Protein AF-0000000076606831 (afdb_homodimer)

Organism: NCBI:txid889453

Foldseek 3Di:
DDWQWKWKDQFALFHTAIDGFDLAEEEEAEDPPLCQVSVVQLVVCQAQVAGPVDRDVCNRGHPPDFKMKMWIWDDDPPDIWIWIWMDGHPDDIWIDIPNHTDPDPLVRAQVFFEFEAALVLLCCQQPDFQVVLVVLQSLCSNQPVVLVVLVVVLVVLQVVLLVLLAVCVQPCVVCVVVNLVSQVSQQVSQVVNVVSSVVVQVQLFVQLQVQLCLLVVNPKGKGKDKDAPVVVDRSSVVCVVCVNVCSVVSGRDHTPSRIGIQIDMRRHRCNPPNDSQRSLSNSVSSRVSSQLVSCVSVVHGHEYEAEQNQPPHDPSSNVSVLQVSLDVNHRYYYYYDNDPVVVVVSCVVSVIDYWYWYRGSNYIHTDD/DDWQWKWKDQFALFHTAIDGFDLAEEEEAEDPPLCQVSVLQLVVCQAQVAGPVDRDVCNRGHPPDFKMKMWIWDDDPPDIWIWIWMDGHPDDIWIDIPNHTDPDPLVRAQVFDEFEAALVLLCCQQPDFQVVLVVLQSLCSNQPVVLVVLVVVLVVLQVVLLVLLAVCVQPCVVCVVVNLVSQVSQQVSQVVNVVSSVVVQVQLFVQLQVQLCLLVVNPKGKGKDKDAPVVVDRSSVVCVVCVNVCSVVSGRDHTPSRIGIQIDMRRHRCNPPNDPQSSLSNSVSSSVSSQLVSCVSVVHGHEYEAEQNQPPHDPSSNVSVLQVSLDVNHRYYYYYDNDPVVVVVSCVVSVIDYWYWYRGSNYIHTDD

Solvent-accessible surface area (backbone atoms only — not comparable to full-atom values): 38256 Å² total; per-residue (Å²): 76,36,59,42,34,41,37,39,31,19,44,37,68,27,55,54,42,73,47,84,51,56,59,24,34,33,36,34,27,30,51,65,67,13,39,56,66,56,52,54,32,52,58,43,22,76,28,64,79,43,50,83,87,46,87,54,66,77,71,40,28,11,83,97,54,60,36,27,40,39,37,37,36,32,39,48,84,94,38,79,43,41,40,38,39,36,38,40,69,98,52,73,75,43,48,24,51,71,85,40,69,59,90,47,74,72,75,48,44,38,76,49,51,66,41,75,46,44,69,74,49,51,43,56,57,69,48,61,42,66,54,43,47,49,50,50,51,56,56,50,27,38,81,31,60,69,54,42,52,47,51,54,51,44,52,50,50,53,51,51,48,21,53,53,31,50,68,38,73,79,44,59,84,83,42,45,72,60,46,51,54,48,39,49,52,46,35,57,49,35,50,55,50,47,52,52,51,52,51,48,51,64,63,41,47,62,46,22,38,50,43,34,25,58,36,67,68,59,79,60,47,63,52,76,44,83,46,48,52,70,76,78,48,62,48,51,59,53,48,61,74,38,41,70,57,24,38,73,71,32,37,79,82,76,42,64,97,64,27,37,70,47,50,27,44,69,85,35,54,34,66,79,70,43,32,73,31,45,46,50,46,49,50,49,17,46,48,50,26,49,42,53,53,50,19,66,72,70,70,45,38,38,37,37,37,35,37,55,66,67,52,70,47,23,70,65,37,44,51,36,49,42,55,56,63,40,35,81,73,52,43,22,35,39,38,34,37,52,49,57,66,60,52,51,57,44,47,62,70,36,69,56,58,69,46,43,30,39,26,54,80,20,34,64,40,84,46,136,74,36,58,42,34,41,38,39,32,21,44,36,68,27,55,53,41,75,47,83,52,53,55,24,35,35,36,35,28,30,52,64,68,12,38,57,65,54,52,54,34,51,58,44,22,76,30,65,78,42,48,83,86,46,88,55,66,77,71,39,28,11,84,99,54,59,37,27,39,40,37,37,37,30,37,48,84,94,40,78,43,41,39,39,39,37,37,40,69,98,51,74,74,44,47,25,51,71,85,40,67,61,90,48,72,71,73,48,43,39,76,49,50,67,40,73,46,45,70,74,49,51,43,56,56,68,46,64,45,65,54,43,48,49,51,51,50,56,56,50,28,37,81,30,60,69,55,40,51,46,52,55,51,44,52,50,50,51,51,51,48,20,51,53,32,50,70,38,74,80,43,60,83,82,43,44,72,60,47,51,54,49,40,50,52,46,36,58,48,35,49,56,50,48,51,53,51,53,51,50,48,65,63,40,46,61,47,21,38,51,42,35,24,59,35,66,68,59,80,61,48,63,52,76,45,82,46,49,54,70,78,76,49,62,50,51,58,53,49,61,75,38,40,68,57,24,37,72,70,32,38,80,82,74,40,63,94,65,27,38,70,48,51,28,45,70,86,35,52,33,66,80,70,42,32,72,30,46,45,50,44,49,50,49,17,46,46,51,24,51,43,52,51,50,19,65,72,69,71,45,38,38,37,38,38,35,36,56,69,67,52,70,47,23,68,65,36,43,51,37,48,44,55,56,62,39,34,81,74,52,41,21,36,38,38,33,37,53,50,58,67,61,52,50,57,44,48,63,70,34,69,57,59,68,46,42,29,40,26,54,78,20,34,63,41,82,45,134

Structure (mmCIF, N/CA/C/O backbone):
data_AF-0000000076606831-model_v1
#
loop_
_entity.id
_entity.type
_entity.pdbx_description
1 polymer 'DNA replication and repair protein RecF'
#
loop_
_atom_site.group_PDB
_atom_site.id
_atom_site.type_symbol
_atom_site.label_atom_id
_atom_site.label_alt_id
_atom_site.label_comp_id
_atom_site.label_asym_id
_atom_site.label_entity_id
_atom_site.label_seq_id
_atom_site.pdbx_PDB_ins_code
_atom_site.Cartn_x
_atom_site.Cartn_y
_atom_site.Cartn_z
_atom_site.occupancy
_atom_site.B_iso_or_equiv
_atom_site.auth_seq_id
_atom_site.auth_comp_id
_atom_site.auth_asym_id
_atom_site.auth_atom_id
_atom_site.pdbx_PDB_model_num
ATOM 1 N N . MET A 1 1 ? -8.531 -30.188 -10.242 1 91.19 1 MET A N 1
ATOM 2 C CA . MET A 1 1 ? -7.762 -30.328 -9.008 1 91.19 1 MET A CA 1
ATOM 3 C C . MET A 1 1 ? -8.367 -29.484 -7.895 1 91.19 1 MET A C 1
ATOM 5 O O . MET A 1 1 ? -8.75 -28.328 -8.117 1 91.19 1 MET A O 1
ATOM 9 N N . TYR A 1 2 ? -8.516 -30.094 -6.695 1 95.94 2 TYR A N 1
ATOM 10 C CA . TYR A 1 2 ? -8.977 -29.25 -5.594 1 95.94 2 TYR A CA 1
ATOM 11 C C . TYR A 1 2 ? -8.453 -29.781 -4.258 1 95.94 2 TYR A C 1
ATOM 13 O O . TYR A 1 2 ? -8.047 -30.938 -4.156 1 95.94 2 TYR A O 1
ATOM 21 N N . LEU A 1 3 ? -8.352 -28.969 -3.316 1 98.19 3 LEU A N 1
ATOM 22 C CA . LEU A 1 3 ? -7.98 -29.297 -1.94 1 98.19 3 LEU A CA 1
ATOM 23 C C . LEU A 1 3 ? -9.188 -29.812 -1.164 1 98.19 3 LEU A C 1
ATOM 25 O O . LEU A 1 3 ? -10.156 -29.078 -0.941 1 98.19 3 LEU A O 1
ATOM 29 N N . LYS A 1 4 ? -9.07 -31 -0.73 1 97.56 4 LYS A N 1
ATOM 30 C CA . LYS A 1 4 ? -10.211 -31.656 -0.101 1 97.56 4 LYS A CA 1
ATOM 31 C C . LYS A 1 4 ? -10.195 -31.453 1.412 1 97.56 4 LYS A C 1
ATOM 33 O O . LYS A 1 4 ? -11.25 -31.297 2.033 1 97.56 4 LYS A O 1
ATOM 38 N N . HIS A 1 5 ? -9.016 -31.562 1.911 1 97.5 5 HIS A N 1
ATOM 39 C CA . HIS A 1 5 ? -8.836 -31.5 3.357 1 97.5 5 HIS A CA 1
ATOM 40 C C . HIS A 1 5 ? -7.543 -30.781 3.727 1 97.5 5 HIS A C 1
ATOM 42 O O . HIS A 1 5 ? -6.52 -30.969 3.064 1 97.5 5 HIS A O 1
ATOM 48 N N . ILE A 1 6 ? -7.617 -29.969 4.805 1 97.81 6 ILE A N 1
ATOM 49 C CA . ILE A 1 6 ? -6.41 -29.297 5.254 1 97.81 6 ILE A CA 1
ATOM 50 C C . ILE A 1 6 ? -6.32 -29.359 6.777 1 97.81 6 ILE A C 1
ATOM 52 O O . ILE A 1 6 ? -7.336 -29.25 7.473 1 97.81 6 ILE A O 1
ATOM 56 N N . ASN A 1 7 ? -5.176 -29.609 7.242 1 97.62 7 ASN A N 1
ATOM 57 C CA . ASN A 1 7 ? -4.84 -29.594 8.664 1 97.62 7 ASN A CA 1
ATOM 58 C C . ASN A 1 7 ? -3.686 -28.641 8.953 1 97.62 7 ASN A C 1
ATOM 60 O O . ASN A 1 7 ? -2.645 -28.703 8.297 1 97.62 7 ASN A O 1
ATOM 64 N N . LEU A 1 8 ? -3.889 -27.703 9.883 1 97 8 LEU A N 1
ATOM 65 C CA . LEU A 1 8 ? -2.883 -26.719 10.25 1 97 8 LEU A CA 1
ATOM 66 C C . LEU A 1 8 ? -2.58 -26.781 11.742 1 97 8 LEU A C 1
ATOM 68 O O . LEU A 1 8 ? -3.486 -26.953 12.555 1 97 8 LEU A O 1
ATOM 72 N N . LEU A 1 9 ? -1.322 -26.656 12.047 1 97.12 9 LEU A N 1
ATOM 73 C CA . LEU A 1 9 ? -0.875 -26.516 13.43 1 97.12 9 LEU A CA 1
ATOM 74 C C . LEU A 1 9 ? 0.111 -25.359 13.578 1 97.12 9 LEU A C 1
ATOM 76 O O . LEU A 1 9 ? 1.138 -25.328 12.891 1 97.12 9 LEU A O 1
ATOM 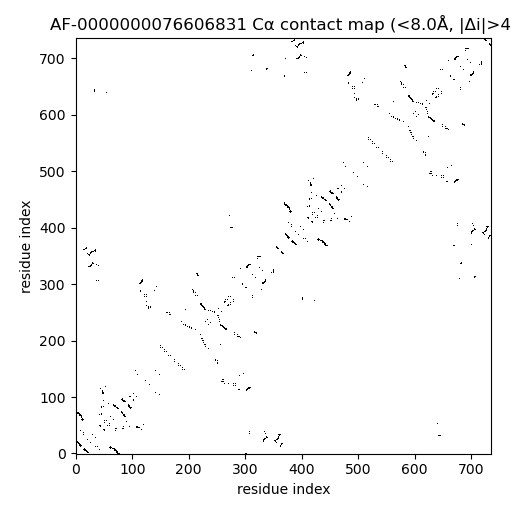80 N N . ASN A 1 10 ? -0.237 -24.406 14.461 1 97.12 10 ASN A N 1
ATOM 81 C CA . ASN A 1 10 ? 0.654 -23.328 14.906 1 97.12 10 ASN A CA 1
ATOM 82 C C . ASN A 1 10 ? 1.096 -22.453 13.734 1 97.12 10 ASN A C 1
ATOM 84 O O . ASN A 1 10 ? 2.271 -22.094 13.633 1 97.12 10 ASN A O 1
ATOM 88 N N . PHE A 1 11 ? 0.281 -22.141 12.812 1 96.94 11 PHE A N 1
ATOM 89 C CA . PHE A 1 11 ? 0.61 -21.281 11.68 1 96.94 11 PHE A CA 1
ATOM 90 C C . PHE A 1 11 ? 0.063 -19.875 11.898 1 96.94 11 PHE A C 1
ATOM 92 O O . PHE A 1 11 ? -1.148 -19.656 11.836 1 96.94 11 PHE A O 1
ATOM 99 N N . LYS A 1 12 ? 0.978 -18.953 12.148 1 94.69 12 LYS A N 1
ATOM 100 C CA . LYS A 1 12 ? 0.604 -17.578 12.461 1 94.69 12 LYS A CA 1
ATOM 101 C C . LYS A 1 12 ? -0.405 -17.531 13.609 1 94.69 12 LYS A C 1
ATOM 103 O O . LYS A 1 12 ? -0.141 -18.047 14.695 1 94.69 12 LYS A O 1
ATOM 108 N N . ASN A 1 13 ? -1.584 -16.969 13.461 1 92.56 13 ASN A N 1
ATOM 109 C CA . ASN A 1 13 ? -2.492 -16.891 14.602 1 92.56 13 ASN A CA 1
ATOM 110 C C . ASN A 1 13 ? -3.432 -18.094 14.641 1 92.56 13 ASN A C 1
ATOM 112 O O . ASN A 1 13 ? -4.367 -18.125 15.445 1 92.56 13 ASN A O 1
ATOM 116 N N . LEU A 1 14 ? -3.184 -19.078 13.734 1 94.94 14 LEU A N 1
ATOM 117 C CA . LEU A 1 14 ? -3.973 -20.297 13.719 1 94.94 14 LEU A CA 1
ATOM 118 C C . LEU A 1 14 ? -3.293 -21.391 14.539 1 94.94 14 LEU A C 1
ATOM 120 O O . LEU A 1 14 ? -2.322 -22 14.086 1 94.94 14 LEU A O 1
ATOM 124 N N . LYS A 1 15 ? -3.828 -21.656 15.664 1 93.94 15 LYS A N 1
ATOM 125 C CA . LYS A 1 15 ? -3.225 -22.641 16.547 1 93.94 15 LYS A CA 1
ATOM 126 C C . LYS A 1 15 ? -3.475 -24.062 16.031 1 93.94 15 LYS A C 1
ATOM 128 O O . LYS A 1 15 ? -2.549 -24.875 15.961 1 93.94 15 LYS A O 1
ATOM 133 N N . GLN A 1 16 ? -4.688 -24.359 15.805 1 94 16 GLN A N 1
ATOM 134 C CA . GLN A 1 16 ? -5.09 -25.641 15.25 1 94 16 GLN A CA 1
ATOM 135 C C . GLN A 1 16 ? -6.352 -25.5 14.398 1 94 16 GLN A C 1
ATOM 137 O O . GLN A 1 16 ? -7.297 -24.812 14.797 1 94 16 GLN A O 1
ATOM 142 N N . CYS A 1 17 ? -6.281 -26.141 13.195 1 93.81 17 CYS A N 1
ATOM 143 C CA . CYS A 1 17 ? -7.418 -26.078 12.289 1 93.81 17 CYS A CA 1
ATOM 144 C C . CYS A 1 17 ? -7.477 -27.312 11.406 1 93.81 17 CYS A C 1
ATOM 146 O O . CYS A 1 17 ? -6.465 -27.734 10.844 1 93.81 17 CYS A O 1
ATOM 148 N N . GLU A 1 18 ? -8.578 -28 11.438 1 95.38 18 GLU A N 1
ATOM 149 C CA . GLU A 1 18 ? -8.859 -29.109 10.531 1 95.38 18 GLU A CA 1
ATOM 150 C C . GLU A 1 18 ? -10.148 -28.875 9.75 1 95.38 18 GLU A C 1
ATOM 152 O O . GLU A 1 18 ? -11.227 -28.781 10.344 1 95.38 18 GLU A O 1
ATOM 157 N N . LEU A 1 19 ? -10.047 -28.844 8.422 1 96.75 19 LEU A N 1
ATOM 158 C CA . LEU A 1 19 ? -11.203 -28.438 7.621 1 96.75 19 LEU A CA 1
ATOM 159 C C . LEU A 1 19 ? -11.43 -29.422 6.477 1 96.75 19 LEU A C 1
ATOM 161 O O . LEU A 1 19 ? -10.477 -29.859 5.836 1 96.75 19 LEU A O 1
ATOM 165 N N . ASP A 1 20 ? -12.695 -29.797 6.301 1 96.94 20 ASP A N 1
ATOM 166 C CA . ASP A 1 20 ? -13.148 -30.438 5.062 1 96.94 20 ASP A CA 1
ATOM 167 C C . ASP A 1 20 ? -13.695 -29.391 4.086 1 96.94 20 ASP A C 1
ATOM 169 O O . ASP A 1 20 ? -14.641 -28.672 4.406 1 96.94 20 ASP A O 1
ATOM 173 N N . LEU A 1 21 ? -13.148 -29.406 2.881 1 97.25 21 LEU A N 1
ATOM 174 C CA . LEU A 1 21 ? -13.461 -28.359 1.922 1 97.25 21 LEU A CA 1
ATOM 175 C C . LEU A 1 21 ? -14.281 -28.906 0.762 1 97.25 21 LEU A C 1
ATOM 177 O O . LEU A 1 21 ? -14.398 -30.125 0.598 1 97.25 21 LEU A O 1
ATOM 181 N N . THR A 1 22 ? -14.914 -28.047 0.065 1 96.19 22 THR A N 1
ATOM 182 C CA . THR A 1 22 ? -15.648 -28.422 -1.139 1 96.19 22 THR A CA 1
ATOM 183 C C . THR A 1 22 ? -14.875 -28.016 -2.391 1 96.19 22 THR A C 1
ATOM 185 O O . THR A 1 22 ? -13.969 -27.188 -2.328 1 96.19 22 THR A O 1
ATOM 188 N N . SER A 1 23 ? -15.172 -28.672 -3.518 1 95.19 23 SER A N 1
ATOM 189 C CA . SER A 1 23 ? -14.531 -28.344 -4.785 1 95.19 23 SER A CA 1
ATOM 190 C C . SER A 1 23 ? -15.102 -27.047 -5.367 1 95.19 23 SER A C 1
ATOM 192 O O . SER A 1 23 ? -14.547 -26.5 -6.316 1 95.19 23 SER A O 1
ATOM 194 N N . GLY A 1 24 ? -16.172 -26.562 -4.77 1 95.25 24 GLY A N 1
ATOM 195 C CA . GLY A 1 24 ? -16.781 -25.312 -5.195 1 95.25 24 GLY A CA 1
ATOM 196 C C . GLY A 1 24 ? -16.25 -24.109 -4.457 1 95.25 24 GLY A C 1
ATOM 197 O O . GLY A 1 24 ? -15.031 -23.859 -4.453 1 95.25 24 GLY A O 1
ATOM 198 N N . ILE A 1 25 ? -17.125 -23.422 -3.717 1 95.94 25 ILE A N 1
ATOM 199 C CA . ILE A 1 25 ? -16.719 -22.188 -3.053 1 95.94 25 ILE A CA 1
ATOM 200 C C . ILE A 1 25 ? -16.625 -22.422 -1.546 1 95.94 25 ILE A C 1
ATOM 202 O O . ILE A 1 25 ? -17.594 -22.875 -0.926 1 95.94 25 ILE A O 1
ATOM 206 N N . ASN A 1 26 ? -15.5 -22.188 -0.972 1 97 26 ASN A N 1
ATOM 207 C CA . ASN A 1 26 ? -15.297 -22.203 0.472 1 97 26 ASN A CA 1
ATOM 208 C C . ASN A 1 26 ? -15.211 -20.781 1.045 1 97 26 ASN A C 1
ATOM 210 O O . ASN A 1 26 ? -14.25 -20.062 0.782 1 97 26 ASN A O 1
ATOM 214 N N . CYS A 1 27 ? -16.172 -20.422 1.881 1 96.38 27 CYS A N 1
ATOM 215 C CA . CYS A 1 27 ? -16.312 -19.062 2.4 1 96.38 27 CYS A CA 1
ATOM 216 C C . CYS A 1 27 ? -15.844 -18.984 3.85 1 96.38 27 CYS A C 1
ATOM 218 O O . CYS A 1 27 ? -16.312 -19.75 4.695 1 96.38 27 CYS A O 1
ATOM 220 N N . PHE A 1 28 ? -14.953 -18.109 4.098 1 96.38 28 PHE A N 1
ATOM 221 C CA . PHE A 1 28 ? -14.469 -17.859 5.449 1 96.38 28 PHE A CA 1
ATOM 222 C C . PHE A 1 28 ? -14.875 -16.484 5.934 1 96.38 28 PHE A C 1
ATOM 224 O O . PHE A 1 28 ? -14.477 -15.469 5.344 1 96.38 28 PHE A O 1
ATOM 231 N N . VAL A 1 29 ? -15.633 -16.406 6.98 1 95 29 VAL A N 1
ATOM 232 C CA . VAL A 1 29 ? -16.141 -15.148 7.523 1 95 29 VAL A CA 1
ATOM 233 C C . VAL A 1 29 ? -15.664 -14.969 8.961 1 95 29 VAL A C 1
ATOM 235 O O . VAL A 1 29 ? -15.586 -15.945 9.719 1 95 29 VAL A O 1
ATOM 238 N N . GLY A 1 30 ? -15.328 -13.797 9.328 1 93.44 30 GLY A N 1
ATOM 239 C CA . GLY A 1 30 ? -14.859 -13.484 10.672 1 93.44 30 GLY A CA 1
ATOM 240 C C . GLY A 1 30 ? -14.438 -12.031 10.828 1 93.44 30 GLY A C 1
ATOM 241 O O . GLY A 1 30 ? -14.305 -11.312 9.836 1 93.44 30 GLY A O 1
ATOM 242 N N . LYS A 1 31 ? -14.211 -11.656 12.031 1 93.19 31 LYS A N 1
ATOM 243 C CA . LYS A 1 31 ? -13.82 -10.289 12.359 1 93.19 31 LYS A CA 1
ATOM 244 C C . LYS A 1 31 ? -12.391 -10 11.93 1 93.19 31 LYS A C 1
ATOM 246 O O . LYS A 1 31 ? -11.664 -10.914 11.531 1 93.19 31 LYS A O 1
ATOM 251 N N . ASN A 1 32 ? -12.086 -8.711 11.977 1 91.44 32 ASN A N 1
ATOM 252 C CA . ASN A 1 32 ? -10.711 -8.32 11.672 1 91.44 32 ASN A CA 1
ATOM 253 C C . ASN A 1 32 ? -9.719 -8.984 12.625 1 91.44 32 ASN A C 1
ATOM 255 O O . ASN A 1 32 ? -9.93 -9 13.836 1 91.44 32 ASN A O 1
ATOM 259 N N . GLY A 1 33 ? -8.695 -9.562 12.023 1 90 33 GLY A N 1
ATOM 260 C CA . GLY A 1 33 ? -7.648 -10.164 12.828 1 90 33 GLY A CA 1
ATOM 261 C C . GLY A 1 33 ? -7.973 -11.578 13.273 1 90 33 GLY A C 1
ATOM 262 O O . GLY A 1 33 ? -7.215 -12.195 14.023 1 90 33 GLY A O 1
ATOM 263 N N . ALA A 1 34 ? -9.031 -12.156 12.719 1 92.31 34 ALA A N 1
ATOM 264 C CA . ALA A 1 34 ? -9.508 -13.445 13.211 1 92.31 34 ALA A CA 1
ATOM 265 C C . ALA A 1 34 ? -8.672 -14.586 12.633 1 92.31 34 ALA A C 1
ATOM 267 O O . ALA A 1 34 ? -8.672 -15.695 13.172 1 92.31 34 ALA A O 1
ATOM 268 N N . GLY A 1 35 ? -8.039 -14.375 11.461 1 93.94 35 GLY A N 1
ATOM 269 C CA . GLY A 1 35 ? -7.195 -15.406 10.883 1 93.94 35 GLY A CA 1
ATOM 270 C C . GLY A 1 35 ? -7.637 -15.82 9.492 1 93.94 35 GLY A C 1
ATOM 271 O O . GLY A 1 35 ? -7.074 -16.75 8.906 1 93.94 35 GLY A O 1
ATOM 272 N N . LYS A 1 36 ? -8.602 -15.133 8.898 1 94.94 36 LYS A N 1
ATOM 273 C CA . LYS A 1 36 ? -9.133 -15.461 7.574 1 94.94 36 LYS A CA 1
ATOM 274 C C . LYS A 1 36 ? -8.023 -15.469 6.523 1 94.94 36 LYS A C 1
ATOM 276 O O . LYS A 1 36 ? -7.859 -16.453 5.797 1 94.94 36 LYS A O 1
ATOM 281 N N . THR A 1 37 ? -7.242 -14.438 6.527 1 95.19 37 THR A N 1
ATOM 282 C CA . THR A 1 37 ? -6.156 -14.258 5.566 1 95.19 37 THR A CA 1
ATOM 283 C C . THR A 1 37 ? -5.055 -15.289 5.801 1 95.19 37 THR A C 1
ATOM 285 O O . THR A 1 37 ? -4.457 -15.797 4.848 1 95.19 37 THR A O 1
ATOM 288 N N . ASN A 1 38 ? -4.805 -15.656 7.031 1 96.19 38 ASN A N 1
ATOM 289 C CA . ASN A 1 38 ? -3.75 -16.609 7.363 1 96.19 38 ASN A CA 1
ATOM 290 C C . ASN A 1 38 ? -4.078 -18.016 6.859 1 96.19 38 ASN A C 1
ATOM 292 O O . ASN A 1 38 ? -3.18 -18.766 6.473 1 96.19 38 ASN A O 1
ATOM 296 N N . LEU A 1 39 ? -5.34 -18.312 6.867 1 97.12 39 LEU A N 1
ATOM 297 C CA . LEU A 1 39 ? -5.742 -19.594 6.293 1 97.12 39 LEU A CA 1
ATOM 298 C C . LEU A 1 39 ? -5.43 -19.641 4.801 1 97.12 39 LEU A C 1
ATOM 300 O O . LEU A 1 39 ? -4.879 -20.625 4.309 1 97.12 39 LEU A O 1
ATOM 304 N N . LEU A 1 40 ? -5.77 -18.594 4.078 1 97.81 40 LEU A N 1
ATOM 305 C CA . LEU A 1 40 ? -5.457 -18.516 2.654 1 97.81 40 LEU A CA 1
ATOM 306 C C . LEU A 1 40 ? -3.951 -18.594 2.424 1 97.81 40 LEU A C 1
ATOM 308 O O . LEU A 1 40 ? -3.494 -19.234 1.476 1 97.81 40 LEU A O 1
ATOM 312 N N . ASP A 1 41 ? -3.217 -17.969 3.312 1 97.44 41 ASP A N 1
ATOM 313 C CA . ASP A 1 41 ? -1.761 -17.984 3.209 1 97.44 41 ASP A CA 1
ATOM 314 C C . ASP A 1 41 ? -1.209 -19.391 3.381 1 97.44 41 ASP A C 1
ATOM 316 O O . ASP A 1 41 ? -0.236 -19.766 2.725 1 97.44 41 ASP A O 1
ATOM 320 N N . ALA A 1 42 ? -1.851 -20.172 4.262 1 98.06 42 ALA A N 1
ATOM 321 C CA . ALA A 1 42 ? -1.446 -21.562 4.461 1 98.06 42 ALA A CA 1
ATOM 322 C C . ALA A 1 42 ? -1.646 -22.375 3.188 1 98.06 42 ALA A C 1
ATOM 324 O O . ALA A 1 42 ? -0.778 -23.172 2.809 1 98.06 42 ALA A O 1
ATOM 325 N N . VAL A 1 43 ? -2.76 -22.156 2.551 1 98.38 43 VAL A N 1
ATOM 326 C CA . VAL A 1 43 ? -3.031 -22.859 1.297 1 98.38 43 VAL A CA 1
ATOM 327 C C . VAL A 1 43 ? -2.012 -22.438 0.242 1 98.38 43 VAL A C 1
ATOM 329 O O . VAL A 1 43 ? -1.479 -23.281 -0.488 1 98.38 43 VAL A O 1
ATOM 332 N N . PHE A 1 44 ? -1.738 -21.172 0.213 1 98.19 44 PHE A N 1
ATOM 333 C CA . PHE A 1 44 ? -0.737 -20.641 -0.706 1 98.19 44 PHE A CA 1
ATOM 334 C C . PHE A 1 44 ? 0.625 -21.281 -0.445 1 98.19 44 PHE A C 1
ATOM 336 O O . PHE A 1 44 ? 1.32 -21.672 -1.382 1 98.19 44 PHE A O 1
ATOM 343 N N . TYR A 1 45 ? 0.943 -21.375 0.791 1 98.12 45 TYR A N 1
ATOM 344 C CA . TYR A 1 45 ? 2.221 -21.938 1.225 1 98.12 45 TYR A CA 1
ATOM 345 C C . TYR A 1 45 ? 2.412 -23.344 0.688 1 98.12 45 TYR A C 1
ATOM 347 O O . TYR A 1 45 ? 3.516 -23.719 0.281 1 98.12 45 TYR A O 1
ATOM 355 N N . MET A 1 46 ? 1.375 -24.094 0.642 1 97.5 46 MET A N 1
ATOM 356 C CA . MET A 1 46 ? 1.426 -25.484 0.187 1 97.5 46 MET A CA 1
ATOM 357 C C . MET A 1 46 ? 1.753 -25.562 -1.301 1 97.5 46 MET A C 1
ATOM 359 O O . MET A 1 46 ? 2.268 -26.562 -1.778 1 97.5 46 MET A O 1
ATOM 363 N N . SER A 1 47 ? 1.478 -24.469 -1.98 1 96.75 47 SER A N 1
ATOM 364 C CA . SER A 1 47 ? 1.713 -24.453 -3.42 1 96.75 47 SER A CA 1
ATOM 365 C C . SER A 1 47 ? 3.088 -23.875 -3.746 1 96.75 47 SER A C 1
ATOM 367 O O . SER A 1 47 ? 3.748 -24.328 -4.688 1 96.75 47 SER A O 1
ATOM 369 N N . PHE A 1 48 ? 3.541 -22.922 -2.92 1 96.25 48 PHE A N 1
ATOM 370 C CA . PHE A 1 48 ? 4.68 -22.125 -3.367 1 96.25 48 PHE A CA 1
ATOM 371 C C . PHE A 1 48 ? 5.848 -22.266 -2.4 1 96.25 48 PHE A C 1
ATOM 373 O O . PHE A 1 48 ? 6.93 -21.734 -2.645 1 96.25 48 PHE A O 1
ATOM 380 N N . CYS A 1 49 ? 5.664 -22.906 -1.279 1 96.12 49 CYS A N 1
ATOM 381 C CA . CYS A 1 49 ? 6.68 -23.188 -0.27 1 96.12 49 CYS A CA 1
ATOM 382 C C . CYS A 1 49 ? 7.09 -21.906 0.459 1 96.12 49 CYS A C 1
ATOM 384 O O . CYS A 1 49 ? 8.141 -21.875 1.105 1 96.12 49 CYS A O 1
ATOM 386 N N . LYS A 1 50 ? 6.359 -20.922 0.244 1 95.81 50 LYS A N 1
ATOM 387 C CA . LYS A 1 50 ? 6.586 -19.656 0.936 1 95.81 50 LYS A CA 1
ATOM 388 C C . LYS A 1 50 ? 5.277 -18.906 1.153 1 95.81 50 LYS A C 1
ATOM 390 O O . LYS A 1 50 ? 4.289 -19.156 0.459 1 95.81 50 LYS A O 1
ATOM 395 N N . SER A 1 51 ? 5.34 -18.031 2.152 1 96.06 51 SER A N 1
ATOM 396 C CA . SER A 1 51 ? 4.176 -17.188 2.443 1 96.06 51 SER A CA 1
ATOM 397 C C . SER A 1 51 ? 3.98 -16.125 1.373 1 96.06 51 SER A C 1
ATOM 399 O O . SER A 1 51 ? 4.949 -15.625 0.8 1 96.06 51 SER A O 1
ATOM 401 N N . TYR A 1 52 ? 2.711 -15.836 1.137 1 94.5 52 TYR A N 1
ATOM 402 C CA . TYR A 1 52 ? 2.367 -14.766 0.211 1 94.5 52 TYR A CA 1
ATOM 403 C C . TYR A 1 52 ? 2.709 -13.398 0.803 1 94.5 52 TYR A C 1
ATOM 405 O O . TYR A 1 52 ? 3.047 -12.469 0.072 1 94.5 52 TYR A O 1
ATOM 413 N N . PHE A 1 53 ? 2.742 -13.289 2.086 1 91 53 PHE A N 1
ATOM 414 C CA . PHE A 1 53 ? 2.752 -11.992 2.76 1 91 53 PHE A CA 1
ATOM 415 C C . PHE A 1 53 ? 4.086 -11.75 3.453 1 91 53 PHE A C 1
ATOM 417 O O . PHE A 1 53 ? 4.488 -10.609 3.66 1 91 53 PHE A O 1
ATOM 424 N N . ASN A 1 54 ? 4.711 -12.781 3.83 1 89 54 ASN A N 1
ATOM 425 C CA . ASN A 1 54 ? 5.926 -12.68 4.633 1 89 54 ASN A CA 1
ATOM 426 C C . ASN A 1 54 ? 6.996 -13.656 4.16 1 89 54 ASN A C 1
ATOM 428 O O . ASN A 1 54 ? 6.805 -14.875 4.23 1 89 54 ASN A O 1
ATOM 432 N N . SER A 1 55 ? 8.117 -13.164 3.85 1 88.44 55 SER A N 1
ATOM 433 C CA . SER A 1 55 ? 9.148 -14.008 3.262 1 88.44 55 SER A CA 1
ATOM 434 C C . SER A 1 55 ? 9.969 -14.711 4.34 1 88.44 55 SER A C 1
ATOM 436 O O . SER A 1 55 ? 10.734 -15.633 4.043 1 88.44 55 SER A O 1
ATOM 438 N N . ILE A 1 56 ? 9.781 -14.352 5.586 1 92.31 56 ILE A N 1
ATOM 439 C CA . ILE A 1 56 ? 10.547 -14.961 6.672 1 92.31 56 ILE A CA 1
ATOM 440 C C . ILE A 1 56 ? 9.742 -16.094 7.293 1 92.31 56 ILE A C 1
ATOM 442 O O . ILE A 1 56 ? 8.82 -15.859 8.086 1 92.31 56 ILE A O 1
ATOM 446 N N . ASP A 1 57 ? 10.172 -17.234 7.102 1 94.38 57 ASP A N 1
ATOM 447 C CA . ASP A 1 57 ? 9.422 -18.422 7.477 1 94.38 57 ASP A CA 1
ATOM 448 C C . ASP A 1 57 ? 9.281 -18.531 8.992 1 94.38 57 ASP A C 1
ATOM 450 O O . ASP A 1 57 ? 8.242 -18.953 9.5 1 94.38 57 ASP A O 1
ATOM 454 N N . SER A 1 58 ? 10.328 -18.125 9.719 1 93.44 58 SER A N 1
ATOM 455 C CA . SER A 1 58 ? 10.305 -18.266 11.172 1 93.44 58 SER A CA 1
ATOM 456 C C . SER A 1 58 ? 9.203 -17.406 11.797 1 93.44 58 SER A C 1
ATOM 458 O O . SER A 1 58 ? 8.711 -17.719 12.883 1 93.44 58 SER A O 1
ATOM 460 N N . GLN A 1 59 ? 8.828 -16.422 11.102 1 92.25 59 GLN A N 1
ATOM 461 C CA . GLN A 1 59 ? 7.805 -15.516 11.609 1 92.25 59 GLN A CA 1
ATOM 462 C C . GLN A 1 59 ? 6.402 -16.047 11.312 1 92.25 59 GLN A C 1
ATOM 464 O O . GLN A 1 59 ? 5.406 -15.438 11.719 1 92.25 59 GLN A O 1
ATOM 469 N N . LEU A 1 60 ? 6.352 -17.156 10.633 1 95.75 60 LEU A N 1
ATOM 470 C CA . LEU A 1 60 ? 5.062 -17.766 10.32 1 95.75 60 LEU A CA 1
ATOM 471 C C . LEU A 1 60 ? 4.617 -18.703 11.445 1 95.75 60 LEU A C 1
ATOM 473 O O . LEU A 1 60 ? 3.471 -19.156 11.469 1 95.75 60 LEU A O 1
ATOM 477 N N . ILE A 1 61 ? 5.539 -18.953 12.336 1 96.44 61 ILE A N 1
ATOM 478 C CA . ILE A 1 61 ? 5.234 -19.812 13.477 1 96.44 61 ILE A CA 1
ATOM 479 C C . ILE A 1 61 ? 4.379 -19.062 14.484 1 96.44 61 ILE A C 1
ATOM 481 O O . ILE A 1 61 ? 4.652 -17.891 14.781 1 96.44 61 ILE A O 1
ATOM 485 N N . HIS A 1 62 ? 3.334 -19.719 14.891 1 94.62 62 HIS A N 1
ATOM 486 C CA . HIS A 1 62 ? 2.506 -19.125 15.938 1 94.62 62 HIS A CA 1
ATOM 487 C C . HIS A 1 62 ? 3.361 -18.625 17.094 1 94.62 62 HIS A C 1
ATOM 489 O O . HIS A 1 62 ? 4.32 -19.281 17.5 1 94.62 62 HIS A O 1
ATOM 495 N N . HIS A 1 63 ? 2.898 -17.484 17.625 1 89 63 HIS A N 1
ATOM 496 C CA . HIS A 1 63 ? 3.67 -16.875 18.703 1 89 63 HIS A CA 1
ATOM 497 C C . HIS A 1 63 ? 3.832 -17.828 19.875 1 89 63 HIS A C 1
ATOM 499 O O . HIS A 1 63 ? 2.893 -18.547 20.234 1 89 63 HIS A O 1
ATOM 505 N N . ASP A 1 64 ? 4.961 -17.875 20.438 1 89.19 64 ASP A N 1
ATOM 506 C CA . ASP A 1 64 ? 5.297 -18.641 21.625 1 89.19 64 ASP A CA 1
ATOM 507 C C . ASP A 1 64 ? 5.391 -20.141 21.312 1 89.19 64 ASP A C 1
ATOM 509 O O . ASP A 1 64 ? 5.426 -20.969 22.219 1 89.19 64 ASP A O 1
ATOM 513 N N . GLU A 1 65 ? 5.227 -20.594 20 1 95.5 65 GLU A N 1
ATOM 514 C CA . GLU A 1 65 ? 5.445 -21.969 19.562 1 95.5 65 GLU A CA 1
ATOM 515 C C . GLU A 1 65 ? 6.766 -22.109 18.812 1 95.5 65 GLU A C 1
ATOM 517 O O . GLU A 1 65 ? 7.445 -21.109 18.547 1 95.5 65 GLU A O 1
ATOM 522 N N . ASP A 1 66 ? 7.125 -23.391 18.5 1 96.69 66 ASP A N 1
ATOM 523 C CA . ASP A 1 66 ? 8.461 -23.594 17.953 1 96.69 66 ASP A CA 1
ATOM 524 C C . ASP A 1 66 ? 8.391 -24.188 16.547 1 96.69 66 ASP A C 1
ATOM 526 O O . ASP A 1 66 ? 9.422 -24.406 15.906 1 96.69 66 ASP A O 1
ATOM 530 N N . PHE A 1 67 ? 7.188 -24.453 16.188 1 97.75 67 PHE A N 1
ATOM 531 C CA . PHE A 1 67 ? 7.062 -25.062 14.867 1 97.75 67 PHE A CA 1
ATOM 532 C C . PHE A 1 67 ? 5.68 -24.781 14.273 1 97.75 67 PHE A C 1
ATOM 534 O O . PHE A 1 67 ? 4.777 -24.344 14.984 1 97.75 67 PHE A O 1
ATOM 541 N N . PHE A 1 68 ? 5.559 -25.016 12.969 1 98.19 68 PHE A N 1
ATOM 542 C CA . PHE A 1 68 ? 4.238 -25.125 12.352 1 98.19 68 PHE A CA 1
ATOM 543 C C . PHE A 1 68 ? 4.184 -26.297 11.383 1 98.19 68 PHE A C 1
ATOM 545 O O . PHE A 1 68 ? 5.223 -26.781 10.93 1 98.19 68 PHE A O 1
ATOM 552 N N . VAL A 1 69 ? 2.965 -26.812 11.188 1 98.31 69 VAL A N 1
ATOM 553 C CA . VAL A 1 69 ? 2.717 -27.906 10.242 1 98.31 69 VAL A CA 1
ATOM 554 C C . VAL A 1 69 ? 1.463 -27.594 9.422 1 98.31 69 VAL A C 1
ATOM 556 O O . VAL A 1 69 ? 0.462 -27.125 9.961 1 98.31 69 VAL A O 1
ATOM 559 N N . ILE A 1 70 ? 1.583 -27.797 8.164 1 98.5 70 ILE A N 1
ATOM 560 C CA . ILE A 1 70 ? 0.442 -27.734 7.258 1 98.5 70 ILE A CA 1
ATOM 561 C C . ILE A 1 70 ? 0.366 -29.031 6.457 1 98.5 70 ILE A C 1
ATOM 563 O O . ILE A 1 70 ? 1.357 -29.469 5.859 1 98.5 70 ILE A O 1
ATOM 567 N N . GLN A 1 71 ? -0.77 -29.641 6.484 1 98.38 71 GLN A N 1
ATOM 568 C CA . GLN A 1 71 ? -1.018 -30.844 5.691 1 98.38 71 GLN A CA 1
ATOM 569 C C . GLN A 1 71 ? -2.279 -30.703 4.848 1 98.38 71 GLN A C 1
ATOM 571 O O . GLN A 1 71 ? -3.311 -30.234 5.34 1 98.38 71 GLN A O 1
ATOM 576 N N . GLY A 1 72 ? -2.141 -31.047 3.607 1 98.12 72 GLY A N 1
ATOM 577 C CA . GLY A 1 72 ? -3.279 -30.953 2.707 1 98.12 72 GLY A CA 1
ATOM 578 C C . GLY A 1 72 ? -3.469 -32.188 1.856 1 98.12 72 GLY A C 1
ATOM 579 O O . GLY A 1 72 ? -2.492 -32.812 1.411 1 98.12 72 GLY A O 1
ATOM 580 N N . SER A 1 73 ? -4.703 -32.594 1.718 1 98.12 73 SER A N 1
ATOM 581 C CA . SER A 1 73 ? -5.082 -33.656 0.792 1 98.12 73 SER A CA 1
ATOM 582 C C . SER A 1 73 ? -5.691 -33.062 -0.484 1 98.12 73 SER A C 1
ATOM 584 O O . SER A 1 73 ? -6.746 -32.438 -0.442 1 98.12 73 SER A O 1
ATOM 586 N N . TYR A 1 74 ? -5.051 -33.344 -1.616 1 97.81 74 TYR A N 1
ATOM 587 C CA . TYR A 1 74 ? -5.496 -32.812 -2.9 1 97.81 74 TYR A CA 1
ATOM 588 C C . TYR A 1 74 ? -6.035 -33.938 -3.791 1 97.81 74 TYR A C 1
ATOM 590 O O . TYR A 1 74 ? -5.531 -35.062 -3.758 1 97.81 74 TYR A O 1
ATOM 598 N N . VAL A 1 75 ? -7.039 -33.594 -4.52 1 95.81 75 VAL A N 1
ATOM 599 C CA . VAL A 1 75 ? -7.539 -34.469 -5.562 1 95.81 75 VAL A CA 1
ATOM 600 C C . VAL A 1 75 ? -7.148 -33.906 -6.938 1 95.81 75 VAL A C 1
ATOM 602 O O . VAL A 1 75 ? -7.547 -32.812 -7.305 1 95.81 75 VAL A O 1
ATOM 605 N N . ARG A 1 76 ? -6.344 -34.625 -7.652 1 89.25 76 ARG A N 1
ATOM 606 C CA . ARG A 1 76 ? -5.895 -34.281 -9 1 89.25 76 ARG A CA 1
ATOM 607 C C . ARG A 1 76 ? -6.285 -35.344 -10 1 89.25 76 ARG A C 1
ATOM 609 O O . ARG A 1 76 ? -5.621 -36.375 -10.094 1 89.25 76 ARG A O 1
ATOM 616 N N . GLY A 1 77 ? -7.238 -35.031 -10.758 1 85.19 77 GLY A N 1
ATOM 617 C CA . GLY A 1 77 ? -7.758 -36.125 -11.586 1 85.19 77 GLY A CA 1
ATOM 618 C C . GLY A 1 77 ? -8.25 -37.312 -10.781 1 85.19 77 GLY A C 1
ATOM 619 O O . GLY A 1 77 ? -9.117 -37.156 -9.914 1 85.19 77 GLY A O 1
ATOM 620 N N . ASP A 1 78 ? -7.59 -38.406 -11.062 1 85.88 78 ASP A N 1
ATOM 621 C CA . ASP A 1 78 ? -8 -39.625 -10.375 1 85.88 78 ASP A CA 1
ATOM 622 C C . ASP A 1 78 ? -7.023 -39.969 -9.258 1 85.88 78 ASP A C 1
ATOM 624 O O . ASP A 1 78 ? -7.102 -41.062 -8.68 1 85.88 78 ASP A O 1
ATOM 628 N N . GLN A 1 79 ? -6.242 -39 -8.953 1 88.88 79 GLN A N 1
ATOM 629 C CA . GLN A 1 79 ? -5.215 -39.281 -7.961 1 88.88 79 GLN A CA 1
ATOM 630 C C . GLN A 1 79 ? -5.355 -38.375 -6.742 1 88.88 79 GLN A C 1
ATOM 632 O O . GLN A 1 79 ? -5.762 -37.219 -6.871 1 88.88 79 GLN A O 1
ATOM 637 N N . ASP A 1 80 ? -5.047 -39.031 -5.605 1 92.5 80 ASP A N 1
ATOM 638 C CA . ASP A 1 80 ? -4.965 -38.25 -4.359 1 92.5 80 ASP A CA 1
ATOM 639 C C . ASP A 1 80 ? -3.514 -37.969 -3.998 1 92.5 80 ASP A C 1
ATOM 641 O O . ASP A 1 80 ? -2.639 -38.812 -4.137 1 92.5 80 ASP A O 1
ATOM 645 N N . ASP A 1 81 ? -3.277 -36.75 -3.701 1 95.38 81 ASP A N 1
ATOM 646 C CA . ASP A 1 81 ? -1.943 -36.312 -3.285 1 95.38 81 ASP A CA 1
ATOM 647 C C . ASP A 1 81 ? -1.963 -35.75 -1.867 1 95.38 81 ASP A C 1
ATOM 649 O O . ASP A 1 81 ? -2.84 -34.969 -1.523 1 95.38 81 ASP A O 1
ATOM 653 N N . GLN A 1 82 ? -1.058 -36.281 -1.125 1 97.62 82 GLN A N 1
ATOM 654 C CA . GLN A 1 82 ? -0.86 -35.75 0.216 1 97.62 82 GLN A CA 1
ATOM 655 C C . GLN A 1 82 ? 0.372 -34.844 0.271 1 97.62 82 GLN A C 1
ATOM 657 O O . GLN A 1 82 ? 1.48 -35.281 -0.046 1 97.62 82 GLN A O 1
ATOM 662 N N . ILE A 1 83 ? 0.155 -33.625 0.675 1 98.06 83 ILE A N 1
ATOM 663 C CA . ILE A 1 83 ? 1.256 -32.688 0.763 1 98.06 83 ILE A CA 1
ATOM 664 C C . ILE A 1 83 ? 1.485 -32.281 2.221 1 98.06 83 ILE A C 1
ATOM 666 O O . ILE A 1 83 ? 0.533 -32 2.951 1 98.06 83 ILE A O 1
ATOM 670 N N . TYR A 1 84 ? 2.725 -32.312 2.611 1 98.31 84 TYR A N 1
ATOM 671 C CA . TYR A 1 84 ? 3.141 -31.938 3.959 1 98.31 84 TYR A CA 1
ATOM 672 C C . TYR A 1 84 ? 4.152 -30.797 3.924 1 98.31 84 TYR A C 1
ATOM 674 O O . TYR A 1 84 ? 5.105 -30.828 3.143 1 98.31 84 TYR A O 1
ATOM 682 N N . ALA A 1 85 ? 3.924 -29.781 4.73 1 97.94 85 ALA A N 1
ATOM 683 C CA . ALA A 1 85 ? 4.875 -28.688 4.945 1 97.94 85 ALA A CA 1
ATOM 684 C C . ALA A 1 85 ? 5.102 -28.438 6.434 1 97.94 85 ALA A C 1
ATOM 686 O O . ALA A 1 85 ? 4.148 -28.297 7.199 1 97.94 85 ALA A O 1
ATOM 687 N N . GLY A 1 86 ? 6.352 -28.406 6.844 1 97.44 86 GLY A N 1
ATOM 688 C CA . GLY A 1 86 ? 6.68 -28.172 8.242 1 97.44 86 GLY A CA 1
ATOM 689 C C . GLY A 1 86 ? 7.949 -27.359 8.43 1 97.44 86 GLY A C 1
ATOM 690 O O . GLY A 1 86 ? 8.867 -27.438 7.605 1 97.44 86 GLY A O 1
ATOM 691 N N . LEU A 1 87 ? 7.938 -26.609 9.445 1 97.69 87 LEU A N 1
ATOM 692 C CA . LEU A 1 87 ? 9.117 -25.828 9.82 1 97.69 87 LEU A CA 1
ATOM 693 C C . LEU A 1 87 ? 9.289 -25.797 11.336 1 97.69 87 LEU A C 1
ATOM 695 O O . LEU A 1 87 ? 8.336 -25.5 12.062 1 97.69 87 LEU A O 1
ATOM 699 N N . LYS A 1 88 ? 10.414 -26.203 11.781 1 96.69 88 LYS A N 1
ATOM 700 C CA . LYS A 1 88 ? 10.828 -26.031 13.172 1 96.69 88 LYS A CA 1
ATOM 701 C C . LYS A 1 88 ? 11.844 -24.906 13.32 1 96.69 88 LYS A C 1
ATOM 703 O O . LYS A 1 88 ? 12.703 -24.719 12.453 1 96.69 88 LYS A O 1
ATOM 708 N N . ARG A 1 89 ? 11.672 -24.219 14.398 1 93.88 89 ARG A N 1
ATOM 709 C CA . ARG A 1 89 ? 12.57 -23.078 14.625 1 93.88 89 ARG A CA 1
ATOM 710 C C . ARG A 1 89 ? 14.031 -23.5 14.461 1 93.88 89 ARG A C 1
ATOM 712 O O . ARG A 1 89 ? 14.438 -24.547 14.969 1 93.88 89 ARG A O 1
ATOM 719 N N . ASN A 1 90 ? 14.805 -22.766 13.75 1 90.81 90 ASN A N 1
ATOM 720 C CA . ASN A 1 90 ? 16.234 -22.938 13.531 1 90.81 90 ASN A CA 1
ATOM 721 C C . ASN A 1 90 ? 16.531 -24.219 12.734 1 90.81 90 ASN A C 1
ATOM 723 O O . ASN A 1 90 ? 17.625 -24.766 12.812 1 90.81 90 ASN A O 1
ATOM 727 N N . GLN A 1 91 ? 15.516 -24.812 12.109 1 93.69 91 GLN A N 1
ATOM 728 C CA . GLN A 1 91 ? 15.703 -25.938 11.211 1 93.69 91 GLN A CA 1
ATOM 729 C C . GLN A 1 91 ? 15.242 -25.594 9.797 1 93.69 91 GLN A C 1
ATOM 731 O O . GLN A 1 91 ? 14.633 -24.547 9.57 1 93.69 91 GLN A O 1
ATOM 736 N N . LYS A 1 92 ? 15.641 -26.469 8.977 1 93.06 92 LYS A N 1
ATOM 737 C CA . LYS A 1 92 ? 15.234 -26.266 7.59 1 93.06 92 LYS A CA 1
ATOM 738 C C . LYS A 1 92 ? 13.773 -26.656 7.379 1 93.06 92 LYS A C 1
ATOM 740 O O . LYS A 1 92 ? 13.266 -27.547 8.055 1 93.06 92 LYS A O 1
ATOM 745 N N . LYS A 1 93 ? 13.148 -26.016 6.414 1 93.69 93 LYS A N 1
ATOM 746 C CA . LYS A 1 93 ? 11.781 -26.344 6.035 1 93.69 93 LYS A CA 1
ATOM 747 C C . LYS A 1 93 ? 11.695 -27.719 5.383 1 93.69 93 LYS A C 1
ATOM 749 O O . LYS A 1 93 ? 12.586 -28.109 4.633 1 93.69 93 LYS A O 1
ATOM 754 N N . GLN A 1 94 ? 10.656 -28.391 5.723 1 95.31 94 GLN A N 1
ATOM 755 C CA . GLN A 1 94 ? 10.43 -29.719 5.172 1 95.31 94 GLN A CA 1
ATOM 756 C C . GLN A 1 94 ? 9.164 -29.734 4.32 1 95.31 94 GLN A C 1
ATOM 758 O O . GLN A 1 94 ? 8.117 -29.234 4.734 1 95.31 94 GLN A O 1
ATOM 763 N N . PHE A 1 95 ? 9.305 -30.312 3.139 1 97.44 95 PHE A N 1
ATOM 764 C CA . PHE A 1 95 ? 8.18 -30.5 2.232 1 97.44 95 PHE A CA 1
ATOM 765 C C . PHE A 1 95 ? 8.141 -31.938 1.729 1 97.44 95 PHE A C 1
ATOM 767 O O . PHE A 1 95 ? 9.164 -32.5 1.334 1 97.44 95 PHE A O 1
ATOM 774 N N . LYS A 1 96 ? 6.934 -32.531 1.862 1 97.81 96 LYS A N 1
ATOM 775 C CA . LYS A 1 96 ? 6.777 -33.938 1.421 1 97.81 96 LYS A CA 1
ATOM 776 C C . LYS A 1 96 ? 5.559 -34.062 0.512 1 97.81 96 LYS A C 1
ATOM 778 O O . LYS A 1 96 ? 4.539 -33.406 0.719 1 97.81 96 LYS A O 1
ATOM 783 N N . ARG A 1 97 ? 5.73 -34.906 -0.452 1 97.06 97 ARG A N 1
ATOM 784 C CA . ARG A 1 97 ? 4.625 -35.375 -1.274 1 97.06 97 ARG A CA 1
ATOM 785 C C . ARG A 1 97 ? 4.438 -36.875 -1.11 1 97.06 97 ARG A C 1
ATOM 787 O O . ARG A 1 97 ? 5.359 -37.656 -1.37 1 97.06 97 ARG A O 1
ATOM 794 N N . ASN A 1 98 ? 3.258 -37.25 -0.646 1 96.5 98 ASN A N 1
ATOM 795 C CA . ASN A 1 98 ? 2.986 -38.656 -0.399 1 96.5 98 ASN A CA 1
ATOM 796 C C . ASN A 1 98 ? 4.09 -39.312 0.433 1 96.5 98 ASN A C 1
ATOM 798 O O . ASN A 1 98 ? 4.629 -40.344 0.057 1 96.5 98 ASN A O 1
ATOM 802 N N . LYS A 1 99 ? 4.508 -38.625 1.404 1 94 99 LYS A N 1
ATOM 803 C CA . LYS A 1 99 ? 5.434 -39.062 2.441 1 94 99 LYS A CA 1
ATOM 804 C C . LYS A 1 99 ? 6.875 -39.031 1.939 1 94 99 LYS A C 1
ATOM 806 O O . LYS A 1 99 ? 7.805 -39.375 2.682 1 94 99 LYS A O 1
ATOM 811 N N . LYS A 1 100 ? 7.066 -38.625 0.765 1 95.62 100 LYS A N 1
ATOM 812 C CA . LYS A 1 100 ? 8.422 -38.5 0.229 1 95.62 100 LYS A CA 1
ATOM 813 C C . LYS A 1 100 ? 8.914 -37.062 0.282 1 95.62 100 LYS A C 1
ATOM 815 O O . LYS A 1 100 ? 8.266 -36.156 -0.25 1 95.62 100 LYS A O 1
ATOM 820 N N . GLU A 1 101 ? 10.039 -36.875 0.763 1 95.06 101 GLU A N 1
ATOM 821 C CA . GLU A 1 101 ? 10.609 -35.562 0.941 1 95.06 101 GLU A CA 1
ATOM 822 C C . GLU A 1 101 ? 11.234 -35.031 -0.353 1 95.06 101 GLU A C 1
ATOM 824 O O . GLU A 1 101 ? 11.875 -35.812 -1.08 1 95.06 101 GLU A O 1
ATOM 829 N N . TYR A 1 102 ? 11.062 -33.812 -0.562 1 94.25 102 TYR A N 1
ATOM 830 C CA . TYR A 1 102 ? 11.703 -33.188 -1.717 1 94.25 102 TYR A CA 1
ATOM 831 C C . TYR A 1 102 ? 13.188 -32.938 -1.455 1 94.25 102 TYR A C 1
ATOM 833 O O . TYR A 1 102 ? 13.57 -32.562 -0.351 1 94.25 102 TYR A O 1
ATOM 841 N N . THR A 1 103 ? 13.961 -33.156 -2.5 1 91.25 103 THR A N 1
ATOM 842 C CA . THR A 1 103 ? 15.367 -32.75 -2.414 1 91.25 103 THR A CA 1
ATOM 843 C C . THR A 1 103 ? 15.523 -31.25 -2.648 1 91.25 103 THR A C 1
ATOM 845 O O . THR A 1 103 ? 16.312 -30.594 -1.973 1 91.25 103 THR A O 1
ATOM 848 N N . ARG A 1 104 ? 14.891 -30.812 -3.617 1 92.5 104 ARG A N 1
ATOM 849 C CA . ARG A 1 104 ? 14.828 -29.375 -3.932 1 92.5 104 ARG A CA 1
ATOM 850 C C . ARG A 1 104 ? 13.398 -28.875 -3.883 1 92.5 104 ARG A C 1
ATOM 852 O O . ARG A 1 104 ? 12.516 -29.406 -4.551 1 92.5 104 ARG A O 1
ATOM 859 N N . LEU A 1 105 ? 13.219 -27.812 -3.168 1 93.06 105 LEU A N 1
ATOM 860 C CA . LEU A 1 105 ? 11.891 -27.219 -3.031 1 93.06 105 LEU A CA 1
ATOM 861 C C . LEU A 1 105 ? 11.352 -26.781 -4.387 1 93.06 105 LEU A C 1
ATOM 863 O O . LEU A 1 105 ? 10.141 -26.812 -4.617 1 93.06 105 LEU A O 1
ATOM 867 N N . SER A 1 106 ? 12.234 -26.422 -5.266 1 92.62 106 SER A N 1
ATOM 868 C CA . SER A 1 106 ? 11.844 -25.953 -6.594 1 92.62 106 SER A CA 1
ATOM 869 C C . SER A 1 106 ? 11.094 -27.047 -7.355 1 92.62 106 SER A C 1
ATOM 871 O O . SER A 1 106 ? 10.32 -26.75 -8.273 1 92.62 106 SER A O 1
ATOM 873 N N . ASP A 1 107 ? 11.297 -28.266 -6.996 1 94.56 107 ASP A N 1
ATOM 874 C CA . ASP A 1 107 ? 10.648 -29.391 -7.672 1 94.56 107 ASP A CA 1
ATOM 875 C C . ASP A 1 107 ? 9.156 -29.438 -7.34 1 94.56 107 ASP A C 1
ATOM 877 O O . ASP A 1 107 ? 8.391 -30.109 -8.031 1 94.56 107 ASP A O 1
ATOM 881 N N . HIS A 1 108 ? 8.812 -28.797 -6.309 1 95.56 108 HIS A N 1
ATOM 882 C CA . HIS A 1 108 ? 7.418 -28.766 -5.887 1 95.56 108 HIS A CA 1
ATOM 883 C C . HIS A 1 108 ? 6.637 -27.703 -6.656 1 95.56 108 HIS A C 1
ATOM 885 O O . HIS A 1 108 ? 5.418 -27.797 -6.793 1 95.56 108 HIS A O 1
ATOM 891 N N . ILE A 1 109 ? 7.352 -26.719 -7.129 1 94.75 109 ILE A N 1
ATOM 892 C CA . ILE A 1 109 ? 6.711 -25.562 -7.762 1 94.75 109 ILE A CA 1
ATOM 893 C C . ILE A 1 109 ? 6.047 -26 -9.062 1 94.75 109 ILE A C 1
ATOM 895 O O . ILE A 1 109 ? 6.68 -26.641 -9.914 1 94.75 109 ILE A O 1
ATOM 899 N N . GLY A 1 110 ? 4.789 -25.688 -9.172 1 93.06 110 GLY A N 1
ATOM 900 C CA . GLY A 1 110 ? 4.055 -26.031 -10.383 1 93.06 110 GLY A CA 1
ATOM 901 C C . GLY A 1 110 ? 3.15 -27.234 -10.211 1 93.06 110 GLY A C 1
ATOM 902 O O . GLY A 1 110 ? 2.27 -27.484 -11.031 1 93.06 110 GLY A O 1
ATOM 903 N N . LEU A 1 111 ? 3.342 -27.969 -9.141 1 93.75 111 LEU A N 1
ATOM 904 C CA . LEU A 1 111 ? 2.529 -29.156 -8.883 1 93.75 111 LEU A CA 1
ATOM 905 C C . LEU A 1 111 ? 1.084 -28.766 -8.586 1 93.75 111 LEU A C 1
ATOM 907 O O . LEU A 1 111 ? 0.154 -29.438 -9.039 1 93.75 111 LEU A O 1
ATOM 911 N N . LEU A 1 112 ? 0.939 -27.734 -7.789 1 96.06 112 LEU A N 1
ATOM 912 C CA . LEU A 1 112 ? -0.368 -27.25 -7.348 1 96.06 112 LEU A CA 1
ATOM 913 C C . LEU A 1 112 ? -0.602 -25.812 -7.793 1 96.06 112 LEU A C 1
ATOM 915 O O . LEU A 1 112 ? -0.552 -24.891 -6.973 1 96.06 112 LEU A O 1
ATOM 919 N N . PRO A 1 113 ? -0.982 -25.641 -9.055 1 96.25 113 PRO A N 1
ATOM 920 C CA . PRO A 1 113 ? -1.198 -24.266 -9.516 1 96.25 113 PRO A CA 1
ATOM 921 C C . PRO A 1 113 ? -2.252 -23.516 -8.695 1 96.25 113 PRO A C 1
ATOM 923 O O . PRO A 1 113 ? -3.283 -24.109 -8.344 1 96.25 113 PRO A O 1
ATOM 926 N N . LEU A 1 114 ? -1.929 -22.344 -8.398 1 97.25 114 LEU A N 1
ATOM 927 C CA . LEU A 1 114 ? -2.746 -21.547 -7.488 1 97.25 114 LEU A CA 1
ATOM 928 C C . LEU A 1 114 ? -2.59 -20.047 -7.785 1 97.25 114 LEU A C 1
ATOM 930 O O . LEU A 1 114 ? -1.488 -19.594 -8.094 1 97.25 114 LEU A O 1
ATOM 934 N N . VAL A 1 115 ? -3.738 -19.297 -7.754 1 97.44 115 VAL A N 1
ATOM 935 C CA . VAL A 1 115 ? -3.715 -17.844 -7.914 1 97.44 115 VAL A CA 1
ATOM 936 C C . VAL A 1 115 ? -4.34 -17.172 -6.691 1 97.44 115 VAL A C 1
ATOM 938 O O . VAL A 1 115 ? -5.426 -17.562 -6.25 1 97.44 115 VAL A O 1
ATOM 941 N N . MET A 1 116 ? -3.613 -16.25 -6.129 1 97.5 116 MET A N 1
ATOM 942 C CA . MET A 1 116 ? -4.078 -15.492 -4.969 1 97.5 116 MET A CA 1
ATOM 943 C C . MET A 1 116 ? -4.348 -14.039 -5.336 1 97.5 116 MET A C 1
ATOM 945 O O . MET A 1 116 ? -3.543 -13.406 -6.023 1 97.5 116 MET A O 1
ATOM 949 N N . ILE A 1 117 ? -5.496 -13.547 -5.012 1 97.12 117 ILE A N 1
ATOM 950 C CA . ILE A 1 117 ? -5.836 -12.133 -5.145 1 97.12 117 ILE A CA 1
ATOM 951 C C . ILE A 1 117 ? -6.059 -11.523 -3.764 1 97.12 117 ILE A C 1
ATOM 953 O O . ILE A 1 117 ? -6.953 -11.945 -3.029 1 97.12 117 ILE A O 1
ATOM 957 N N . SER A 1 118 ? -5.258 -10.625 -3.43 1 95.56 118 SER A N 1
ATOM 958 C CA . SER A 1 118 ? -5.301 -10.023 -2.102 1 95.56 118 SER A CA 1
ATOM 959 C C . SER A 1 118 ? -5.082 -8.516 -2.17 1 95.56 118 SER A C 1
ATOM 961 O O . SER A 1 118 ? -4.469 -8.016 -3.117 1 95.56 118 SER A O 1
ATOM 963 N N . PRO A 1 119 ? -5.574 -7.785 -1.188 1 90.5 119 PRO A N 1
ATOM 964 C CA . PRO A 1 119 ? -5.379 -6.332 -1.165 1 90.5 119 PRO A CA 1
ATOM 965 C C . PRO A 1 119 ? -3.908 -5.934 -1.267 1 90.5 119 PRO A C 1
ATOM 967 O O . PRO A 1 119 ? -3.584 -4.898 -1.857 1 90.5 119 PRO A O 1
ATOM 970 N N . GLY A 1 120 ? -3.066 -6.734 -0.74 1 88 120 GLY A N 1
ATOM 971 C CA . GLY A 1 120 ? -1.639 -6.473 -0.812 1 88 120 GLY A CA 1
ATOM 972 C C . GLY A 1 120 ? -1.115 -6.41 -2.234 1 88 120 GLY A C 1
ATOM 973 O O . GLY A 1 120 ? -0.037 -5.863 -2.48 1 88 120 GLY A O 1
ATOM 974 N N . ASP A 1 121 ? -1.888 -6.852 -3.17 1 93.25 121 ASP A N 1
ATOM 975 C CA . ASP A 1 121 ? -1.481 -6.859 -4.574 1 93.25 121 ASP A CA 1
ATOM 976 C C . ASP A 1 121 ? -1.393 -5.438 -5.125 1 93.25 121 ASP A C 1
ATOM 978 O O . ASP A 1 121 ? -0.798 -5.211 -6.18 1 93.25 121 ASP A O 1
ATOM 982 N N . GLU A 1 122 ? -1.945 -4.559 -4.398 1 90.44 122 GLU A N 1
ATOM 983 C CA . GLU A 1 122 ? -1.851 -3.162 -4.812 1 90.44 122 GLU A CA 1
ATOM 984 C C . GLU A 1 122 ? -0.395 -2.725 -4.945 1 90.44 122 GLU A C 1
ATOM 986 O O . GLU A 1 122 ? -0.079 -1.842 -5.746 1 90.44 122 GLU A O 1
ATOM 991 N N . ARG A 1 123 ? 0.452 -3.324 -4.23 1 90.38 123 ARG A N 1
ATOM 992 C CA . ARG A 1 123 ? 1.875 -3 -4.238 1 90.38 123 ARG A CA 1
ATOM 993 C C . ARG A 1 123 ? 2.486 -3.254 -5.613 1 90.38 123 ARG A C 1
ATOM 995 O O . ARG A 1 123 ? 3.525 -2.682 -5.949 1 90.38 123 ARG A O 1
ATOM 1002 N N . LEU A 1 124 ? 1.834 -4.176 -6.395 1 93.19 124 LEU A N 1
ATOM 1003 C CA . LEU A 1 124 ? 2.264 -4.41 -7.77 1 93.19 124 LEU A CA 1
ATOM 1004 C C . LEU A 1 124 ? 2.248 -3.117 -8.578 1 93.19 124 LEU A C 1
ATOM 1006 O O . LEU A 1 124 ? 3.041 -2.949 -9.508 1 93.19 124 LEU A O 1
ATOM 1010 N N . ILE A 1 125 ? 1.394 -2.232 -8.18 1 93.88 125 ILE A N 1
ATOM 1011 C CA . ILE A 1 125 ? 1.196 -0.983 -8.906 1 93.88 125 ILE A CA 1
ATOM 1012 C C . ILE A 1 125 ? 2.021 0.126 -8.258 1 93.88 125 ILE A C 1
ATOM 1014 O O . ILE A 1 125 ? 2.717 0.875 -8.945 1 93.88 125 ILE A O 1
ATOM 1018 N N . THR A 1 126 ? 2.043 0.14 -6.961 1 88.62 126 THR A N 1
ATOM 1019 C CA . THR A 1 126 ? 2.529 1.327 -6.27 1 88.62 126 THR A CA 1
ATOM 1020 C C . THR A 1 126 ? 4.012 1.189 -5.934 1 88.62 126 THR A C 1
ATOM 1022 O O . THR A 1 126 ? 4.723 2.189 -5.828 1 88.62 126 THR A O 1
ATOM 1025 N N . GLU A 1 127 ? 4.465 -0.016 -5.785 1 89.06 127 GLU A N 1
ATOM 1026 C CA . GLU A 1 127 ? 5.84 -0.223 -5.348 1 89.06 127 GLU A CA 1
ATOM 1027 C C . GLU A 1 127 ? 6.785 -0.348 -6.543 1 89.06 127 GLU A C 1
ATOM 1029 O O . GLU A 1 127 ? 6.387 -0.11 -7.684 1 89.06 127 GLU A O 1
ATOM 1034 N N . GLY A 1 128 ? 7.992 -0.672 -6.23 1 87.69 128 GLY A N 1
ATOM 1035 C CA . GLY A 1 128 ? 9.055 -0.687 -7.223 1 87.69 128 GLY A CA 1
ATOM 1036 C C . GLY A 1 128 ? 8.977 -1.879 -8.156 1 87.69 128 GLY A C 1
ATOM 1037 O O . GLY A 1 128 ? 8.125 -2.754 -7.992 1 87.69 128 GLY A O 1
ATOM 1038 N N . SER A 1 129 ? 9.898 -1.99 -9.109 1 94.75 129 SER A N 1
ATOM 1039 C CA . SER A 1 129 ? 9.898 -2.961 -10.195 1 94.75 129 SER A CA 1
ATOM 1040 C C . SER A 1 129 ? 10.164 -4.371 -9.68 1 94.75 129 SER A C 1
ATOM 1042 O O . SER A 1 129 ? 9.828 -5.355 -10.344 1 94.75 129 SER A O 1
ATOM 1044 N N . GLU A 1 130 ? 10.773 -4.453 -8.578 1 94.94 130 GLU A N 1
ATOM 1045 C CA . GLU A 1 130 ? 11.133 -5.754 -8.031 1 94.94 130 GLU A CA 1
ATOM 1046 C C . GLU A 1 130 ? 9.898 -6.629 -7.84 1 94.94 130 GLU A C 1
ATOM 1048 O O . GLU A 1 130 ? 9.906 -7.812 -8.195 1 94.94 130 GLU A O 1
ATOM 1053 N N . LEU A 1 131 ? 8.828 -6.074 -7.328 1 93.94 131 LEU A N 1
ATOM 1054 C CA . LEU A 1 131 ? 7.605 -6.836 -7.086 1 93.94 131 LEU A CA 1
ATOM 1055 C C . LEU A 1 131 ? 6.98 -7.289 -8.398 1 93.94 131 LEU A C 1
ATOM 1057 O O . LEU A 1 131 ? 6.438 -8.391 -8.484 1 93.94 131 LEU A O 1
ATOM 1061 N N . ARG A 1 132 ? 7.039 -6.465 -9.383 1 96.56 132 ARG A N 1
ATOM 1062 C CA . ARG A 1 132 ? 6.484 -6.805 -10.688 1 96.56 132 ARG A CA 1
ATOM 1063 C C . ARG A 1 132 ? 7.281 -7.926 -11.344 1 96.56 132 ARG A C 1
ATOM 1065 O O . ARG A 1 132 ? 6.707 -8.828 -11.961 1 96.56 132 ARG A O 1
ATOM 1072 N N . ARG A 1 133 ? 8.609 -7.934 -11.203 1 96.5 133 ARG A N 1
ATOM 1073 C CA . ARG A 1 133 ? 9.43 -9.031 -11.711 1 96.5 133 ARG A CA 1
ATOM 1074 C C . ARG A 1 133 ? 9.125 -10.328 -10.977 1 96.5 133 ARG A C 1
ATOM 1076 O O . ARG A 1 133 ? 9 -11.383 -11.602 1 96.5 133 ARG A O 1
ATOM 1083 N N . LYS A 1 134 ? 9.008 -10.188 -9.672 1 94.88 134 LYS A N 1
ATOM 1084 C CA . LYS A 1 134 ? 8.695 -11.367 -8.875 1 94.88 134 LYS A CA 1
ATOM 1085 C C . LYS A 1 134 ? 7.355 -11.969 -9.289 1 94.88 134 LYS A C 1
ATOM 1087 O O . LYS A 1 134 ? 7.207 -13.195 -9.32 1 94.88 134 LYS A O 1
ATOM 1092 N N . TYR A 1 135 ? 6.434 -11.078 -9.625 1 95.62 135 TYR A N 1
ATOM 1093 C CA . TYR A 1 135 ? 5.129 -11.523 -10.102 1 95.62 135 TYR A CA 1
ATOM 1094 C C . TYR A 1 135 ? 5.273 -12.359 -11.375 1 95.62 135 TYR A C 1
ATOM 1096 O O . TYR A 1 135 ? 4.785 -13.484 -11.445 1 95.62 135 TYR A O 1
ATOM 1104 N N . ILE A 1 136 ? 6 -11.867 -12.289 1 96.38 136 ILE A N 1
ATOM 1105 C CA . ILE A 1 136 ? 6.191 -12.57 -13.555 1 96.38 136 ILE A CA 1
ATOM 1106 C C . ILE A 1 136 ? 6.906 -13.898 -13.305 1 96.38 136 ILE A C 1
ATOM 1108 O O . ILE A 1 136 ? 6.477 -14.938 -13.797 1 96.38 136 ILE A O 1
ATOM 1112 N N . ASP A 1 137 ? 7.938 -13.781 -12.539 1 95.69 137 ASP A N 1
ATOM 1113 C CA . ASP A 1 137 ? 8.75 -14.969 -12.273 1 95.69 137 ASP A CA 1
ATOM 1114 C C . ASP A 1 137 ? 7.922 -16.047 -11.57 1 95.69 137 ASP A C 1
ATOM 1116 O O . ASP A 1 137 ? 8.047 -17.234 -11.891 1 95.69 137 ASP A O 1
ATOM 1120 N N . SER A 1 138 ? 7.109 -15.609 -10.656 1 94.12 138 SER A N 1
ATOM 1121 C CA . SER A 1 138 ? 6.289 -16.562 -9.906 1 94.12 138 SER A CA 1
ATOM 1122 C C . SER A 1 138 ? 5.277 -17.25 -10.812 1 94.12 138 SER A C 1
ATOM 1124 O O . SER A 1 138 ? 5.023 -18.453 -10.664 1 94.12 138 SER A O 1
ATOM 1126 N N . VAL A 1 139 ? 4.738 -16.5 -11.695 1 94.88 139 VAL A N 1
ATOM 1127 C CA . VAL A 1 139 ? 3.725 -17.062 -12.586 1 94.88 139 VAL A CA 1
ATOM 1128 C C . VAL A 1 139 ? 4.379 -18.016 -13.586 1 94.88 139 VAL A C 1
ATOM 1130 O O . VAL A 1 139 ? 3.979 -19.172 -13.703 1 94.88 139 VAL A O 1
ATOM 1133 N N . VAL A 1 140 ? 5.422 -17.578 -14.258 1 95.81 140 VAL A N 1
ATOM 1134 C CA . VAL A 1 140 ? 6.066 -18.344 -15.312 1 95.81 140 VAL A CA 1
ATOM 1135 C C . VAL A 1 140 ? 6.715 -19.594 -14.734 1 95.81 140 VAL A C 1
ATOM 1137 O O . VAL A 1 140 ? 6.691 -20.656 -15.352 1 95.81 140 VAL A O 1
ATOM 1140 N N . SER A 1 141 ? 7.207 -19.469 -13.547 1 94.81 141 SER A N 1
ATOM 1141 C CA . SER A 1 141 ? 7.898 -20.594 -12.906 1 94.81 141 SER A CA 1
ATOM 1142 C C . SER A 1 141 ? 6.938 -21.734 -12.602 1 94.81 141 SER A C 1
ATOM 1144 O O . SER A 1 141 ? 7.363 -22.875 -12.406 1 94.81 141 SER A O 1
ATOM 1146 N N . GLN A 1 142 ? 5.652 -21.438 -12.508 1 93.31 142 GLN A N 1
ATOM 1147 C CA . GLN A 1 142 ? 4.691 -22.484 -12.18 1 93.31 142 GLN A CA 1
ATOM 1148 C C . GLN A 1 142 ? 4.531 -23.453 -13.344 1 93.31 142 GLN A C 1
ATOM 1150 O O . GLN A 1 142 ? 4.227 -24.641 -13.133 1 93.31 142 GLN A O 1
ATOM 1155 N N . PHE A 1 143 ? 4.738 -22.969 -14.609 1 93.88 143 PHE A N 1
ATOM 1156 C CA . PHE A 1 143 ? 4.457 -23.859 -15.734 1 93.88 143 PHE A CA 1
ATOM 1157 C C . PHE A 1 143 ? 5.715 -24.094 -16.562 1 93.88 143 PHE A C 1
ATOM 1159 O O . PHE A 1 143 ? 5.699 -24.875 -17.5 1 93.88 143 PHE A O 1
ATOM 1166 N N . ASP A 1 144 ? 6.793 -23.406 -16.25 1 95 144 ASP A N 1
ATOM 1167 C CA . ASP A 1 144 ? 8.047 -23.516 -16.984 1 95 144 ASP A CA 1
ATOM 1168 C C . ASP A 1 144 ? 9.219 -23.766 -16.047 1 95 144 ASP A C 1
ATOM 1170 O O . ASP A 1 144 ? 9.922 -22.844 -15.648 1 95 144 ASP A O 1
ATOM 1174 N N . LYS A 1 145 ? 9.508 -25.031 -15.812 1 93.94 145 LYS A N 1
ATOM 1175 C CA . LYS A 1 145 ? 10.562 -25.406 -14.875 1 93.94 145 LYS A CA 1
ATOM 1176 C C . LYS A 1 145 ? 11.93 -24.938 -15.352 1 93.94 145 LYS A C 1
ATOM 1178 O O . LYS A 1 145 ? 12.719 -24.406 -14.57 1 93.94 145 LYS A O 1
ATOM 1183 N N . PRO A 1 146 ? 12.172 -25.125 -16.594 1 95.94 146 PRO A N 1
ATOM 1184 C CA . PRO A 1 146 ? 13.445 -24.594 -17.094 1 95.94 146 PRO A CA 1
ATOM 1185 C C . PRO A 1 146 ? 13.602 -23.094 -16.812 1 95.94 146 PRO A C 1
ATOM 1187 O O . PRO A 1 146 ? 14.703 -22.641 -16.5 1 95.94 146 PRO A O 1
ATOM 1190 N N . TYR A 1 147 ? 12.547 -22.422 -16.922 1 97.31 147 TYR A N 1
ATOM 1191 C CA . TYR A 1 147 ? 12.578 -20.984 -16.625 1 97.31 147 TYR A CA 1
ATOM 1192 C C . TYR A 1 147 ? 12.984 -20.75 -15.172 1 97.31 147 TYR A C 1
ATOM 1194 O O . TYR A 1 147 ? 13.82 -19.875 -14.891 1 97.31 147 TYR A O 1
ATOM 1202 N N . LEU A 1 148 ? 12.414 -21.484 -14.297 1 96.19 148 LEU A N 1
ATOM 1203 C CA . LEU A 1 148 ? 12.75 -21.375 -12.883 1 96.19 148 LEU A CA 1
ATOM 1204 C C . LEU A 1 148 ? 14.234 -21.625 -12.648 1 96.19 148 LEU A C 1
ATOM 1206 O O . LEU A 1 148 ? 14.898 -20.891 -11.922 1 96.19 148 LEU A O 1
ATOM 1210 N N . ASP A 1 149 ? 14.703 -22.609 -13.336 1 96.62 149 ASP A N 1
ATOM 1211 C CA . ASP A 1 149 ? 16.125 -22.938 -13.227 1 96.62 149 ASP A CA 1
ATOM 1212 C C . ASP A 1 149 ? 16.984 -21.797 -13.75 1 96.62 149 ASP A C 1
ATOM 1214 O O . ASP A 1 149 ? 18.031 -21.484 -13.172 1 96.62 149 ASP A O 1
ATOM 1218 N N . LEU A 1 150 ? 16.547 -21.234 -14.82 1 97.25 150 LEU A N 1
ATOM 1219 C CA . LEU A 1 150 ? 17.266 -20.109 -15.398 1 97.25 150 LEU A CA 1
ATOM 1220 C C . LEU A 1 150 ? 17.312 -18.938 -14.43 1 97.25 150 LEU A C 1
ATOM 1222 O O . LEU A 1 150 ? 18.359 -18.297 -14.273 1 97.25 150 LEU A O 1
ATOM 1226 N N . ILE A 1 151 ? 16.203 -18.688 -13.781 1 97.19 151 ILE A N 1
ATOM 1227 C CA . ILE A 1 151 ? 16.109 -17.578 -12.836 1 97.19 151 ILE A CA 1
ATOM 1228 C C . ILE A 1 151 ? 17.078 -17.812 -11.68 1 97.19 151 ILE A C 1
ATOM 1230 O O . ILE A 1 151 ? 17.797 -16.891 -11.258 1 97.19 151 ILE A O 1
ATOM 1234 N N . ILE A 1 152 ? 17.125 -19 -11.188 1 96.31 152 ILE A N 1
ATOM 1235 C CA . ILE A 1 152 ? 18 -19.359 -10.086 1 96.31 152 ILE A CA 1
ATOM 1236 C C . ILE A 1 152 ? 19.469 -19.172 -10.508 1 96.31 152 ILE A C 1
ATOM 1238 O O . ILE A 1 152 ? 20.25 -18.562 -9.781 1 96.31 152 ILE A O 1
ATOM 1242 N N . ARG A 1 153 ? 19.766 -19.641 -11.656 1 97.19 153 ARG A N 1
ATOM 1243 C CA . ARG A 1 153 ? 21.109 -19.516 -12.195 1 97.19 153 ARG A CA 1
ATOM 1244 C C . ARG A 1 153 ? 21.484 -18.062 -12.414 1 97.19 153 ARG A C 1
ATOM 1246 O O . ARG A 1 153 ? 22.578 -17.625 -12.039 1 97.19 153 ARG A O 1
ATOM 1253 N N . TYR A 1 154 ? 20.625 -17.328 -12.977 1 98.06 154 TYR A N 1
ATOM 1254 C CA . TYR A 1 154 ? 20.875 -15.922 -13.258 1 98.06 154 TYR A CA 1
ATOM 1255 C C . TYR A 1 154 ? 21.172 -15.156 -11.977 1 98.06 154 TYR A C 1
ATOM 1257 O O . TYR A 1 154 ? 22.109 -14.375 -11.914 1 98.06 154 TYR A O 1
ATOM 1265 N N . ASN A 1 155 ? 20.312 -15.391 -11.008 1 97.25 155 ASN A N 1
ATOM 1266 C CA . ASN A 1 155 ? 20.5 -14.695 -9.734 1 97.25 155 ASN A CA 1
ATOM 1267 C C . ASN A 1 155 ? 21.844 -15.031 -9.102 1 97.25 155 ASN A C 1
ATOM 1269 O O . ASN A 1 155 ? 22.484 -14.164 -8.508 1 97.25 155 ASN A O 1
ATOM 1273 N N . ARG A 1 156 ? 22.234 -16.234 -9.227 1 97.31 156 ARG A N 1
ATOM 1274 C CA . ARG A 1 156 ? 23.562 -16.625 -8.742 1 97.31 156 ARG A CA 1
ATOM 1275 C C . ARG A 1 156 ? 24.672 -15.891 -9.477 1 97.31 156 ARG A C 1
ATOM 1277 O O . ARG A 1 156 ? 25.625 -15.43 -8.859 1 97.31 156 ARG A O 1
ATOM 1284 N N . ILE A 1 157 ? 24.516 -15.789 -10.742 1 97.5 157 ILE A N 1
ATOM 1285 C CA . ILE A 1 157 ? 25.516 -15.109 -11.578 1 97.5 157 ILE A CA 1
ATOM 1286 C C . ILE A 1 157 ? 25.609 -13.641 -11.172 1 97.5 157 ILE A C 1
ATOM 1288 O O . ILE A 1 157 ? 26.703 -13.109 -10.992 1 97.5 157 ILE A O 1
ATOM 1292 N N . VAL A 1 158 ? 24.5 -13 -11.039 1 97.56 158 VAL A N 1
ATOM 1293 C CA . VAL A 1 158 ? 24.469 -11.594 -10.633 1 97.56 158 VAL A CA 1
ATOM 1294 C C . VAL A 1 158 ? 25.172 -11.43 -9.289 1 97.56 158 VAL A C 1
ATOM 1296 O O . VAL A 1 158 ? 25.969 -10.516 -9.117 1 97.56 158 VAL A O 1
ATOM 1299 N N . ASN A 1 159 ? 24.828 -12.305 -8.383 1 97.19 159 ASN A N 1
ATOM 1300 C CA . ASN A 1 159 ? 25.438 -12.234 -7.055 1 97.19 159 ASN A CA 1
ATOM 1301 C C . ASN A 1 159 ? 26.953 -12.398 -7.129 1 97.19 159 ASN A C 1
ATOM 1303 O O . ASN A 1 159 ? 27.688 -11.664 -6.465 1 97.19 159 ASN A O 1
ATOM 1307 N N . GLN A 1 160 ? 27.438 -13.312 -7.879 1 95.94 160 GLN A N 1
ATOM 1308 C CA . GLN A 1 160 ? 28.859 -13.547 -8.039 1 95.94 160 GLN A CA 1
ATOM 1309 C C . GLN A 1 160 ? 29.562 -12.344 -8.672 1 95.94 160 GLN A C 1
ATOM 1311 O O . GLN A 1 160 ? 30.641 -11.945 -8.234 1 95.94 160 GLN A O 1
ATOM 1316 N N . ARG A 1 161 ? 28.938 -11.844 -9.68 1 95.94 161 ARG A N 1
ATOM 1317 C CA . ARG A 1 161 ? 29.484 -10.656 -10.32 1 95.94 161 ARG A CA 1
ATOM 1318 C C . ARG A 1 161 ? 29.578 -9.5 -9.336 1 95.94 161 ARG A C 1
ATOM 1320 O O . ARG A 1 161 ? 30.578 -8.773 -9.312 1 95.94 161 ARG A O 1
ATOM 1327 N N . ASN A 1 162 ? 28.531 -9.328 -8.57 1 95.94 162 ASN A N 1
ATOM 1328 C CA . ASN A 1 162 ? 28.516 -8.25 -7.586 1 95.94 162 ASN A CA 1
ATOM 1329 C C . ASN A 1 162 ? 29.625 -8.43 -6.547 1 95.94 162 ASN A C 1
ATOM 1331 O O . ASN A 1 162 ? 30.25 -7.461 -6.137 1 95.94 162 ASN A O 1
ATOM 1335 N N . VAL A 1 163 ? 29.781 -9.625 -6.102 1 95 163 VAL A N 1
ATOM 1336 C CA . VAL A 1 163 ? 30.844 -9.93 -5.148 1 95 163 VAL A CA 1
ATOM 1337 C C . VAL A 1 163 ? 32.188 -9.562 -5.754 1 95 163 VAL A C 1
ATOM 1339 O O . VAL A 1 163 ? 33.031 -8.961 -5.086 1 95 163 VAL A O 1
ATOM 1342 N N . LEU A 1 164 ? 32.406 -9.984 -7.004 1 93.5 164 LEU A N 1
ATOM 1343 C CA . LEU A 1 164 ? 33.656 -9.664 -7.719 1 93.5 164 LEU A CA 1
ATOM 1344 C C . LEU A 1 164 ? 33.844 -8.156 -7.812 1 93.5 164 LEU A C 1
ATOM 1346 O O . LEU A 1 164 ? 34.938 -7.652 -7.562 1 93.5 164 LEU A O 1
ATOM 1350 N N . LEU A 1 165 ? 32.844 -7.398 -8.156 1 92.81 165 LEU A N 1
ATOM 1351 C CA . LEU A 1 165 ? 32.906 -5.949 -8.281 1 92.81 165 LEU A CA 1
ATOM 1352 C C . LEU A 1 165 ? 33.312 -5.301 -6.965 1 92.81 165 LEU A C 1
ATOM 1354 O O . LEU A 1 165 ? 34.125 -4.387 -6.945 1 92.81 165 LEU A O 1
ATOM 1358 N N . LYS A 1 166 ? 32.688 -5.727 -5.906 1 91.19 166 LYS A N 1
ATOM 1359 C CA . LYS A 1 166 ? 32.969 -5.164 -4.59 1 91.19 166 LYS A CA 1
ATOM 1360 C C . LYS A 1 166 ? 34.406 -5.496 -4.141 1 91.19 166 LYS A C 1
ATOM 1362 O O . LYS A 1 166 ? 35.062 -4.691 -3.467 1 91.19 166 LYS A O 1
ATOM 1367 N N . SER A 1 167 ? 34.844 -6.605 -4.508 1 89.5 167 SER A N 1
ATOM 1368 C CA . SER A 1 167 ? 36.156 -7.066 -4.062 1 89.5 167 SER A CA 1
ATOM 1369 C C . SER A 1 167 ? 37.281 -6.32 -4.773 1 89.5 167 SER A C 1
ATOM 1371 O O . SER A 1 167 ? 38.406 -6.27 -4.281 1 89.5 167 SER A O 1
ATOM 1373 N N . ALA A 1 168 ? 37.062 -5.766 -5.852 1 85 168 ALA A N 1
ATOM 1374 C CA . ALA A 1 168 ? 38.062 -5.117 -6.672 1 85 168 ALA A CA 1
ATOM 1375 C C . ALA A 1 168 ? 38.531 -3.807 -6.043 1 85 168 ALA A C 1
ATOM 1377 O O . ALA A 1 168 ? 39.594 -3.299 -6.367 1 85 168 ALA A O 1
ATOM 1378 N N . ARG A 1 169 ? 37.875 -3.375 -5.184 1 70.19 169 ARG A N 1
ATOM 1379 C CA . ARG A 1 169 ? 38.219 -2.152 -4.461 1 70.19 169 ARG A CA 1
ATOM 1380 C C . ARG A 1 169 ? 38.656 -1.051 -5.426 1 70.19 169 ARG A C 1
ATOM 1382 O O . ARG A 1 169 ? 39.688 -0.426 -5.234 1 70.19 169 ARG A O 1
ATOM 1389 N N . GLY A 1 170 ? 38 -0.978 -6.57 1 72.81 170 GLY A N 1
ATOM 1390 C CA . GLY A 1 170 ? 38.25 0.132 -7.48 1 72.81 170 GLY A CA 1
ATOM 1391 C C . GLY A 1 170 ? 39.219 -0.209 -8.602 1 72.81 170 GLY A C 1
ATOM 1392 O O . GLY A 1 170 ? 39.375 0.566 -9.547 1 72.81 170 GLY A O 1
ATOM 1393 N N . ASN A 1 171 ? 39.875 -1.398 -8.57 1 81.06 171 ASN A N 1
ATOM 1394 C CA . ASN A 1 171 ? 40.844 -1.76 -9.602 1 81.06 171 ASN A CA 1
ATOM 1395 C C . ASN A 1 171 ? 40.281 -2.77 -10.586 1 81.06 171 ASN A C 1
ATOM 1397 O O . ASN A 1 171 ? 40.344 -3.98 -10.367 1 81.06 171 ASN A O 1
ATOM 1401 N N . ILE A 1 172 ? 39.906 -2.32 -11.695 1 82.19 172 ILE A N 1
ATOM 1402 C CA . ILE A 1 172 ? 39.188 -3.096 -12.695 1 82.19 172 ILE A CA 1
ATOM 1403 C C . ILE A 1 172 ? 40.125 -4.086 -13.375 1 82.19 172 ILE A C 1
ATOM 1405 O O . ILE A 1 172 ? 39.719 -5.176 -13.773 1 82.19 172 ILE A O 1
ATOM 1409 N N . LYS A 1 173 ? 41.375 -3.74 -13.586 1 84.75 173 LYS A N 1
ATOM 1410 C CA . LYS A 1 173 ? 42.344 -4.578 -14.312 1 84.75 173 LYS A CA 1
ATOM 1411 C C . LYS A 1 173 ? 42.5 -5.93 -13.633 1 84.75 173 LYS A C 1
ATOM 1413 O O . LYS A 1 173 ? 42.75 -6.945 -14.297 1 84.75 173 LYS A O 1
ATOM 1418 N N . LEU A 1 174 ? 42.25 -6.039 -12.375 1 83.19 174 LEU A N 1
ATOM 1419 C CA . LEU A 1 174 ? 42.469 -7.242 -11.57 1 83.19 174 LEU A CA 1
ATOM 1420 C C . LEU A 1 174 ? 41.344 -8.25 -11.828 1 83.19 174 LEU A C 1
ATOM 1422 O O . LEU A 1 174 ? 41.531 -9.453 -11.586 1 83.19 174 LEU A O 1
ATOM 1426 N N . ILE A 1 175 ? 40.25 -7.738 -12.336 1 88.31 175 ILE A N 1
ATOM 1427 C CA . ILE A 1 175 ? 39.094 -8.633 -12.375 1 88.31 175 ILE A CA 1
ATOM 1428 C C . ILE A 1 175 ? 38.531 -8.648 -13.789 1 88.31 175 ILE A C 1
ATOM 1430 O O . ILE A 1 175 ? 37.469 -9.227 -14.023 1 88.31 175 ILE A O 1
ATOM 1434 N N . GLU A 1 176 ? 39.125 -8.031 -14.672 1 89.56 176 GLU A N 1
ATOM 1435 C CA . GLU A 1 176 ? 38.594 -7.809 -16 1 89.56 176 GLU A CA 1
ATOM 1436 C C . GLU A 1 176 ? 38.281 -9.133 -16.688 1 89.56 176 GLU A C 1
ATOM 1438 O O . GLU A 1 176 ? 37.188 -9.289 -17.234 1 89.56 176 GLU A O 1
ATOM 1443 N N . SER A 1 177 ? 39.219 -10.031 -16.625 1 91 177 SER A N 1
ATOM 1444 C CA . SER A 1 177 ? 39 -11.312 -17.297 1 91 177 SER A CA 1
ATOM 1445 C C . SER A 1 177 ? 37.875 -12.094 -16.656 1 91 177 SER A C 1
ATOM 1447 O O . SER A 1 177 ? 37.062 -12.727 -17.359 1 91 177 SER A O 1
ATOM 1449 N N . GLN A 1 178 ? 37.812 -12.047 -15.406 1 92.31 178 GLN A N 1
ATOM 1450 C CA . GLN A 1 178 ? 36.719 -12.727 -14.703 1 92.31 178 GLN A CA 1
ATOM 1451 C C . GLN A 1 178 ? 35.375 -12.07 -15 1 92.31 178 GLN A C 1
ATOM 1453 O O . GLN A 1 178 ? 34.344 -12.758 -15.117 1 92.31 178 GLN A O 1
ATOM 1458 N N . LEU A 1 179 ? 35.406 -10.789 -15.156 1 94 179 LEU A N 1
ATOM 1459 C CA . LEU A 1 179 ? 34.188 -10.047 -15.469 1 94 179 LEU A CA 1
ATOM 14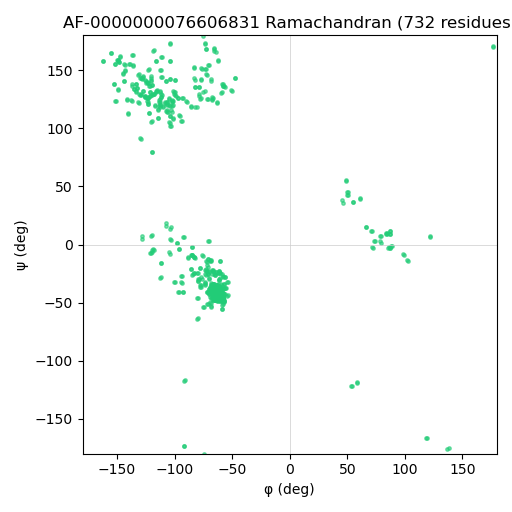60 C C . LEU A 1 179 ? 33.656 -10.43 -16.844 1 94 179 LEU A C 1
ATOM 1462 O O . LEU A 1 179 ? 32.438 -10.508 -17.047 1 94 179 LEU A O 1
ATOM 1466 N N . ASP A 1 180 ? 34.562 -10.648 -17.703 1 94.31 180 ASP A N 1
ATOM 1467 C CA . ASP A 1 180 ? 34.156 -11.039 -19.062 1 94.31 180 ASP A CA 1
ATOM 1468 C C . ASP A 1 180 ? 33.375 -12.336 -19.047 1 94.31 180 ASP A C 1
ATOM 1470 O O . ASP A 1 180 ? 32.375 -12.469 -19.75 1 94.31 180 ASP A O 1
ATOM 1474 N N . VAL A 1 181 ? 33.812 -13.211 -18.25 1 94.31 181 VAL A N 1
ATOM 1475 C CA . VAL A 1 181 ? 33.156 -14.516 -18.156 1 94.31 181 VAL A CA 1
ATOM 1476 C C . VAL A 1 181 ? 31.75 -14.344 -17.594 1 94.31 181 VAL A C 1
ATOM 1478 O O . VAL A 1 181 ? 30.781 -14.875 -18.141 1 94.31 181 VAL A O 1
ATOM 1481 N N . TRP A 1 182 ? 31.656 -13.617 -16.547 1 95.31 182 TRP A N 1
ATOM 1482 C CA . TRP A 1 182 ? 30.359 -13.406 -15.906 1 95.31 182 TRP A CA 1
ATOM 1483 C C . TRP A 1 182 ? 29.422 -12.617 -16.812 1 95.31 182 TRP A C 1
ATOM 1485 O O . TRP A 1 182 ? 28.219 -12.883 -16.844 1 95.31 182 TRP A O 1
ATOM 1495 N N . ASP A 1 183 ? 29.969 -11.664 -17.531 1 96.38 183 ASP A N 1
ATOM 1496 C CA . ASP A 1 183 ? 29.172 -10.859 -18.453 1 96.38 183 ASP A CA 1
ATOM 1497 C C . ASP A 1 183 ? 28.547 -11.734 -19.531 1 96.38 183 ASP A C 1
ATOM 1499 O O . ASP A 1 183 ? 27.375 -11.57 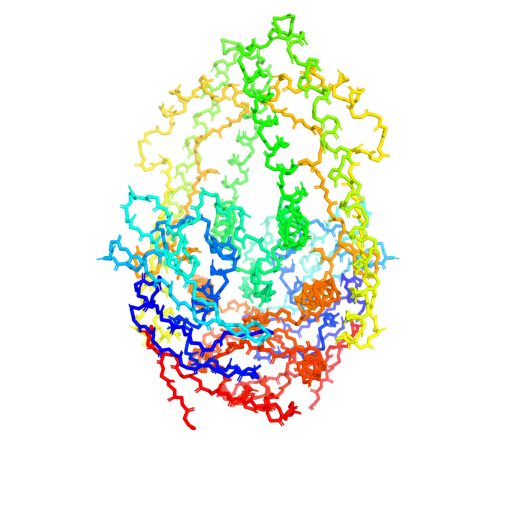-19.891 1 96.38 183 ASP A O 1
ATOM 1503 N N . GLU A 1 184 ? 29.312 -12.633 -19.984 1 96.69 184 GLU A N 1
ATOM 1504 C CA . GLU A 1 184 ? 28.828 -13.539 -21.016 1 96.69 184 GLU A CA 1
ATOM 1505 C C . GLU A 1 184 ? 27.734 -14.453 -20.484 1 96.69 184 GLU A C 1
ATOM 1507 O O . GLU A 1 184 ? 26.703 -14.656 -21.141 1 96.69 184 GLU A O 1
ATOM 1512 N N . GLN A 1 185 ? 27.969 -14.969 -19.359 1 97.06 185 GLN A N 1
ATOM 1513 C CA . GLN A 1 185 ? 26.984 -15.844 -18.75 1 97.06 185 GLN A CA 1
ATOM 1514 C C . GLN A 1 185 ? 25.688 -15.094 -18.438 1 97.06 185 GLN A C 1
ATOM 1516 O O . GLN A 1 185 ? 24.594 -15.609 -18.656 1 97.06 185 GLN A O 1
ATOM 1521 N N . LEU A 1 186 ? 25.844 -13.891 -18.016 1 97.56 186 LEU A N 1
ATOM 1522 C CA . LEU A 1 186 ? 24.703 -13.039 -17.703 1 97.56 186 LEU A CA 1
ATOM 1523 C C . LEU A 1 186 ? 23.891 -12.75 -18.969 1 97.56 186 LEU A C 1
ATOM 1525 O O . LEU A 1 186 ? 22.656 -12.789 -18.938 1 97.56 186 LEU A O 1
ATOM 1529 N N . ALA A 1 187 ? 24.594 -12.477 -19.969 1 97.44 187 ALA A N 1
ATOM 1530 C CA . ALA A 1 187 ? 23.938 -12.141 -21.234 1 97.44 187 ALA A CA 1
ATOM 1531 C C . ALA A 1 187 ? 23.172 -13.336 -21.797 1 97.44 187 ALA A C 1
ATOM 1533 O O . ALA A 1 187 ? 22.031 -13.195 -22.219 1 97.44 187 ALA A O 1
ATOM 1534 N N . ILE A 1 188 ? 23.766 -14.484 -21.734 1 97.44 188 ILE A N 1
ATOM 1535 C CA . ILE A 1 188 ? 23.172 -15.688 -22.312 1 97.44 188 ILE A CA 1
ATOM 1536 C C . ILE A 1 188 ? 21.938 -16.094 -21.5 1 97.44 188 ILE A C 1
ATOM 1538 O O . ILE A 1 188 ? 20.859 -16.281 -22.062 1 97.44 188 ILE A O 1
ATOM 1542 N N . THR A 1 189 ? 22.094 -16.156 -20.219 1 97.75 189 THR A N 1
ATOM 1543 C CA . THR A 1 189 ? 20.984 -16.562 -19.344 1 97.75 189 THR A CA 1
ATOM 1544 C C . THR A 1 189 ? 19.891 -15.5 -19.359 1 97.75 189 THR A C 1
ATOM 1546 O O . THR A 1 189 ? 18.703 -15.828 -19.406 1 97.75 189 THR A O 1
ATOM 1549 N N . GLY A 1 190 ? 20.281 -14.25 -19.359 1 98 190 GLY A N 1
ATOM 1550 C CA . GLY A 1 190 ? 19.344 -13.148 -19.375 1 98 190 GLY A CA 1
ATOM 1551 C C . GLY A 1 190 ? 18.5 -13.102 -20.625 1 98 190 GLY A C 1
ATOM 1552 O O . GLY A 1 190 ? 17.297 -12.789 -20.578 1 98 190 GLY A O 1
ATOM 1553 N N . GLU A 1 191 ? 19.125 -13.383 -21.688 1 97.88 191 GLU A N 1
ATOM 1554 C CA . GLU A 1 191 ? 18.406 -13.367 -22.969 1 97.88 191 GLU A CA 1
ATOM 1555 C C . GLU A 1 191 ? 17.312 -14.422 -23 1 97.88 191 GLU A C 1
ATOM 1557 O O . GLU A 1 191 ? 16.219 -14.172 -23.516 1 97.88 191 GLU A O 1
ATOM 1562 N N . GLN A 1 192 ? 17.641 -15.531 -22.5 1 98.12 192 GLN A N 1
ATOM 1563 C CA . GLN A 1 192 ? 16.641 -16.609 -22.453 1 98.12 192 GLN A CA 1
ATOM 1564 C C . GLN A 1 192 ? 15.461 -16.203 -21.562 1 98.12 192 GLN A C 1
ATOM 1566 O O . GLN A 1 192 ? 14.305 -16.422 -21.938 1 98.12 192 GLN A O 1
ATOM 1571 N N . ILE A 1 193 ? 15.727 -15.625 -20.469 1 98.31 193 ILE A N 1
ATOM 1572 C CA . ILE A 1 193 ? 14.688 -15.195 -19.531 1 98.31 193 ILE A CA 1
ATOM 1573 C C . ILE A 1 193 ? 13.867 -14.07 -20.172 1 98.31 193 ILE A C 1
ATOM 1575 O O . ILE A 1 193 ? 12.633 -14.086 -20.109 1 98.31 193 ILE A O 1
ATOM 1579 N N . PHE A 1 194 ? 14.578 -13.188 -20.828 1 98.12 194 PHE A N 1
ATOM 1580 C CA . PHE A 1 194 ? 13.938 -12.062 -21.5 1 98.12 194 PHE A CA 1
ATOM 1581 C C . PHE A 1 194 ? 12.922 -12.555 -22.531 1 98.12 194 PHE A C 1
ATOM 1583 O O . PHE A 1 194 ? 11.789 -12.078 -22.562 1 98.12 194 PHE A O 1
ATOM 1590 N N . ASN A 1 195 ? 13.312 -13.492 -23.266 1 98 195 ASN A N 1
ATOM 1591 C CA . ASN A 1 195 ? 12.445 -14.023 -24.328 1 98 195 ASN A CA 1
ATOM 1592 C C . ASN A 1 195 ? 11.195 -14.672 -23.75 1 98 195 ASN A C 1
ATOM 1594 O O . ASN A 1 195 ? 10.094 -14.484 -24.266 1 98 195 ASN A O 1
ATOM 1598 N N . LYS A 1 196 ? 11.391 -15.375 -22.703 1 97.62 196 LYS A N 1
ATOM 1599 C CA . LYS A 1 196 ? 10.266 -16.031 -22.062 1 97.62 196 LYS A CA 1
ATOM 1600 C C . LYS A 1 196 ? 9.312 -15.016 -21.438 1 97.62 196 LYS A C 1
ATOM 1602 O O . LYS A 1 196 ? 8.094 -15.156 -21.547 1 97.62 196 LYS A O 1
ATOM 1607 N N . ARG A 1 197 ? 9.883 -13.984 -20.812 1 97.81 197 ARG A N 1
ATOM 1608 C CA . ARG A 1 197 ? 9.07 -12.93 -20.219 1 97.81 197 ARG A CA 1
ATOM 1609 C C . ARG A 1 197 ? 8.273 -12.188 -21.297 1 97.81 197 ARG A C 1
ATOM 1611 O O . ARG A 1 197 ? 7.074 -11.945 -21.125 1 97.81 197 ARG A O 1
ATOM 1618 N N . GLU A 1 198 ? 8.977 -11.867 -22.312 1 97.38 198 GLU A N 1
ATOM 1619 C CA . GLU A 1 198 ? 8.344 -11.125 -23.406 1 97.38 198 GLU A CA 1
ATOM 1620 C C . GLU A 1 198 ? 7.176 -11.906 -24 1 97.38 198 GLU A C 1
ATOM 1622 O O . GLU A 1 198 ? 6.098 -11.352 -24.219 1 97.38 198 GLU A O 1
ATOM 1627 N N . THR A 1 199 ? 7.395 -13.133 -24.203 1 96.81 199 THR A N 1
ATOM 1628 C CA . THR A 1 199 ? 6.352 -14 -24.766 1 96.81 199 THR A CA 1
ATOM 1629 C C . THR A 1 199 ? 5.172 -14.102 -23.797 1 96.81 199 THR A C 1
ATOM 1631 O O . THR A 1 199 ? 4.016 -13.977 -24.203 1 96.81 199 THR A O 1
ATOM 1634 N N . PHE A 1 200 ? 5.438 -14.297 -22.609 1 96.25 200 PHE A N 1
ATOM 1635 C CA . PHE A 1 200 ? 4.398 -14.422 -21.594 1 96.25 200 PHE A CA 1
ATOM 1636 C C . PHE A 1 200 ? 3.537 -13.164 -21.531 1 96.25 200 PHE A C 1
ATOM 1638 O O . PHE A 1 200 ? 2.309 -13.25 -21.547 1 96.25 200 PHE A O 1
ATOM 1645 N N . ILE A 1 201 ? 4.176 -12.016 -21.5 1 97.19 201 ILE A N 1
ATOM 1646 C CA . ILE A 1 201 ? 3.469 -10.75 -21.375 1 97.19 201 ILE A CA 1
ATOM 1647 C C . ILE A 1 201 ? 2.602 -10.516 -22.609 1 97.19 201 ILE A C 1
ATOM 1649 O O . ILE A 1 201 ? 1.463 -10.055 -22.5 1 97.19 201 ILE A O 1
ATOM 1653 N N . LYS A 1 202 ? 3.139 -10.844 -23.719 1 96.62 202 LYS A N 1
ATOM 1654 C CA . LYS A 1 202 ? 2.4 -10.695 -24.969 1 96.62 202 LYS A CA 1
ATOM 1655 C C . LYS A 1 202 ? 1.135 -11.547 -24.969 1 96.62 202 LYS A C 1
ATOM 1657 O O . LYS A 1 202 ? 0.09 -11.117 -25.469 1 96.62 202 LYS A O 1
ATOM 1662 N N . GLU A 1 203 ? 1.275 -12.688 -24.391 1 96 203 GLU A N 1
ATOM 1663 C CA . GLU A 1 203 ? 0.146 -13.609 -24.344 1 96 203 GLU A CA 1
ATOM 1664 C C . GLU A 1 203 ? -0.839 -13.227 -23.25 1 96 203 GLU A C 1
ATOM 1666 O O . GLU A 1 203 ? -2.045 -13.438 -23.391 1 96 203 GLU A O 1
ATOM 1671 N N . LEU A 1 204 ? -0.377 -12.68 -22.234 1 96.31 204 LEU A N 1
ATOM 1672 C CA . LEU A 1 204 ? -1.188 -12.344 -21.078 1 96.31 204 LEU A CA 1
ATOM 1673 C C . LEU A 1 204 ? -2.016 -11.094 -21.328 1 96.31 204 LEU A C 1
ATOM 1675 O O . LEU A 1 204 ? -3.15 -10.984 -20.844 1 96.31 204 LEU A O 1
ATOM 1679 N N . GLU A 1 205 ? -1.495 -10.117 -22.047 1 97 205 GLU A N 1
ATOM 1680 C CA . GLU A 1 205 ? -2.037 -8.766 -22.156 1 97 205 GLU A CA 1
ATOM 1681 C C . GLU A 1 205 ? -3.457 -8.781 -22.719 1 97 205 GLU A C 1
ATOM 1683 O O . GLU A 1 205 ? -4.355 -8.156 -22.156 1 97 205 GLU A O 1
ATOM 1688 N N . PRO A 1 206 ? -3.682 -9.562 -23.812 1 97.06 206 PRO A N 1
ATOM 1689 C CA . PRO A 1 206 ? -5.051 -9.562 -24.344 1 97.06 206 PRO A CA 1
ATOM 1690 C C . PRO A 1 206 ? -6.062 -10.133 -23.344 1 97.06 206 PRO A C 1
ATOM 1692 O O . PRO A 1 206 ? -7.188 -9.641 -23.266 1 97.06 206 PRO A O 1
ATOM 1695 N N . VAL A 1 207 ? -5.715 -11.164 -22.641 1 97.12 207 VAL A N 1
ATOM 1696 C CA . VAL A 1 207 ? -6.594 -11.773 -21.656 1 97.12 207 VAL A CA 1
ATOM 1697 C C . VAL A 1 207 ? -6.82 -10.797 -20.5 1 97.12 207 VAL A C 1
ATOM 1699 O O . VAL A 1 207 ? -7.945 -10.641 -20.016 1 97.12 207 VAL A O 1
ATOM 1702 N N . PHE A 1 208 ? -5.781 -10.156 -20.141 1 97.5 208 PHE A N 1
ATOM 1703 C CA . PHE A 1 208 ? -5.82 -9.125 -19.109 1 97.5 208 PHE A CA 1
ATOM 1704 C C . PHE A 1 208 ? -6.781 -8.008 -19.5 1 97.5 208 PHE A C 1
ATOM 1706 O O . PHE A 1 208 ? -7.637 -7.613 -18.703 1 97.5 208 PHE A O 1
ATOM 1713 N N . GLN A 1 209 ? -6.668 -7.551 -20.672 1 97.94 209 GLN A N 1
ATOM 1714 C CA . GLN A 1 209 ? -7.523 -6.48 -21.172 1 97.94 209 GLN A 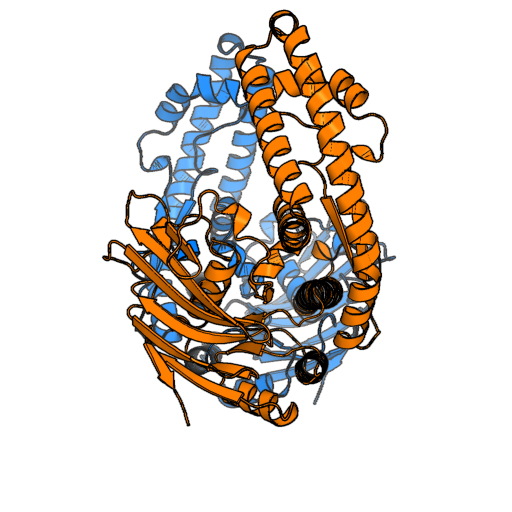CA 1
ATOM 1715 C C . GLN A 1 209 ? -8.984 -6.914 -21.219 1 97.94 209 GLN A C 1
ATOM 1717 O O . GLN A 1 209 ? -9.875 -6.133 -20.875 1 97.94 209 GLN A O 1
ATOM 1722 N N . LYS A 1 210 ? -9.164 -8.133 -21.562 1 97 210 LYS A N 1
ATOM 1723 C CA . LYS A 1 210 ? -10.516 -8.68 -21.609 1 97 210 LYS A CA 1
ATOM 1724 C C . LYS A 1 210 ? -11.156 -8.68 -20.219 1 97 210 LYS A C 1
ATOM 1726 O O . LYS A 1 210 ? -12.297 -8.234 -20.062 1 97 210 LYS A O 1
ATOM 1731 N N . TYR A 1 211 ? -10.469 -9.164 -19.25 1 97.06 211 TYR A N 1
ATOM 1732 C CA . TYR A 1 211 ? -10.984 -9.203 -17.891 1 97.06 211 TYR A CA 1
ATOM 1733 C C . TYR A 1 211 ? -11.219 -7.797 -17.344 1 97.06 211 TYR A C 1
ATOM 1735 O O . TYR A 1 211 ? -12.25 -7.527 -16.719 1 97.06 211 TYR A O 1
ATOM 1743 N N . TYR A 1 212 ? -10.266 -6.941 -17.578 1 97.81 212 TYR A N 1
ATOM 1744 C CA . TYR A 1 212 ? -10.43 -5.574 -17.094 1 97.81 212 TYR A CA 1
ATOM 1745 C C . TYR A 1 212 ? -11.648 -4.914 -17.719 1 97.81 212 TYR A C 1
ATOM 1747 O O . TYR A 1 212 ? -12.43 -4.258 -17.031 1 97.81 212 TYR A O 1
ATOM 1755 N N . CYS A 1 213 ? -11.766 -5.066 -19 1 97 213 CYS A N 1
ATOM 1756 C CA . CYS A 1 213 ? -12.898 -4.5 -19.719 1 97 213 CYS A CA 1
ATOM 1757 C C . CYS A 1 213 ? -14.219 -5.008 -19.141 1 97 213 CYS A C 1
ATOM 1759 O O . CYS A 1 213 ? -15.141 -4.223 -18.922 1 97 213 CYS A O 1
ATOM 1761 N N . PHE A 1 214 ? -14.273 -6.246 -18.859 1 96.25 214 PHE A N 1
ATOM 1762 C CA . PHE A 1 214 ? -15.477 -6.855 -18.312 1 96.25 214 PHE A CA 1
ATOM 1763 C C . PHE A 1 214 ? -15.797 -6.293 -16.938 1 96.25 214 PHE A C 1
ATOM 1765 O O . PHE A 1 214 ? -16.938 -5.91 -16.656 1 96.25 214 PHE A O 1
ATOM 1772 N N . ILE A 1 215 ? -14.82 -6.188 -16.062 1 96.31 215 ILE A N 1
ATOM 1773 C CA . ILE A 1 215 ? -15.023 -5.781 -14.68 1 96.31 215 ILE A CA 1
ATOM 1774 C C . ILE A 1 215 ? -15.352 -4.289 -14.625 1 96.31 215 ILE A C 1
ATOM 1776 O O . ILE A 1 215 ? -16.203 -3.863 -13.844 1 96.31 215 ILE A O 1
ATOM 1780 N N . SER A 1 216 ? -14.648 -3.473 -15.453 1 94.62 216 SER A N 1
ATOM 1781 C CA . SER A 1 216 ? -14.789 -2.021 -15.391 1 94.62 216 SER A CA 1
ATOM 1782 C C . SER A 1 216 ? -16 -1.549 -16.188 1 94.62 216 SER A C 1
ATOM 1784 O O . SER A 1 216 ? -16.344 -0.367 -16.156 1 94.62 216 SER A O 1
ATOM 1786 N N . GLY A 1 217 ? -16.609 -2.367 -16.953 1 92.06 217 GLY A N 1
ATOM 1787 C CA . GLY A 1 217 ? -17.766 -1.989 -17.75 1 92.06 217 GLY A CA 1
ATOM 1788 C C . GLY A 1 217 ? -17.391 -1.406 -19.109 1 92.06 217 GLY A C 1
ATOM 1789 O O . GLY A 1 217 ? -18.203 -0.738 -19.75 1 92.06 217 GLY A O 1
ATOM 1790 N N . GLY A 1 218 ? -16.156 -1.513 -19.516 1 89.56 218 GLY A N 1
ATOM 1791 C CA . GLY A 1 218 ? -15.719 -1.194 -20.859 1 89.56 218 GLY A CA 1
ATOM 1792 C C . GLY A 1 218 ? -15.359 0.27 -21.047 1 89.56 218 GLY A C 1
ATOM 1793 O O . GLY A 1 218 ? -15.078 0.711 -22.156 1 89.56 218 GLY A O 1
ATOM 1794 N N . HIS A 1 219 ? -15.297 1.046 -19.984 1 85.94 219 HIS A N 1
ATOM 1795 C CA . HIS A 1 219 ? -15.086 2.482 -20.125 1 85.94 219 HIS A CA 1
ATOM 1796 C C . HIS A 1 219 ? -13.609 2.836 -19.969 1 85.94 219 HIS A C 1
ATOM 1798 O O . HIS A 1 219 ? -13.227 3.994 -20.125 1 85.94 219 HIS A O 1
ATOM 1804 N N . GLU A 1 220 ? -12.828 1.89 -19.672 1 92.38 220 GLU A N 1
ATOM 1805 C CA . GLU A 1 220 ? -11.414 2.088 -19.391 1 92.38 220 GLU A CA 1
ATOM 1806 C C . GLU A 1 220 ? -10.547 1.105 -20.172 1 92.38 220 GLU A C 1
ATOM 1808 O O . GLU A 1 220 ? -10.992 -0.001 -20.5 1 92.38 220 GLU A O 1
ATOM 1813 N N . GLN A 1 221 ? -9.383 1.609 -20.531 1 94.69 221 GLN A N 1
ATOM 1814 C CA . GLN A 1 221 ? -8.445 0.743 -21.234 1 94.69 221 GLN A CA 1
ATOM 1815 C C . GLN A 1 221 ? -7.141 0.599 -20.453 1 94.69 221 GLN A C 1
ATOM 1817 O O . GLN A 1 221 ? -6.633 1.575 -19.906 1 94.69 221 GLN A O 1
ATOM 1822 N N . VAL A 1 222 ? -6.664 -0.688 -20.438 1 97 222 VAL A N 1
ATOM 1823 C CA . VAL A 1 222 ? -5.43 -0.928 -19.688 1 97 222 VAL A CA 1
ATOM 1824 C C . VAL A 1 222 ? -4.379 -1.539 -20.625 1 97 222 VAL A C 1
ATOM 1826 O O . VAL A 1 222 ? -4.719 -2.162 -21.625 1 97 222 VAL A O 1
ATOM 1829 N N . SER A 1 223 ? -3.123 -1.287 -20.359 1 97.31 223 SER A N 1
ATOM 1830 C CA . SER A 1 223 ? -2.021 -1.895 -21.094 1 97.31 223 SER A CA 1
ATOM 1831 C C . SER A 1 223 ? -0.792 -2.066 -20.219 1 97.31 223 SER A C 1
ATOM 1833 O O . SER A 1 223 ? -0.707 -1.475 -19.141 1 97.31 223 SER A O 1
ATOM 1835 N N . ILE A 1 224 ? 0.07 -2.971 -20.641 1 97.19 224 ILE A N 1
ATOM 1836 C CA . ILE A 1 224 ? 1.334 -3.254 -19.969 1 97.19 224 ILE A CA 1
ATOM 1837 C C . ILE A 1 224 ? 2.486 -3.133 -20.969 1 97.19 224 ILE A C 1
ATOM 1839 O O . ILE A 1 224 ? 2.438 -3.715 -22.047 1 97.19 224 ILE A O 1
ATOM 1843 N N . ILE A 1 225 ? 3.469 -2.367 -20.656 1 97.06 225 ILE A N 1
ATOM 1844 C CA . ILE A 1 225 ? 4.664 -2.252 -21.484 1 97.06 225 ILE A CA 1
ATOM 1845 C C . ILE A 1 225 ? 5.863 -2.838 -20.75 1 97.06 225 ILE A C 1
ATOM 1847 O O . ILE A 1 225 ? 6.191 -2.402 -19.641 1 97.06 225 ILE A O 1
ATOM 1851 N N . TYR A 1 226 ? 6.5 -3.824 -21.375 1 97.5 226 TYR A N 1
ATOM 1852 C CA . TYR A 1 226 ? 7.672 -4.484 -20.812 1 97.5 226 TYR A CA 1
ATOM 1853 C C . TYR A 1 226 ? 8.953 -3.775 -21.234 1 97.5 226 TYR A C 1
ATOM 1855 O O . TYR A 1 226 ? 9.18 -3.537 -22.422 1 97.5 226 TYR A O 1
ATOM 1863 N N . HIS A 1 227 ? 9.703 -3.365 -20.234 1 97.69 227 HIS A N 1
ATOM 1864 C CA . HIS A 1 227 ? 10.992 -2.715 -20.469 1 97.69 227 HIS A CA 1
ATOM 1865 C C . HIS A 1 227 ? 12.148 -3.6 -20 1 97.69 227 HIS A C 1
ATOM 1867 O O . HIS A 1 227 ? 12.164 -4.066 -18.859 1 97.69 227 HIS A O 1
ATOM 1873 N N . SER A 1 228 ? 13.047 -3.816 -20.859 1 97.62 228 SER A N 1
ATOM 1874 C CA . SER A 1 228 ? 14.242 -4.605 -20.562 1 97.62 228 SER A CA 1
ATOM 1875 C C . SER A 1 228 ? 15.469 -4.039 -21.266 1 97.62 228 SER A C 1
ATOM 1877 O O . SER A 1 228 ? 15.367 -3.457 -22.344 1 97.62 228 SER A O 1
ATOM 1879 N N . HIS A 1 229 ? 16.594 -4.219 -20.672 1 96.56 229 HIS A N 1
ATOM 1880 C CA . HIS A 1 229 ? 17.844 -3.836 -21.297 1 96.56 229 HIS A CA 1
ATOM 1881 C C . HIS A 1 229 ? 18.109 -4.672 -22.547 1 96.56 229 HIS A C 1
ATOM 1883 O O . HIS A 1 229 ? 18.781 -4.219 -23.469 1 96.56 229 HIS A O 1
ATOM 1889 N N . HIS A 1 230 ? 17.578 -5.805 -22.562 1 96.19 230 HIS A N 1
ATOM 1890 C CA . HIS A 1 230 ? 17.797 -6.715 -23.688 1 96.19 230 HIS A CA 1
ATOM 1891 C C . HIS A 1 230 ? 17.109 -6.207 -24.953 1 96.19 230 HIS A C 1
ATOM 1893 O O . HIS A 1 230 ? 17.375 -6.695 -26.047 1 96.19 230 HIS A O 1
ATOM 1899 N N . GLN A 1 231 ? 16.25 -5.262 -24.812 1 95.69 231 GLN A N 1
ATOM 1900 C CA . GLN A 1 231 ? 15.578 -4.672 -25.969 1 95.69 231 GLN A CA 1
ATOM 1901 C C . GLN A 1 231 ? 16.422 -3.57 -26.594 1 95.69 231 GLN A C 1
ATOM 1903 O O . GLN A 1 231 ? 16.109 -3.068 -27.672 1 95.69 231 GLN A O 1
ATOM 1908 N N . LYS A 1 232 ? 17.516 -3.164 -25.953 1 94.44 232 LYS A N 1
ATOM 1909 C CA . LYS A 1 232 ? 18.328 -2.018 -26.359 1 94.44 232 LYS A CA 1
ATOM 1910 C C . LYS A 1 232 ? 19.656 -2.469 -26.969 1 94.44 232 LYS A C 1
ATOM 1912 O O . LYS A 1 232 ? 20.625 -1.716 -26.969 1 94.44 232 LYS A O 1
ATOM 1917 N N . GLY A 1 233 ? 19.781 -3.756 -27.359 1 92.06 233 GLY A N 1
ATOM 1918 C CA . GLY A 1 233 ? 21.016 -4.266 -27.969 1 92.06 233 GLY A CA 1
ATOM 1919 C C . GLY A 1 233 ? 21.656 -5.383 -27.156 1 92.06 233 GLY A C 1
ATOM 1920 O O . GLY A 1 233 ? 21 -5.988 -26.297 1 92.06 233 GLY A O 1
ATOM 1921 N N . LYS A 1 234 ? 22.906 -5.648 -27.531 1 94.69 234 LYS A N 1
ATOM 1922 C CA . LYS A 1 234 ? 23.609 -6.738 -26.875 1 94.69 234 LYS A CA 1
ATOM 1923 C C . LYS A 1 234 ? 23.984 -6.367 -25.438 1 94.69 234 LYS A C 1
ATOM 1925 O O . LYS A 1 234 ? 24.641 -5.355 -25.203 1 94.69 234 LYS A O 1
ATOM 1930 N N . LEU A 1 235 ? 23.547 -7.234 -24.562 1 96.69 235 LEU A N 1
ATOM 1931 C CA . LEU A 1 235 ? 23.781 -6.941 -23.141 1 96.69 235 LEU A CA 1
ATOM 1932 C C . LEU A 1 235 ? 25.266 -6.891 -22.828 1 96.69 235 LEU A C 1
ATOM 1934 O O . LEU A 1 235 ? 25.703 -6.098 -21.984 1 96.69 235 LEU A O 1
ATOM 1938 N N . THR A 1 236 ? 26.078 -7.742 -23.5 1 95.81 236 THR A N 1
ATOM 1939 C CA . THR A 1 236 ? 27.516 -7.77 -23.25 1 95.81 236 THR A CA 1
ATOM 1940 C C . THR A 1 236 ? 28.141 -6.406 -23.531 1 95.81 236 THR A C 1
ATOM 1942 O O . THR A 1 236 ? 29.016 -5.953 -22.781 1 95.81 236 THR A O 1
ATOM 1945 N N . GLU A 1 237 ? 27.688 -5.785 -24.562 1 96.12 237 GLU A N 1
ATOM 1946 C CA . GLU A 1 237 ? 28.188 -4.457 -24.891 1 96.12 237 GLU A CA 1
ATOM 1947 C C . GLU A 1 237 ? 27.75 -3.422 -23.859 1 96.12 237 GLU A C 1
ATOM 1949 O O . GLU A 1 237 ? 28.516 -2.527 -23.516 1 96.12 237 GLU A O 1
ATOM 1954 N N . GLN A 1 238 ? 26.578 -3.555 -23.469 1 96.75 238 GLN A N 1
ATOM 1955 C CA . GLN A 1 238 ? 26.062 -2.641 -22.453 1 96.75 238 GLN A CA 1
ATOM 1956 C C . GLN A 1 238 ? 26.828 -2.779 -21.141 1 96.75 238 GLN A C 1
ATOM 1958 O O . GLN A 1 238 ? 27.156 -1.78 -20.5 1 96.75 238 GLN A O 1
ATOM 1963 N N . LEU A 1 239 ? 27.094 -4.02 -20.781 1 96.06 239 LEU A N 1
ATOM 1964 C CA . LEU A 1 239 ? 27.828 -4.285 -19.562 1 96.06 239 LEU A CA 1
ATOM 1965 C C . LEU A 1 239 ? 29.266 -3.75 -19.656 1 96.06 239 LEU A C 1
ATOM 1967 O O . LEU A 1 239 ? 29.781 -3.199 -18.672 1 96.06 239 LEU A O 1
ATOM 1971 N N . LEU A 1 240 ? 29.797 -3.92 -20.812 1 94 240 LEU A N 1
ATOM 1972 C CA . LEU A 1 240 ? 31.156 -3.416 -21.031 1 94 240 LEU A CA 1
ATOM 1973 C C . LEU A 1 240 ? 31.203 -1.9 -20.859 1 94 240 LEU A C 1
ATOM 1975 O O . LEU A 1 240 ? 32.094 -1.369 -20.203 1 94 240 LEU A O 1
ATOM 1979 N N . LYS A 1 241 ? 30.266 -1.206 -21.391 1 94.12 241 LYS A N 1
ATOM 1980 C CA . LYS A 1 241 ? 30.203 0.251 -21.328 1 94.12 241 LYS A CA 1
ATOM 1981 C C . LYS A 1 241 ? 29.953 0.733 -19.906 1 94.12 241 LYS A C 1
ATOM 1983 O O . LYS A 1 241 ? 30.359 1.84 -19.547 1 94.12 241 LYS A O 1
ATOM 1988 N N . ARG A 1 242 ? 29.344 -0.121 -19.125 1 92.56 242 ARG A N 1
ATOM 1989 C CA . ARG A 1 242 ? 28.922 0.294 -17.797 1 92.56 242 ARG A CA 1
ATOM 1990 C C . ARG A 1 242 ? 29.875 -0.243 -16.719 1 92.56 242 ARG A C 1
ATOM 1992 O O . ARG A 1 242 ? 29.641 -0.055 -15.523 1 92.56 242 ARG A O 1
ATOM 1999 N N . ARG A 1 243 ? 30.875 -0.861 -17.141 1 91.56 243 ARG A N 1
ATOM 2000 C CA . ARG A 1 243 ? 31.766 -1.559 -16.219 1 91.56 243 ARG A CA 1
ATOM 2001 C C . ARG A 1 243 ? 32.312 -0.606 -15.164 1 91.56 243 ARG A C 1
ATOM 2003 O O . ARG A 1 243 ? 32.344 -0.93 -13.977 1 91.56 243 ARG A O 1
ATOM 2010 N N . ALA A 1 244 ? 32.781 0.506 -15.633 1 87.06 244 ALA A N 1
ATOM 2011 C CA . ALA A 1 244 ? 33.344 1.479 -14.703 1 87.06 244 ALA A CA 1
ATOM 2012 C C . ALA A 1 244 ? 32.312 1.935 -13.68 1 87.06 244 ALA A C 1
ATOM 2014 O O . ALA A 1 244 ? 32.625 2.037 -12.484 1 87.06 244 ALA A O 1
ATOM 2015 N N . LYS A 1 245 ? 31.219 2.168 -14.148 1 88.44 245 LYS A N 1
ATOM 2016 C CA . LYS A 1 245 ? 30.141 2.596 -13.258 1 88.44 245 LYS A CA 1
ATOM 2017 C C . LYS A 1 245 ? 29.75 1.485 -12.281 1 88.44 245 LYS A C 1
ATOM 2019 O O . LYS A 1 245 ? 29.578 1.735 -11.094 1 88.44 245 LYS A O 1
ATOM 2024 N N . ASP A 1 246 ? 29.609 0.255 -12.758 1 92.25 246 ASP A N 1
ATOM 2025 C CA . ASP A 1 246 ? 29.25 -0.889 -11.922 1 92.25 246 ASP A CA 1
ATOM 2026 C C . ASP A 1 246 ? 30.297 -1.103 -10.828 1 92.25 246 ASP A C 1
ATOM 2028 O O . ASP A 1 246 ? 29.953 -1.486 -9.703 1 92.25 246 ASP A O 1
ATOM 2032 N N . LEU A 1 247 ? 31.5 -0.818 -11.188 1 87.94 247 LEU A N 1
ATOM 2033 C CA . LEU A 1 247 ? 32.594 -0.971 -10.227 1 87.94 247 LEU A CA 1
ATOM 2034 C C . LEU A 1 247 ? 32.438 0.001 -9.062 1 87.94 247 LEU A C 1
ATOM 2036 O O . LEU A 1 247 ? 32.625 -0.373 -7.906 1 87.94 247 LEU A O 1
ATOM 2040 N N . VAL A 1 248 ? 32.062 1.145 -9.438 1 83.06 248 VAL A N 1
ATOM 2041 C CA . VAL A 1 248 ? 31.891 2.178 -8.422 1 83.06 248 VAL A CA 1
ATOM 2042 C C . VAL A 1 248 ? 30.672 1.86 -7.57 1 83.06 248 VAL A C 1
ATOM 2044 O O . VAL A 1 248 ? 30.703 2.002 -6.344 1 83.06 248 VAL A O 1
ATOM 2047 N N . LEU A 1 249 ? 29.656 1.422 -8.156 1 85.88 249 LEU A N 1
ATOM 2048 C CA . LEU A 1 249 ? 28.391 1.137 -7.469 1 85.88 249 LEU A CA 1
ATOM 2049 C C . LEU A 1 249 ? 28.516 -0.134 -6.633 1 85.88 249 LEU A C 1
ATOM 2051 O O . LEU A 1 249 ? 27.828 -0.274 -5.609 1 85.88 249 LEU A O 1
ATOM 2055 N N . GLY A 1 250 ? 29.297 -1.058 -7.113 1 90.44 250 GLY A N 1
ATOM 2056 C CA . GLY A 1 250 ? 29.469 -2.338 -6.449 1 90.44 250 GLY A CA 1
ATOM 2057 C C . GLY A 1 250 ? 28.391 -3.344 -6.801 1 90.44 250 GLY A C 1
ATOM 2058 O O . GLY A 1 250 ? 28.219 -4.352 -6.109 1 90.44 250 GLY A O 1
ATOM 2059 N N . TYR A 1 251 ? 27.594 -2.992 -7.773 1 95.06 251 TYR A N 1
ATOM 2060 C CA . TYR A 1 251 ? 26.562 -3.924 -8.211 1 95.06 251 TYR A CA 1
ATOM 2061 C C . TYR A 1 251 ? 26.297 -3.783 -9.711 1 95.06 251 TYR A C 1
ATOM 2063 O O . TYR A 1 251 ? 26.703 -2.789 -10.32 1 95.06 251 TYR A O 1
ATOM 2071 N N . THR A 1 252 ? 25.688 -4.824 -10.258 1 96 252 THR A N 1
ATOM 2072 C CA . THR A 1 252 ? 25.375 -4.875 -11.68 1 96 252 THR A CA 1
ATOM 2073 C C . THR A 1 252 ? 24.156 -4.008 -12 1 96 252 THR A C 1
ATOM 2075 O O . THR A 1 252 ? 23.062 -4.246 -11.477 1 96 252 THR A O 1
ATOM 2078 N N . SER A 1 253 ? 24.281 -3.105 -12.922 1 95.69 253 SER A N 1
ATOM 2079 C CA . SER A 1 253 ? 23.234 -2.115 -13.125 1 95.69 253 SER A CA 1
ATOM 2080 C C . SER A 1 253 ? 22.422 -2.426 -14.375 1 95.69 253 SER A C 1
ATOM 2082 O O . SER A 1 253 ? 21.406 -1.769 -14.648 1 95.69 253 SER A O 1
ATOM 2084 N N . LYS A 1 254 ? 22.844 -3.41 -15.141 1 96.69 254 LYS A N 1
ATOM 2085 C CA . LYS A 1 254 ? 22.125 -3.766 -16.359 1 96.69 254 LYS A CA 1
ATOM 2086 C C . LYS A 1 254 ? 21.797 -5.254 -16.391 1 96.69 254 LYS A C 1
ATOM 2088 O O . LYS A 1 254 ? 22.594 -6.082 -15.938 1 96.69 254 LYS A O 1
ATOM 2093 N N . GLY A 1 255 ? 20.688 -5.527 -16.938 1 97.5 255 GLY A N 1
ATOM 2094 C CA . GLY A 1 255 ? 20.25 -6.914 -17.047 1 97.5 255 GLY A CA 1
ATOM 2095 C C . GLY A 1 255 ? 18.797 -7.109 -16.703 1 97.5 255 GLY A C 1
ATOM 2096 O O . GLY A 1 255 ? 18.094 -6.152 -16.375 1 97.5 255 GLY A O 1
ATOM 2097 N N . ILE A 1 256 ? 18.312 -8.328 -16.688 1 97.62 256 ILE A N 1
ATOM 2098 C CA . ILE A 1 256 ? 16.906 -8.641 -16.531 1 97.62 256 ILE A CA 1
ATOM 2099 C C . ILE A 1 256 ? 16.469 -8.367 -15.094 1 97.62 256 ILE A C 1
ATOM 2101 O O . ILE A 1 256 ? 15.273 -8.188 -14.828 1 97.62 256 ILE A O 1
ATOM 2105 N N . HIS A 1 257 ? 17.453 -8.367 -14.164 1 97.44 257 HIS A N 1
ATOM 2106 C CA . HIS A 1 257 ? 17.141 -8.078 -12.773 1 97.44 257 HIS A CA 1
ATOM 2107 C C . HIS A 1 257 ? 16.781 -6.605 -12.586 1 97.44 257 HIS A C 1
ATOM 2109 O O . HIS A 1 257 ? 16.484 -6.172 -11.469 1 97.44 257 HIS A O 1
ATOM 2115 N N . ARG A 1 258 ? 16.75 -5.871 -13.719 1 96.75 258 ARG A N 1
ATOM 2116 C CA . ARG A 1 258 ? 16.344 -4.473 -13.695 1 96.75 258 ARG A CA 1
ATOM 2117 C C . ARG A 1 258 ? 15.125 -4.246 -14.594 1 96.75 258 ARG A C 1
ATOM 2119 O O . ARG A 1 258 ? 14.727 -3.104 -14.828 1 96.75 258 ARG A O 1
ATOM 2126 N N . ASP A 1 259 ? 14.594 -5.27 -15.07 1 97.69 259 ASP A N 1
ATOM 2127 C CA . ASP A 1 259 ? 13.414 -5.16 -15.93 1 97.69 259 ASP A CA 1
ATOM 2128 C C . ASP A 1 259 ? 12.242 -4.547 -15.172 1 97.69 259 ASP A C 1
ATOM 2130 O O . ASP A 1 259 ? 12.211 -4.562 -13.938 1 97.69 259 ASP A O 1
ATOM 2134 N N . ASP A 1 260 ? 11.32 -3.998 -16 1 97.44 260 ASP A N 1
ATOM 2135 C CA . ASP A 1 260 ? 10.156 -3.385 -15.375 1 97.44 260 ASP A CA 1
ATOM 2136 C C . ASP A 1 260 ? 8.922 -3.494 -16.266 1 97.44 260 ASP A C 1
ATOM 2138 O O . ASP A 1 260 ? 9.039 -3.791 -17.469 1 97.44 260 ASP A O 1
ATOM 2142 N N . LEU A 1 261 ? 7.82 -3.381 -15.602 1 97.5 261 LEU A N 1
ATOM 2143 C CA . LEU A 1 261 ? 6.543 -3.295 -16.297 1 97.5 261 LEU A CA 1
ATOM 2144 C C . LEU A 1 261 ? 5.91 -1.92 -16.109 1 97.5 261 LEU A C 1
ATOM 2146 O O . LEU A 1 261 ? 5.684 -1.491 -14.969 1 97.5 261 LEU A O 1
ATOM 2150 N N . GLU A 1 262 ? 5.711 -1.298 -17.188 1 96.94 262 GLU A N 1
ATOM 2151 C CA . GLU A 1 262 ? 4.93 -0.064 -17.141 1 96.94 262 GLU A CA 1
ATOM 2152 C C . GLU A 1 262 ? 3.436 -0.352 -17.219 1 96.94 262 GLU A C 1
ATOM 2154 O O . GLU A 1 262 ? 2.965 -0.924 -18.219 1 96.94 262 GLU A O 1
ATOM 2159 N N . LEU A 1 263 ? 2.691 0.032 -16.203 1 97.31 263 LEU A N 1
ATOM 2160 C CA . LEU A 1 263 ? 1.261 -0.232 -16.109 1 97.31 263 LEU A CA 1
ATOM 2161 C C . LEU A 1 263 ? 0.452 1.014 -16.453 1 97.31 263 LEU A C 1
ATOM 2163 O O . LEU A 1 263 ? 0.6 2.055 -15.812 1 97.31 263 LEU A O 1
ATOM 2167 N N . LEU A 1 264 ? -0.411 0.873 -17.406 1 97.12 264 LEU A N 1
ATOM 2168 C CA . LEU A 1 264 ? -1.101 2.051 -17.922 1 97.12 264 LEU A CA 1
ATOM 2169 C C . LEU A 1 264 ? -2.613 1.874 -17.844 1 97.12 264 LEU A C 1
ATOM 2171 O O . LEU A 1 264 ? -3.127 0.776 -18.078 1 97.12 264 LEU A O 1
ATOM 2175 N N . LEU A 1 265 ? -3.273 2.865 -17.484 1 95.38 265 LEU A N 1
ATOM 2176 C CA . LEU A 1 265 ? -4.723 3.021 -17.516 1 95.38 265 LEU A CA 1
ATOM 2177 C C . LEU A 1 265 ? -5.121 4.23 -18.359 1 95.38 265 LEU A C 1
ATOM 2179 O O . LEU A 1 265 ? -4.828 5.371 -17.984 1 95.38 265 LEU A O 1
ATOM 2183 N N . ASN A 1 266 ? -5.762 4 -19.453 1 92.5 266 ASN A N 1
ATOM 2184 C CA . ASN A 1 266 ? -6.121 5.035 -20.406 1 92.5 266 ASN A CA 1
ATOM 2185 C C . ASN A 1 266 ? -4.902 5.832 -20.859 1 92.5 266 ASN A C 1
ATOM 2187 O O . ASN A 1 266 ? -4.953 7.059 -20.938 1 92.5 266 ASN A O 1
ATOM 2191 N N . GLY A 1 267 ? -3.795 5.113 -20.984 1 92.12 267 GLY A N 1
ATOM 2192 C CA . GLY A 1 267 ? -2.586 5.719 -21.531 1 92.12 267 GLY A CA 1
ATOM 2193 C C . GLY A 1 267 ? -1.737 6.398 -20.469 1 92.12 267 GLY A C 1
ATOM 2194 O O . GLY A 1 267 ? -0.647 6.895 -20.766 1 92.12 267 GLY A O 1
ATOM 2195 N N . TYR A 1 268 ? -2.193 6.426 -19.25 1 91 268 TYR A N 1
ATOM 2196 C CA . TYR A 1 268 ? -1.466 7.086 -18.172 1 91 268 TYR A CA 1
ATOM 2197 C C . TYR A 1 268 ? -1.034 6.082 -17.109 1 91 268 TYR A C 1
ATOM 2199 O O . TYR A 1 268 ? -1.627 5.008 -16.984 1 91 268 TYR A O 1
ATOM 2207 N N . ALA A 1 269 ? -0.025 6.469 -16.375 1 92.69 269 ALA A N 1
ATOM 2208 C CA . ALA A 1 269 ? 0.477 5.582 -15.328 1 92.69 269 ALA A CA 1
ATOM 2209 C C . ALA A 1 269 ? -0.583 5.344 -14.258 1 92.69 269 ALA A C 1
ATOM 2211 O O . ALA A 1 269 ? -1.056 6.289 -13.625 1 92.69 269 ALA A O 1
ATOM 2212 N N . VAL A 1 270 ? -0.933 4.129 -14.031 1 93.88 270 VAL A N 1
ATOM 2213 C CA . VAL A 1 270 ? -1.994 3.775 -13.094 1 93.88 270 VAL A CA 1
ATOM 2214 C C . VAL A 1 270 ? -1.607 4.215 -11.688 1 93.88 270 VAL A C 1
ATOM 2216 O O . VAL A 1 270 ? -2.463 4.629 -10.898 1 93.88 270 VAL A O 1
ATOM 2219 N N . LYS A 1 271 ? -0.321 4.141 -11.375 1 90.62 271 LYS A N 1
ATOM 2220 C CA . LYS A 1 271 ? 0.193 4.492 -10.055 1 90.62 271 LYS A CA 1
ATOM 2221 C C . LYS A 1 271 ? -0.171 5.926 -9.688 1 90.62 271 LYS A C 1
ATOM 2223 O O . LYS A 1 271 ? -0.531 6.207 -8.539 1 90.62 271 LYS A O 1
ATOM 2228 N N . LYS A 1 272 ? -0.222 6.766 -10.594 1 85 272 LYS A N 1
ATOM 2229 C CA . LYS A 1 272 ? -0.397 8.195 -10.344 1 85 272 LYS A CA 1
ATOM 2230 C C . LYS A 1 272 ? -1.847 8.617 -10.562 1 85 272 LYS A C 1
ATOM 2232 O O . LYS A 1 272 ? -2.385 9.422 -9.805 1 85 272 LYS A O 1
ATOM 2237 N N . ASP A 1 273 ? -2.49 7.945 -11.484 1 84.94 273 ASP A N 1
ATOM 2238 C CA . ASP A 1 273 ? -3.754 8.5 -11.953 1 84.94 273 ASP A CA 1
ATOM 2239 C C . ASP A 1 273 ? -4.934 7.625 -11.531 1 84.94 273 ASP A C 1
ATOM 2241 O O . ASP A 1 273 ? -6.086 8.062 -11.578 1 84.94 273 ASP A O 1
ATOM 2245 N N . GLY A 1 274 ? -4.656 6.484 -11.156 1 88.81 274 GLY A N 1
ATOM 2246 C CA . GLY A 1 274 ? -5.746 5.559 -10.875 1 88.81 274 GLY A CA 1
ATOM 2247 C C . GLY A 1 274 ? -6.344 5.738 -9.492 1 88.81 274 GLY A C 1
ATOM 2248 O O . GLY A 1 274 ? -5.617 5.934 -8.516 1 88.81 274 GLY A O 1
ATOM 2249 N N . SER A 1 275 ? -7.664 5.723 -9.461 1 90.75 275 SER A N 1
ATOM 2250 C CA . SER A 1 275 ? -8.336 5.668 -8.172 1 90.75 275 SER A CA 1
ATOM 2251 C C . SER A 1 275 ? -8.07 4.344 -7.465 1 90.75 275 SER A C 1
ATOM 2253 O O . SER A 1 275 ? -7.543 3.408 -8.07 1 90.75 275 SER A O 1
ATOM 2255 N N . GLN A 1 276 ? -8.445 4.27 -6.203 1 89.75 276 GLN A N 1
ATOM 2256 C CA . GLN A 1 276 ? -8.266 3.043 -5.438 1 89.75 276 GLN A CA 1
ATOM 2257 C C . GLN A 1 276 ? -9.016 1.879 -6.078 1 89.75 276 GLN A C 1
ATOM 2259 O O . GLN A 1 276 ? -8.477 0.776 -6.199 1 89.75 276 GLN A O 1
ATOM 2264 N N . GLY A 1 277 ? -10.242 2.133 -6.488 1 93.12 277 GLY A N 1
ATOM 2265 C CA . GLY A 1 277 ? -11.023 1.091 -7.129 1 93.12 277 GLY A CA 1
ATOM 2266 C C . GLY A 1 277 ? -10.477 0.672 -8.477 1 93.12 277 GLY A C 1
ATOM 2267 O O . GLY A 1 277 ? -10.539 -0.503 -8.844 1 93.12 277 GLY A O 1
ATOM 2268 N N . GLN A 1 278 ? -9.914 1.635 -9.164 1 93.56 278 GLN A N 1
ATOM 2269 C CA . GLN A 1 278 ? -9.297 1.339 -10.453 1 93.56 278 GLN A CA 1
ATOM 2270 C C . GLN A 1 278 ? -8.023 0.513 -10.281 1 93.56 278 GLN A C 1
ATOM 2272 O O . GLN A 1 278 ? -7.793 -0.441 -11.031 1 93.56 278 GLN A O 1
ATOM 2277 N N . LYS A 1 279 ? -7.277 0.9 -9.328 1 94.56 279 LYS A N 1
ATOM 2278 C CA . LYS A 1 279 ? -6.07 0.129 -9.039 1 94.56 279 LYS A CA 1
ATOM 2279 C C . LYS A 1 279 ? -6.414 -1.299 -8.625 1 94.56 279 LYS A C 1
ATOM 2281 O O . LYS A 1 279 ? -5.781 -2.252 -9.086 1 94.56 279 LYS A O 1
ATOM 2286 N N . LYS A 1 280 ? -7.371 -1.431 -7.84 1 94.94 280 LYS A N 1
ATOM 2287 C CA . LYS A 1 280 ? -7.816 -2.754 -7.41 1 94.94 280 LYS A CA 1
ATOM 2288 C C . LYS A 1 280 ? -8.328 -3.572 -8.594 1 94.94 280 LYS A C 1
ATOM 2290 O O . LYS A 1 280 ? -7.969 -4.742 -8.742 1 94.94 280 LYS A O 1
ATOM 2295 N N . THR A 1 281 ? -9.141 -2.934 -9.398 1 96.31 281 THR A N 1
ATOM 2296 C CA . THR A 1 281 ? -9.625 -3.611 -10.594 1 96.31 281 THR A CA 1
ATOM 2297 C C . THR A 1 281 ? -8.453 -4.051 -11.477 1 96.31 281 THR A C 1
ATOM 2299 O O . THR A 1 281 ? -8.484 -5.145 -12.047 1 96.31 281 THR A O 1
ATOM 2302 N N . PHE A 1 282 ? -7.543 -3.227 -11.508 1 97 282 PHE A N 1
ATOM 2303 C CA . PHE A 1 282 ? -6.363 -3.475 -12.328 1 97 282 PHE A CA 1
ATOM 2304 C C . PHE A 1 282 ? -5.672 -4.766 -11.906 1 97 282 PHE A C 1
ATOM 2306 O O . PHE A 1 282 ? -5.496 -5.676 -12.719 1 97 282 PHE A O 1
ATOM 2313 N N . PHE A 1 283 ? -5.301 -4.891 -10.617 1 96.31 283 PHE A N 1
ATOM 2314 C CA . PHE A 1 283 ? -4.555 -6.078 -10.211 1 96.31 283 PHE A CA 1
ATOM 2315 C C . PHE A 1 283 ? -5.465 -7.301 -10.172 1 96.31 283 PHE A C 1
ATOM 2317 O O . PHE A 1 283 ? -5.02 -8.422 -10.422 1 96.31 283 PHE A O 1
ATOM 2324 N N . ILE A 1 284 ? -6.758 -7.148 -9.977 1 97.31 284 ILE A N 1
ATOM 2325 C CA . ILE A 1 284 ? -7.688 -8.273 -10.031 1 97.31 284 ILE A CA 1
ATOM 2326 C C . ILE A 1 284 ? -7.719 -8.844 -11.445 1 97.31 284 ILE A C 1
ATOM 2328 O O . ILE A 1 284 ? -7.598 -10.062 -11.633 1 97.31 284 ILE A O 1
ATOM 2332 N N . ALA A 1 285 ? -7.852 -7.934 -12.383 1 97.56 285 ALA A N 1
ATOM 2333 C CA . ALA A 1 285 ? -7.887 -8.359 -13.781 1 97.56 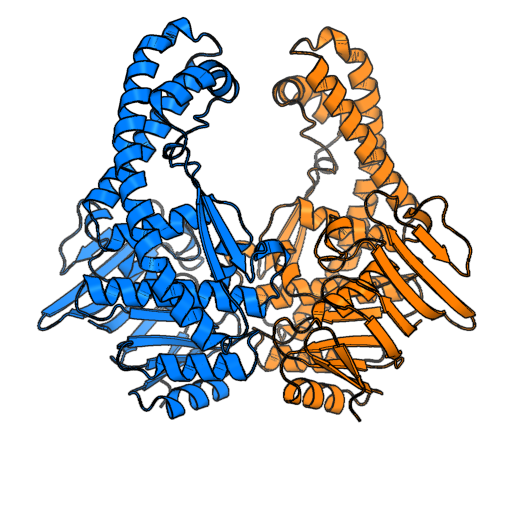285 ALA A CA 1
ATOM 2334 C C . ALA A 1 285 ? -6.598 -9.07 -14.172 1 97.56 285 ALA A C 1
ATOM 2336 O O . ALA A 1 285 ? -6.629 -10.086 -14.883 1 97.56 285 ALA A O 1
ATOM 2337 N N . LEU A 1 286 ? -5.543 -8.539 -13.734 1 97.19 286 LEU A N 1
ATOM 2338 C CA . LEU A 1 286 ? -4.246 -9.141 -14.008 1 97.19 286 LEU A CA 1
ATOM 2339 C C . LEU A 1 286 ? -4.168 -10.555 -13.438 1 97.19 286 LEU A C 1
ATOM 2341 O O . LEU A 1 286 ? -3.725 -11.477 -14.117 1 97.19 286 LEU A O 1
ATOM 2345 N N . LYS A 1 287 ? -4.594 -10.758 -12.242 1 97.56 287 LYS A N 1
ATOM 2346 C CA . LYS A 1 287 ? -4.551 -12.047 -11.562 1 97.56 287 LYS A CA 1
ATOM 2347 C C . LYS A 1 287 ? -5.531 -13.031 -12.195 1 97.56 287 LYS A C 1
ATOM 2349 O O . LYS A 1 287 ? -5.246 -14.227 -12.289 1 97.56 287 LYS A O 1
ATOM 2354 N N . LEU A 1 288 ? -6.648 -12.547 -12.602 1 97.31 288 LEU A N 1
ATOM 2355 C CA . LEU A 1 288 ? -7.602 -13.414 -13.273 1 97.31 288 LEU A CA 1
ATOM 2356 C C . LEU A 1 288 ? -7.074 -13.852 -14.641 1 97.31 288 LEU A C 1
ATOM 2358 O O . LEU A 1 288 ? -7.305 -14.984 -15.062 1 97.31 288 LEU A O 1
ATOM 2362 N N . ALA A 1 289 ? -6.41 -12.938 -15.305 1 97.06 289 ALA A N 1
ATOM 2363 C CA . ALA A 1 289 ? -5.754 -13.297 -16.562 1 97.06 289 ALA A CA 1
ATOM 2364 C C . ALA A 1 289 ? -4.711 -14.391 -16.344 1 97.06 289 ALA A C 1
ATOM 2366 O O . ALA A 1 289 ? -4.637 -15.352 -17.109 1 97.06 289 ALA A O 1
ATOM 2367 N N . GLN A 1 290 ? -3.938 -14.203 -15.312 1 96.44 290 GLN A N 1
ATOM 2368 C CA . GLN A 1 290 ? -2.994 -15.234 -14.906 1 96.44 290 GLN A CA 1
ATOM 2369 C C . GLN A 1 290 ? -3.701 -16.578 -14.695 1 96.44 290 GLN A C 1
ATOM 2371 O O . GLN A 1 290 ? -3.211 -17.609 -15.133 1 96.44 290 GLN A O 1
ATOM 2376 N N . PHE A 1 291 ? -4.793 -16.562 -14.062 1 97.38 291 PHE A N 1
ATOM 2377 C CA . PHE A 1 291 ? -5.559 -17.766 -13.781 1 97.38 291 PHE A CA 1
ATOM 2378 C C . PHE A 1 291 ? -5.926 -18.5 -15.07 1 97.38 291 PHE A C 1
ATOM 2380 O O . PHE A 1 291 ? -5.68 -19.688 -15.211 1 97.38 291 PHE A O 1
ATOM 2387 N N . GLU A 1 292 ? -6.48 -17.75 -15.945 1 95.44 292 GLU A N 1
ATOM 2388 C CA . GLU A 1 292 ? -6.906 -18.328 -17.219 1 95.44 292 GLU A CA 1
ATOM 2389 C C . GLU A 1 292 ? -5.719 -18.891 -17.984 1 95.44 292 GLU A C 1
ATOM 2391 O O . GLU A 1 292 ? -5.805 -19.969 -18.578 1 95.44 292 GLU A O 1
ATOM 2396 N N . PHE A 1 293 ? -4.695 -18.188 -17.984 1 93.88 293 PHE A N 1
ATOM 2397 C CA . PHE A 1 293 ? -3.48 -18.641 -18.641 1 93.88 293 PHE A CA 1
ATOM 2398 C C . PHE A 1 293 ? -3.023 -19.984 -18.078 1 93.88 293 PHE A C 1
ATOM 2400 O O . PHE A 1 293 ? -2.762 -20.922 -18.828 1 93.88 293 PHE A O 1
ATOM 2407 N N . LEU A 1 294 ? -2.963 -20.062 -16.781 1 94.88 294 LEU A N 1
ATOM 2408 C CA . LEU A 1 294 ? -2.523 -21.281 -16.109 1 94.88 294 LEU A CA 1
ATOM 2409 C C . LEU A 1 294 ? -3.49 -22.438 -16.391 1 94.88 294 LEU A C 1
ATOM 2411 O O . LEU A 1 294 ? -3.066 -23.562 -16.609 1 94.88 294 LEU A O 1
ATOM 2415 N N . LYS A 1 295 ? -4.711 -22.125 -16.359 1 95.38 295 LYS A N 1
ATOM 2416 C CA . LYS A 1 295 ? -5.723 -23.141 -16.656 1 95.38 295 LYS A CA 1
ATOM 2417 C C . LYS A 1 295 ? -5.527 -23.719 -18.047 1 95.38 295 LYS A C 1
ATOM 2419 O O . LYS A 1 295 ? -5.539 -24.938 -18.219 1 95.38 295 LYS A O 1
ATOM 2424 N N . ASP A 1 296 ? -5.352 -22.812 -18.969 1 93.75 296 ASP A N 1
ATOM 2425 C CA . ASP A 1 296 ? -5.172 -23.25 -20.344 1 93.75 296 ASP A CA 1
ATOM 2426 C C . ASP A 1 296 ? -3.895 -24.062 -20.5 1 93.75 296 ASP A C 1
ATOM 2428 O O . ASP A 1 296 ? -3.873 -25.062 -21.25 1 93.75 296 ASP A O 1
ATOM 2432 N N . PHE A 1 297 ? -2.918 -23.703 -19.875 1 91.81 297 PHE A N 1
ATOM 2433 C CA . PHE A 1 297 ? -1.639 -24.391 -19.969 1 91.81 297 PHE A CA 1
ATOM 2434 C C . PHE A 1 297 ? -1.725 -25.781 -19.344 1 91.81 297 PHE A C 1
ATOM 2436 O O . PHE A 1 297 ? -1.306 -26.766 -19.953 1 91.81 297 PHE A O 1
ATOM 2443 N N . PHE A 1 298 ? -2.303 -25.891 -18.172 1 92.12 298 PHE A N 1
ATOM 2444 C CA . PHE A 1 298 ? -2.301 -27.141 -17.422 1 92.12 298 PHE A CA 1
ATOM 2445 C C . PHE A 1 298 ? -3.434 -28.047 -17.875 1 92.12 298 PHE A C 1
ATOM 2447 O O . PHE A 1 298 ? -3.365 -29.266 -17.719 1 92.12 298 PHE A O 1
ATOM 2454 N N . GLY A 1 299 ? -4.445 -27.438 -18.391 1 92 299 GLY A N 1
ATOM 2455 C CA . GLY A 1 299 ? -5.602 -28.203 -18.812 1 92 299 GLY A CA 1
ATOM 2456 C C . GLY A 1 299 ? -6.59 -28.469 -17.703 1 92 299 GLY A C 1
ATOM 2457 O O . GLY A 1 299 ? -7.57 -29.203 -17.875 1 92 299 GLY A O 1
ATOM 2458 N N . PHE A 1 300 ? -6.246 -28.031 -16.531 1 92.06 300 PHE A N 1
ATOM 2459 C CA . PHE A 1 300 ? -7.172 -28.078 -15.406 1 92.06 300 PHE A CA 1
ATOM 2460 C C . PHE A 1 300 ? -7.137 -26.766 -14.633 1 92.06 300 PHE A C 1
ATOM 2462 O O . PHE A 1 300 ? -6.191 -25.984 -14.758 1 92.06 300 PHE A O 1
ATOM 2469 N N . SER A 1 301 ? -8.148 -26.531 -13.82 1 95.12 301 SER A N 1
ATOM 2470 C CA . SER A 1 301 ? -8.32 -25.25 -13.133 1 95.12 301 SER A CA 1
ATOM 2471 C C . SER A 1 301 ? -7.406 -25.156 -11.922 1 95.12 301 SER A C 1
ATOM 2473 O O . SER A 1 301 ? -7.387 -26.047 -11.07 1 95.12 301 SER A O 1
ATOM 2475 N N . PRO A 1 302 ? -6.633 -24.047 -11.805 1 96.94 302 PRO A N 1
ATOM 2476 C CA . PRO A 1 302 ? -5.941 -23.766 -10.547 1 96.94 302 PRO A CA 1
ATOM 2477 C C . PRO A 1 302 ? -6.902 -23.469 -9.391 1 96.94 302 PRO A C 1
ATOM 2479 O O . PRO A 1 302 ? -8.102 -23.297 -9.617 1 96.94 302 PRO A O 1
ATOM 2482 N N . ILE A 1 303 ? -6.395 -23.484 -8.203 1 97.69 303 ILE A N 1
ATOM 2483 C CA . ILE A 1 303 ? -7.152 -23.016 -7.043 1 97.69 303 ILE A CA 1
ATOM 2484 C C . ILE A 1 303 ? -7.125 -21.5 -6.992 1 97.69 303 ILE A C 1
ATOM 2486 O O . ILE A 1 303 ? -6.09 -20.875 -7.238 1 97.69 303 ILE A O 1
ATOM 2490 N N . LEU A 1 304 ? -8.273 -20.891 -6.734 1 97.81 304 LEU A N 1
ATOM 2491 C CA . LEU A 1 304 ? -8.383 -19.438 -6.656 1 97.81 304 LEU A CA 1
ATOM 2492 C C . LEU A 1 304 ? -8.625 -18.984 -5.219 1 97.81 304 LEU A C 1
ATOM 2494 O O . LEU A 1 304 ? -9.578 -19.422 -4.578 1 97.81 304 LEU A O 1
ATOM 2498 N N . LEU A 1 305 ? -7.723 -18.203 -4.68 1 98.25 305 LEU A N 1
ATOM 2499 C CA . LEU A 1 305 ? -7.859 -17.625 -3.348 1 98.25 305 LEU A CA 1
ATOM 2500 C C . LEU A 1 305 ? -8.219 -16.141 -3.434 1 98.25 305 LEU A C 1
ATOM 2502 O O . LEU A 1 305 ? -7.469 -15.352 -4.004 1 98.25 305 LEU A O 1
ATOM 2506 N N . LEU A 1 306 ? -9.344 -15.734 -2.898 1 97.19 306 LEU A N 1
ATOM 2507 C CA . LEU A 1 306 ? -9.836 -14.352 -2.902 1 97.19 306 LEU A CA 1
ATOM 2508 C C . LEU A 1 306 ? -9.875 -13.789 -1.485 1 97.19 306 LEU A C 1
ATOM 2510 O O . LEU A 1 306 ? -10.734 -14.172 -0.687 1 97.19 306 LEU A O 1
ATOM 2514 N N . ASP A 1 307 ? -8.977 -12.867 -1.2 1 95.81 307 ASP A N 1
ATOM 2515 C CA . ASP A 1 307 ? -8.867 -12.273 0.126 1 95.81 307 ASP A CA 1
ATOM 2516 C C . ASP A 1 307 ? -9.461 -10.859 0.14 1 95.81 307 ASP A C 1
ATOM 2518 O O . ASP A 1 307 ? -8.852 -9.922 -0.373 1 95.81 307 ASP A O 1
ATOM 2522 N N . ASP A 1 308 ? -10.547 -10.617 0.772 1 91.31 308 ASP A N 1
ATOM 2523 C CA . ASP A 1 308 ? -11.188 -9.312 0.911 1 91.31 308 ASP A CA 1
ATOM 2524 C C . ASP A 1 308 ? -11.312 -8.617 -0.441 1 91.31 308 ASP A C 1
ATOM 2526 O O . ASP A 1 308 ? -10.945 -7.441 -0.576 1 91.31 308 ASP A O 1
ATOM 2530 N N . LEU A 1 309 ? -11.891 -9.258 -1.321 1 91.06 309 LEU A N 1
ATOM 2531 C CA . LEU A 1 309 ? -11.867 -8.875 -2.73 1 91.06 309 LEU A CA 1
ATOM 2532 C C . LEU A 1 309 ? -12.852 -7.746 -3.006 1 91.06 309 LEU A C 1
ATOM 2534 O O . LEU A 1 309 ? -12.578 -6.875 -3.836 1 91.06 309 LEU A O 1
ATOM 2538 N N . PHE A 1 310 ? -13.914 -7.629 -2.299 1 87.94 310 PHE A N 1
ATOM 2539 C CA . PHE A 1 310 ? -15.039 -6.828 -2.766 1 87.94 310 PHE A CA 1
ATOM 2540 C C . PHE A 1 310 ? -15.008 -5.438 -2.143 1 87.94 310 PHE A C 1
ATOM 2542 O O . PHE A 1 310 ? -15.828 -4.582 -2.482 1 87.94 310 PHE A O 1
ATOM 2549 N N . ASP A 1 311 ? -14.062 -5.215 -1.389 1 88 311 ASP A N 1
ATOM 2550 C CA . ASP A 1 311 ? -13.914 -3.893 -0.786 1 88 311 ASP A CA 1
ATOM 2551 C C . ASP A 1 311 ? -13.453 -2.867 -1.818 1 88 311 ASP A C 1
ATOM 2553 O O . ASP A 1 311 ? -12.812 -3.221 -2.809 1 88 311 ASP A O 1
ATOM 2557 N N . LYS A 1 312 ? -13.812 -1.602 -1.646 1 88.19 312 LYS A N 1
ATOM 2558 C CA . LYS A 1 312 ? -13.344 -0.455 -2.414 1 88.19 312 LYS A CA 1
ATOM 2559 C C . LYS A 1 312 ? -13.914 -0.461 -3.826 1 88.19 312 LYS A C 1
ATOM 2561 O O . LYS A 1 312 ? -13.617 0.425 -4.629 1 88.19 312 LYS A O 1
ATOM 2566 N N . LEU A 1 313 ? -14.688 -1.47 -4.188 1 91 313 LEU A N 1
ATOM 2567 C CA . LEU A 1 313 ? -15.258 -1.557 -5.531 1 91 313 LEU A CA 1
ATOM 2568 C C . LEU A 1 313 ? -16.703 -1.087 -5.535 1 91 313 LEU A C 1
ATOM 2570 O O . LEU A 1 313 ? -17.453 -1.322 -4.578 1 91 313 LEU A O 1
ATOM 2574 N N . ASP A 1 314 ? -17.047 -0.417 -6.574 1 91.56 314 ASP A N 1
ATOM 2575 C CA . ASP A 1 314 ? -18.453 -0.016 -6.699 1 91.56 314 ASP A CA 1
ATOM 2576 C C . ASP A 1 314 ? -19.328 -1.207 -7.062 1 91.56 314 ASP A C 1
ATOM 2578 O O . ASP A 1 314 ? -18.828 -2.283 -7.387 1 91.56 314 ASP A O 1
ATOM 2582 N N . ASP A 1 315 ? -20.609 -0.985 -7.062 1 90.06 315 ASP A N 1
ATOM 2583 C CA . ASP A 1 315 ? -21.578 -2.07 -7.203 1 90.06 315 ASP A CA 1
ATOM 2584 C C . ASP A 1 315 ? -21.453 -2.744 -8.57 1 90.06 315 ASP A C 1
ATOM 2586 O O . ASP A 1 315 ? -21.609 -3.961 -8.68 1 90.06 315 ASP A O 1
ATOM 2590 N N . GLU A 1 316 ? -21.172 -1.997 -9.555 1 92.62 316 GLU A N 1
ATOM 2591 C CA . GLU A 1 316 ? -21.047 -2.559 -10.898 1 92.62 316 GLU A CA 1
ATOM 2592 C C . GLU A 1 316 ? -19.859 -3.514 -10.992 1 92.62 316 GLU A C 1
ATOM 2594 O O . GLU A 1 316 ? -20 -4.625 -11.508 1 92.62 316 GLU A O 1
ATOM 2599 N N . ARG A 1 317 ? -18.812 -3.076 -10.516 1 92.5 317 ARG A N 1
ATOM 2600 C CA . ARG A 1 317 ? -17.609 -3.91 -10.531 1 92.5 317 ARG A CA 1
ATOM 2601 C C . ARG A 1 317 ? -17.812 -5.156 -9.672 1 92.5 317 ARG A C 1
ATOM 2603 O O . ARG A 1 317 ? -17.391 -6.25 -10.055 1 92.5 317 ARG A O 1
ATOM 2610 N N . VAL A 1 318 ? -18.422 -5.004 -8.578 1 92.12 318 VAL A N 1
ATOM 2611 C CA . VAL A 1 318 ? -18.703 -6.129 -7.695 1 92.12 318 VAL A CA 1
ATOM 2612 C C . VAL A 1 318 ? -19.578 -7.152 -8.414 1 92.12 318 VAL A C 1
ATOM 2614 O O . VAL A 1 318 ? -19.281 -8.352 -8.391 1 92.12 318 VAL A O 1
ATOM 2617 N N . SER A 1 319 ? -20.562 -6.664 -9.07 1 92.38 319 SER A N 1
ATOM 2618 C CA . SER A 1 319 ? -21.469 -7.539 -9.797 1 92.38 319 SER A CA 1
ATOM 2619 C C . SER A 1 319 ? -20.75 -8.312 -10.891 1 92.38 319 SER A C 1
ATOM 2621 O O . SER A 1 319 ? -20.984 -9.516 -11.07 1 92.38 319 SER A O 1
ATOM 2623 N N . SER A 1 320 ? -19.875 -7.656 -11.562 1 94.19 320 SER A N 1
ATOM 2624 C CA . SER A 1 320 ? -19.094 -8.305 -12.609 1 94.19 320 SER A CA 1
ATOM 2625 C C . SER A 1 320 ? -18.203 -9.406 -12.039 1 94.19 320 SER A C 1
ATOM 2627 O O . SER A 1 320 ? -18.078 -10.477 -12.625 1 94.19 320 SER A O 1
ATOM 2629 N N . LEU A 1 321 ? -17.656 -9.188 -10.914 1 92.69 321 LEU A N 1
ATOM 2630 C CA . LEU A 1 321 ? -16.766 -10.156 -10.281 1 92.69 321 LEU A CA 1
ATOM 2631 C C . LEU A 1 321 ? -17.547 -11.375 -9.805 1 92.69 321 LEU A C 1
ATOM 2633 O O . LEU A 1 321 ? -17.062 -12.508 -9.914 1 92.69 321 LEU A O 1
ATOM 2637 N N . ILE A 1 322 ? -18.703 -11.109 -9.312 1 90.75 322 ILE A N 1
ATOM 2638 C CA . ILE A 1 322 ? -19.562 -12.203 -8.883 1 90.75 322 ILE A CA 1
ATOM 2639 C C . ILE A 1 322 ? -19.922 -13.078 -10.078 1 90.75 322 ILE A C 1
ATOM 2641 O O . ILE A 1 322 ? -19.891 -14.305 -9.984 1 90.75 322 ILE A O 1
ATOM 2645 N N . GLU A 1 323 ? -20.234 -12.422 -11.125 1 92 323 GLU A N 1
ATOM 2646 C CA . GLU A 1 323 ? -20.547 -13.156 -12.352 1 92 323 GLU A CA 1
ATOM 2647 C C . GLU A 1 323 ? -19.359 -14.008 -12.797 1 92 323 GLU A C 1
ATOM 2649 O O . GLU A 1 323 ? -19.547 -15.18 -13.164 1 92 323 GLU A O 1
ATOM 2654 N N . LEU A 1 324 ? -18.25 -13.461 -12.742 1 90.69 324 LEU A N 1
ATOM 2655 C CA . LEU A 1 324 ? -17.047 -14.188 -13.125 1 90.69 324 LEU A CA 1
ATOM 2656 C C . LEU A 1 324 ? -16.812 -15.391 -12.211 1 90.69 324 LEU A C 1
ATOM 2658 O O . LEU A 1 324 ? -16.484 -16.484 -12.688 1 90.69 324 LEU A O 1
ATOM 2662 N N . ALA A 1 325 ? -16.969 -15.227 -10.93 1 86.56 325 ALA A N 1
ATOM 2663 C CA . ALA A 1 325 ? -16.734 -16.281 -9.945 1 86.56 325 ALA A CA 1
ATOM 2664 C C . ALA A 1 325 ? -17.672 -17.453 -10.18 1 86.56 325 ALA A C 1
ATOM 2666 O O . ALA A 1 325 ? -17.359 -18.594 -9.82 1 86.56 325 ALA A O 1
ATOM 2667 N N . GLY A 1 326 ? -18.781 -17.203 -10.82 1 89.25 326 GLY A N 1
ATOM 2668 C CA . GLY A 1 326 ? -19.781 -18.219 -11.062 1 89.25 326 GLY A CA 1
ATOM 2669 C C . GLY A 1 326 ? -19.484 -19.078 -12.281 1 89.25 326 GLY A C 1
ATOM 2670 O O . GLY A 1 326 ? -20.094 -20.125 -12.477 1 89.25 326 GLY A O 1
ATOM 2671 N N . ARG A 1 327 ? -18.562 -18.656 -13.008 1 90.62 327 ARG A N 1
ATOM 2672 C CA . ARG A 1 327 ? -18.234 -19.375 -14.227 1 90.62 327 ARG A CA 1
ATOM 2673 C C . ARG A 1 327 ? -17.562 -20.719 -13.906 1 90.62 327 ARG A C 1
ATOM 2675 O O . ARG A 1 327 ? -16.859 -20.844 -12.898 1 90.62 327 ARG A O 1
ATOM 2682 N N . ASP A 1 328 ? -17.672 -21.672 -14.789 1 88.94 328 ASP A N 1
ATOM 2683 C CA . ASP A 1 328 ? -17.125 -23.016 -14.602 1 88.94 328 ASP A CA 1
ATOM 2684 C C . ASP A 1 328 ? -15.602 -23.016 -14.68 1 88.94 328 ASP A C 1
ATOM 2686 O O . ASP A 1 328 ? -14.953 -23.969 -14.242 1 88.94 328 ASP A O 1
ATOM 2690 N N . THR A 1 329 ? -15.188 -21.922 -15.133 1 90.62 329 THR A N 1
ATOM 2691 C CA . THR A 1 329 ? -13.742 -21.766 -15.258 1 90.62 329 THR A CA 1
ATOM 2692 C C . THR A 1 329 ? -13.062 -21.875 -13.891 1 90.62 329 THR A C 1
ATOM 2694 O O . THR A 1 329 ? -11.945 -22.375 -13.789 1 90.62 329 THR A O 1
ATOM 2697 N N . PHE A 1 330 ? -13.734 -21.484 -12.914 1 92.81 330 PHE A N 1
ATOM 2698 C CA . PHE A 1 330 ? -13.195 -21.484 -11.562 1 92.81 330 PHE A CA 1
ATOM 2699 C C . PHE A 1 330 ? -13.758 -22.641 -10.75 1 92.81 330 PHE A C 1
ATOM 2701 O O . PHE A 1 330 ? -14.898 -22.578 -10.289 1 92.81 330 PHE A O 1
ATOM 2708 N N . GLN A 1 331 ? -13 -23.578 -10.562 1 93.38 331 GLN A N 1
ATOM 2709 C CA . GLN A 1 331 ? -13.492 -24.797 -9.922 1 93.38 331 GLN A CA 1
ATOM 2710 C C . GLN A 1 331 ? -13.555 -24.641 -8.406 1 93.38 331 GLN A C 1
ATOM 2712 O O . GLN A 1 331 ? -14.641 -24.609 -7.824 1 93.38 331 GLN A O 1
ATOM 2717 N N . GLN A 1 332 ? -12.406 -24.453 -7.789 1 97.12 332 GLN A N 1
ATOM 2718 C CA . GLN A 1 332 ? -12.383 -24.266 -6.344 1 97.12 332 GLN A CA 1
ATOM 2719 C C . GLN A 1 332 ? -11.953 -22.844 -5.977 1 97.12 332 GLN A C 1
ATOM 2721 O O . GLN A 1 332 ? -10.875 -22.406 -6.375 1 97.12 332 GLN A O 1
ATOM 2726 N N . ILE A 1 333 ? -12.773 -22.219 -5.23 1 97 333 ILE A N 1
ATOM 2727 C CA . ILE A 1 333 ? -12.547 -20.828 -4.805 1 97 333 ILE A CA 1
ATOM 2728 C C . ILE A 1 333 ? -12.555 -20.766 -3.277 1 97 333 ILE A C 1
ATOM 2730 O O . ILE A 1 333 ? -13.414 -21.359 -2.627 1 97 333 ILE A O 1
ATOM 2734 N N . PHE A 1 334 ? -11.508 -20.188 -2.715 1 97.81 334 PHE A N 1
ATOM 2735 C CA . PHE A 1 334 ? -11.523 -19.734 -1.327 1 97.81 334 PHE A CA 1
ATOM 2736 C C . PHE A 1 334 ? -11.773 -18.234 -1.241 1 97.81 334 PHE A C 1
ATOM 2738 O O . PHE A 1 334 ? -11.109 -17.453 -1.925 1 97.81 334 PHE A O 1
ATOM 2745 N N . ILE A 1 335 ? -12.727 -17.828 -0.451 1 96.5 335 ILE A N 1
ATOM 2746 C CA . ILE A 1 335 ? -13.055 -16.406 -0.359 1 96.5 335 ILE A CA 1
ATOM 2747 C C . ILE A 1 335 ? -13.188 -16 1.107 1 96.5 335 ILE A C 1
ATOM 2749 O O . ILE A 1 335 ? -13.773 -16.734 1.909 1 96.5 335 ILE A O 1
ATOM 2753 N N . THR A 1 336 ? -12.555 -14.93 1.466 1 95.75 336 THR A N 1
ATOM 2754 C CA . THR A 1 336 ? -12.688 -14.398 2.816 1 95.75 336 THR A CA 1
ATOM 2755 C C . THR A 1 336 ? -13.414 -13.055 2.795 1 95.75 336 THR A C 1
ATOM 2757 O O . THR A 1 336 ? -13.383 -12.336 1.794 1 95.75 336 THR A O 1
ATOM 2760 N N . ASP A 1 337 ? -14.117 -12.75 3.824 1 92.94 337 ASP A N 1
ATOM 2761 C CA . ASP A 1 337 ? -14.758 -11.453 4.027 1 92.94 337 ASP A CA 1
ATOM 2762 C C . ASP A 1 337 ? -15.125 -11.25 5.496 1 92.94 337 ASP A C 1
ATOM 2764 O O . ASP A 1 337 ? -15.234 -12.211 6.254 1 92.94 337 ASP A O 1
ATOM 2768 N N . THR A 1 338 ? -15.273 -10.023 5.848 1 90.25 338 THR A N 1
ATOM 2769 C CA . THR A 1 338 ? -15.711 -9.711 7.203 1 90.25 338 THR A CA 1
ATOM 2770 C C . THR A 1 338 ? -17.234 -9.742 7.301 1 90.25 338 THR A C 1
ATOM 2772 O O . THR A 1 338 ? -17.797 -9.859 8.391 1 90.25 338 THR A O 1
ATOM 2775 N N . GLN A 1 339 ? -17.844 -9.602 6.16 1 87.75 339 GLN A N 1
ATOM 2776 C CA . GLN A 1 339 ? -19.312 -9.508 6.137 1 87.75 339 GLN A CA 1
ATOM 2777 C C . GLN A 1 339 ? -19.938 -10.797 5.605 1 87.75 339 GLN A C 1
ATOM 2779 O O . GLN A 1 339 ? -19.859 -11.078 4.41 1 87.75 339 GLN A O 1
ATOM 2784 N N . ARG A 1 340 ? -20.625 -11.469 6.434 1 88.44 340 ARG A N 1
ATOM 2785 C CA . ARG A 1 340 ? -21.266 -12.719 6.062 1 88.44 340 ARG A CA 1
ATOM 2786 C C . ARG A 1 340 ? -22.344 -12.5 5.008 1 88.44 340 ARG A C 1
ATOM 2788 O O . ARG A 1 340 ? -22.453 -13.266 4.051 1 88.44 340 ARG A O 1
ATOM 2795 N N . LYS A 1 341 ? -23.094 -11.484 5.238 1 86.94 341 LYS A N 1
ATOM 2796 C CA . LYS A 1 341 ? -24.203 -11.203 4.344 1 86.94 341 LYS A CA 1
ATOM 2797 C C . LYS A 1 341 ? -23.719 -11 2.908 1 86.94 341 LYS A C 1
ATOM 2799 O O . LYS A 1 341 ? -24.344 -11.492 1.964 1 86.94 341 LYS A O 1
ATOM 2804 N N . ARG A 1 342 ? -22.734 -10.352 2.781 1 85.62 342 ARG A N 1
ATOM 2805 C CA . ARG A 1 342 ? -22.172 -10.102 1.455 1 85.62 342 ARG A CA 1
ATOM 2806 C C . ARG A 1 342 ? -21.781 -11.406 0.776 1 85.62 342 ARG A C 1
ATOM 2808 O O . ARG A 1 342 ? -22.094 -11.625 -0.396 1 85.62 342 ARG A O 1
ATOM 2815 N N . LEU A 1 343 ? -21.094 -12.305 1.479 1 88.88 343 LEU A N 1
ATOM 2816 C CA . LEU A 1 343 ? -20.672 -13.578 0.905 1 88.88 343 LEU A CA 1
ATOM 2817 C C . LEU A 1 343 ? -21.875 -14.445 0.558 1 88.88 343 LEU A C 1
ATOM 2819 O O . LEU A 1 343 ? -21.875 -15.133 -0.464 1 88.88 343 LEU A O 1
ATOM 2823 N N . HIS A 1 344 ? -22.812 -14.367 1.414 1 90.12 344 HIS A N 1
ATOM 2824 C CA . HIS A 1 344 ? -24.016 -15.125 1.153 1 90.12 344 HIS A CA 1
ATOM 2825 C C . HIS A 1 344 ? -24.672 -14.688 -0.151 1 90.12 344 HIS A C 1
ATOM 2827 O O . HIS A 1 344 ? -25.078 -15.523 -0.963 1 90.12 344 HIS A O 1
ATOM 2833 N N . ASP A 1 345 ? -24.75 -13.43 -0.284 1 85 345 ASP A N 1
ATOM 2834 C CA . ASP A 1 345 ? -25.359 -12.883 -1.496 1 85 345 ASP A CA 1
ATOM 2835 C C . ASP A 1 345 ? -24.547 -13.281 -2.734 1 85 345 ASP A C 1
ATOM 2837 O O . ASP A 1 345 ? -25.125 -13.586 -3.781 1 85 345 ASP A O 1
ATOM 2841 N N . ILE A 1 346 ? -23.328 -13.336 -2.58 1 82.31 346 ILE A N 1
ATOM 2842 C CA . ILE A 1 346 ? -22.438 -13.68 -3.674 1 82.31 346 ILE A CA 1
ATOM 2843 C C . ILE A 1 346 ? -22.625 -15.141 -4.059 1 82.31 346 ILE A C 1
ATOM 2845 O O . ILE A 1 346 ? -22.828 -15.461 -5.23 1 82.31 346 ILE A O 1
ATOM 2849 N N . VAL A 1 347 ? -22.531 -16.031 -3.129 1 88.94 347 VAL A N 1
ATOM 2850 C CA . VAL A 1 347 ? -22.547 -17.469 -3.393 1 88.94 347 VAL A CA 1
ATOM 2851 C C . VAL A 1 347 ? -23.922 -17.875 -3.934 1 88.94 347 VAL A C 1
ATOM 2853 O O . VAL A 1 347 ? -24.016 -18.75 -4.805 1 88.94 347 VAL A O 1
ATOM 2856 N N . LYS A 1 348 ? -24.891 -17.234 -3.438 1 89.06 348 LYS A N 1
ATOM 2857 C CA . LYS A 1 348 ? -26.234 -17.531 -3.91 1 89.06 348 LYS A CA 1
ATOM 2858 C C . LYS A 1 348 ? -26.375 -17.219 -5.395 1 89.06 348 LYS A C 1
ATOM 2860 O O . LYS A 1 348 ? -27.047 -17.953 -6.129 1 89.06 348 LYS A O 1
ATOM 2865 N N . GLN A 1 349 ? -25.766 -16.281 -5.777 1 88.75 349 GLN A N 1
ATOM 2866 C CA . GLN A 1 349 ? -25.875 -15.836 -7.164 1 88.75 349 GLN A CA 1
ATOM 2867 C C . GLN A 1 349 ? -25.062 -16.734 -8.086 1 88.75 349 GLN A C 1
ATOM 2869 O O . GLN A 1 349 ? -25.406 -16.906 -9.266 1 88.75 349 GLN A O 1
ATOM 2874 N N . THR A 1 350 ? -24.062 -17.328 -7.637 1 88 350 THR A N 1
ATOM 2875 C CA . THR A 1 350 ? -23.188 -18.172 -8.461 1 88 350 THR A CA 1
ATOM 2876 C C . THR A 1 350 ? -23.828 -19.531 -8.695 1 88 350 THR A C 1
ATOM 2878 O O . THR A 1 350 ? -23.578 -20.156 -9.734 1 88 350 THR A O 1
ATOM 2881 N N . GLY A 1 351 ? -24.547 -20.094 -7.77 1 84.44 351 GLY A N 1
ATOM 2882 C CA . GLY A 1 351 ? -25.172 -21.406 -7.855 1 84.44 351 GLY A CA 1
ATOM 2883 C C . GLY A 1 351 ? -24.188 -22.531 -7.605 1 84.44 351 GLY A C 1
ATOM 2884 O O . GLY A 1 351 ? -24.547 -23.703 -7.711 1 84.44 351 GLY A O 1
ATOM 2885 N N . LYS A 1 352 ? -23.031 -22.281 -7.227 1 90 352 LYS A N 1
ATOM 2886 C CA . LYS A 1 352 ? -22.016 -23.297 -6.977 1 90 352 LYS A CA 1
ATOM 2887 C C . LYS A 1 352 ? -22.156 -23.891 -5.578 1 90 352 LYS A C 1
ATOM 2889 O O . LYS A 1 352 ? -22.688 -23.234 -4.676 1 90 352 LYS A O 1
ATOM 2894 N N . GLU A 1 353 ? -21.688 -25.156 -5.527 1 92.44 353 GLU A N 1
ATOM 2895 C CA . GLU A 1 353 ? -21.578 -25.734 -4.188 1 92.44 353 GLU A CA 1
ATOM 2896 C C . GLU A 1 353 ? -20.688 -24.859 -3.299 1 92.44 353 GLU A C 1
ATOM 2898 O O . GLU A 1 353 ? -19.656 -24.344 -3.754 1 92.44 353 GLU A O 1
ATOM 2903 N N . HIS A 1 354 ? -21.188 -24.703 -2.105 1 93.88 354 HIS A N 1
ATOM 2904 C CA . HIS A 1 354 ? -20.406 -23.828 -1.237 1 93.88 354 HIS A CA 1
ATOM 2905 C C . HIS A 1 354 ? -20.438 -24.312 0.208 1 93.88 354 HIS A C 1
ATOM 2907 O O . HIS A 1 354 ? -21.312 -25.094 0.585 1 93.88 354 HIS A O 1
ATOM 2913 N N . ARG A 1 355 ? -19.438 -23.953 0.94 1 94.5 355 ARG A N 1
ATOM 2914 C CA . ARG A 1 355 ? -19.328 -24.156 2.383 1 94.5 355 ARG A CA 1
ATOM 2915 C C . ARG A 1 355 ? -18.969 -22.844 3.084 1 94.5 355 ARG A C 1
ATOM 2917 O O . ARG A 1 355 ? -18.172 -22.062 2.568 1 94.5 355 ARG A O 1
ATOM 2924 N N . PHE A 1 356 ? -19.562 -22.672 4.273 1 95 356 PHE A N 1
ATOM 2925 C CA . PHE A 1 356 ? -19.266 -21.5 5.082 1 95 356 PHE A CA 1
ATOM 2926 C C . PHE A 1 356 ? -18.531 -21.891 6.355 1 95 356 PHE A C 1
ATOM 2928 O O . PHE A 1 356 ? -18.922 -22.844 7.035 1 95 356 PHE A O 1
ATOM 2935 N N . PHE A 1 357 ? -17.5 -21.188 6.59 1 95.94 357 PHE A N 1
ATOM 2936 C CA . PHE A 1 357 ? -16.703 -21.359 7.805 1 95.94 357 PHE A CA 1
ATOM 2937 C C . PHE A 1 357 ? -16.625 -20.062 8.594 1 95.94 357 PHE A C 1
ATOM 2939 O O . PHE A 1 357 ? -16.453 -18.984 8.016 1 95.94 357 PHE A O 1
ATOM 2946 N N . GLN A 1 358 ? -16.781 -20.172 9.852 1 94.69 358 GLN A N 1
ATOM 2947 C CA . GLN A 1 358 ? -16.609 -19.031 10.742 1 94.69 358 GLN A CA 1
ATOM 2948 C C . GLN A 1 358 ? -15.211 -19.031 11.359 1 94.69 358 GLN A C 1
ATOM 2950 O O . GLN A 1 358 ? -14.773 -20.031 11.922 1 94.69 358 GLN A O 1
ATOM 2955 N N . VAL A 1 359 ? -14.578 -17.953 11.195 1 93.25 359 VAL A N 1
ATOM 2956 C CA . VAL A 1 359 ? -13.242 -17.797 11.766 1 93.25 359 VAL A CA 1
ATOM 2957 C C . VAL A 1 359 ? -13.297 -16.859 12.969 1 93.25 359 VAL A C 1
ATOM 2959 O O . VAL A 1 359 ? -13.734 -15.711 12.852 1 93.25 359 VAL A O 1
ATOM 2962 N N . ASP A 1 360 ? -12.867 -17.328 14.086 1 90.62 360 ASP A N 1
ATOM 2963 C CA . ASP A 1 360 ? -12.906 -16.547 15.32 1 90.62 360 ASP A CA 1
ATOM 2964 C C . ASP A 1 360 ? -11.648 -16.766 16.156 1 90.62 360 ASP A C 1
ATOM 2966 O O . ASP A 1 360 ? -11.477 -17.828 16.75 1 90.62 360 ASP A O 1
ATOM 2970 N N . ASN A 1 361 ? -10.836 -15.734 16.266 1 84.81 361 ASN A N 1
ATOM 2971 C CA . ASN A 1 361 ? -9.641 -15.727 17.094 1 84.81 361 ASN A CA 1
ATOM 2972 C C . ASN A 1 361 ? -8.758 -16.938 16.828 1 84.81 361 ASN A C 1
ATOM 2974 O O . ASN A 1 361 ? -8.398 -17.672 17.75 1 84.81 361 ASN A O 1
ATOM 2978 N N . GLY A 1 362 ? -8.578 -17.203 15.578 1 84.94 362 GLY A N 1
ATOM 2979 C CA . GLY A 1 362 ? -7.66 -18.266 15.188 1 84.94 362 GLY A CA 1
ATOM 2980 C C . GLY A 1 362 ? -8.32 -19.625 15.117 1 84.94 362 GLY A C 1
ATOM 2981 O O . GLY A 1 362 ? -7.664 -20.625 14.789 1 84.94 362 GLY A O 1
ATOM 2982 N N . GLU A 1 363 ? -9.555 -19.672 15.422 1 87.56 363 GLU A N 1
ATOM 2983 C CA . GLU A 1 363 ? -10.32 -20.906 15.297 1 87.56 363 GLU A CA 1
ATOM 2984 C C . GLU A 1 363 ? -11.289 -20.844 14.117 1 87.56 363 GLU A C 1
ATOM 2986 O O . GLU A 1 363 ? -11.875 -19.797 13.844 1 87.56 363 GLU A O 1
ATOM 2991 N N . ILE A 1 364 ? -11.383 -21.969 13.438 1 89.56 364 ILE A N 1
ATOM 2992 C CA . ILE A 1 364 ? -12.258 -22.016 12.273 1 89.56 364 ILE A CA 1
ATOM 2993 C C . ILE A 1 364 ? -13.273 -23.141 12.438 1 89.56 364 ILE A C 1
ATOM 2995 O O . ILE A 1 364 ? -12.906 -24.297 12.664 1 89.56 364 ILE A O 1
ATOM 2999 N N . ASN A 1 365 ? -14.484 -22.766 12.359 1 86.69 365 ASN A N 1
ATOM 3000 C CA . ASN A 1 365 ? -15.555 -23.75 12.531 1 86.69 365 ASN A CA 1
ATOM 3001 C C . ASN A 1 365 ? -16.516 -23.719 11.344 1 86.69 365 ASN A C 1
ATOM 3003 O O . ASN A 1 365 ? -16.797 -22.656 10.781 1 86.69 365 ASN A O 1
ATOM 3007 N N . PHE A 1 366 ? -16.922 -24.922 11.023 1 84.44 366 PHE A N 1
ATOM 3008 C CA . PHE A 1 366 ? -17.906 -25.062 9.961 1 84.44 366 PHE A CA 1
ATOM 3009 C C . PHE A 1 366 ? -19.25 -24.484 10.391 1 84.44 366 PHE A C 1
ATOM 3011 O O . PHE A 1 366 ? -19.672 -24.672 11.531 1 84.44 366 PHE A O 1
ATOM 3018 N N . GLU A 1 367 ? -19.641 -23.547 9.484 1 74.56 367 GLU A N 1
ATOM 3019 C CA . GLU A 1 367 ? -20.969 -23.016 9.766 1 74.56 367 GLU A CA 1
ATOM 3020 C C . GLU A 1 367 ? -22 -23.547 8.766 1 74.56 367 GLU A C 1
ATOM 3022 O O . GLU A 1 367 ? -21.75 -23.578 7.562 1 74.56 367 GLU A O 1
ATOM 3027 N N . ILE A 1 368 ? -23.141 -24.328 9.25 1 60.12 368 ILE A N 1
ATOM 3028 C CA . ILE A 1 368 ? -24.234 -24.859 8.43 1 60.12 368 ILE A CA 1
ATOM 3029 C C . ILE A 1 368 ? -25.125 -23.734 7.949 1 60.12 368 ILE A C 1
ATOM 3031 O O . ILE A 1 368 ? -25.469 -22.828 8.719 1 60.12 368 ILE A O 1
ATOM 3035 N N . MET B 1 1 ? -14.922 26.484 12.719 1 91.38 1 MET B N 1
ATOM 3036 C CA . MET B 1 1 ? -14.492 26.828 11.367 1 91.38 1 MET B CA 1
ATOM 3037 C C . MET B 1 1 ? -15.016 25.812 10.359 1 91.38 1 MET B C 1
ATOM 3039 O O . MET B 1 1 ? -15 24.609 10.625 1 91.38 1 MET B O 1
ATOM 3043 N N . TYR B 1 2 ? -15.562 26.312 9.227 1 96.12 2 TYR B N 1
ATOM 3044 C CA . TYR B 1 2 ? -15.961 25.344 8.203 1 96.12 2 TYR B CA 1
ATOM 3045 C C . TYR B 1 2 ? -15.883 25.969 6.816 1 96.12 2 TYR B C 1
ATOM 3047 O O . TYR B 1 2 ? -15.867 27.188 6.676 1 96.12 2 TYR B O 1
ATOM 3055 N N . LEU B 1 3 ? -15.719 25.188 5.852 1 98.19 3 LEU B N 1
ATOM 3056 C CA . LEU B 1 3 ? -15.734 25.562 4.441 1 98.19 3 LEU B CA 1
ATOM 3057 C C . LEU B 1 3 ? -17.156 25.688 3.924 1 98.19 3 LEU B C 1
ATOM 3059 O O . LEU B 1 3 ? -17.891 24.703 3.869 1 98.19 3 LEU B O 1
ATOM 3063 N N . LYS B 1 4 ? -17.484 26.828 3.506 1 97.62 4 LYS B N 1
ATOM 3064 C CA . LYS B 1 4 ? -18.859 27.109 3.125 1 97.62 4 LYS B CA 1
ATOM 3065 C C . LYS B 1 4 ? -19.078 26.875 1.632 1 97.62 4 LYS B C 1
ATOM 3067 O O . LYS B 1 4 ? -20.141 26.406 1.221 1 97.62 4 LYS B O 1
ATOM 3072 N N . HIS B 1 5 ? -18.109 27.297 0.92 1 97.5 5 HIS B N 1
ATOM 3073 C CA . HIS B 1 5 ? -18.203 27.25 -0.535 1 97.5 5 HIS B CA 1
ATOM 3074 C C . HIS B 1 5 ? -16.859 26.938 -1.164 1 97.5 5 HIS B C 1
ATOM 3076 O O . HIS B 1 5 ? -15.82 27.438 -0.704 1 97.5 5 HIS B O 1
ATOM 3082 N N . ILE B 1 6 ? -16.891 26.109 -2.227 1 97.81 6 ILE B N 1
ATOM 3083 C CA . ILE B 1 6 ? -15.641 25.797 -2.922 1 97.81 6 ILE B CA 1
ATOM 3084 C C . ILE B 1 6 ? -15.867 25.844 -4.43 1 97.81 6 ILE B C 1
ATOM 3086 O O . ILE B 1 6 ? -16.922 25.422 -4.918 1 97.81 6 ILE B O 1
ATOM 3090 N N . ASN B 1 7 ? -14.961 26.422 -5.098 1 97.62 7 ASN B N 1
ATOM 3091 C CA . ASN B 1 7 ? -14.914 26.453 -6.555 1 97.62 7 ASN B CA 1
ATOM 3092 C C . ASN B 1 7 ? -13.609 25.875 -7.086 1 97.62 7 ASN B C 1
ATOM 3094 O O . ASN B 1 7 ? -12.523 26.266 -6.645 1 97.62 7 ASN B O 1
ATOM 3098 N N . LEU B 1 8 ? -13.695 24.891 -7.98 1 97 8 LEU B N 1
ATOM 3099 C CA . LEU B 1 8 ? -12.531 24.234 -8.562 1 97 8 LEU B CA 1
ATOM 3100 C C . LEU B 1 8 ? -12.555 24.328 -10.086 1 97 8 LEU B C 1
ATOM 3102 O O . LEU B 1 8 ? -13.617 24.219 -10.703 1 97 8 LEU B O 1
ATOM 3106 N N . LEU B 1 9 ? -11.398 24.578 -10.633 1 97.12 9 LEU B N 1
ATOM 3107 C CA . LEU B 1 9 ? -11.203 24.547 -12.078 1 97.12 9 LEU B CA 1
ATOM 3108 C C . LEU B 1 9 ? -9.969 23.719 -12.438 1 97.12 9 LEU B C 1
ATOM 3110 O O . LEU B 1 9 ? -8.867 24.016 -11.969 1 97.12 9 LEU B O 1
ATOM 3114 N N . ASN B 1 10 ? -10.18 22.672 -13.266 1 97.12 10 ASN B N 1
ATOM 3115 C CA . ASN B 1 10 ? -9.117 21.906 -13.898 1 97.12 10 ASN B CA 1
ATOM 3116 C C . ASN B 1 10 ? -8.219 21.234 -12.859 1 97.12 10 ASN B C 1
ATOM 3118 O O . ASN B 1 10 ? -6.992 21.234 -12.992 1 97.12 10 ASN B O 1
ATOM 3122 N N . PHE B 1 11 ? -8.711 20.719 -11.805 1 97 11 PHE B N 1
ATOM 3123 C CA . PHE B 1 11 ? -7.934 20.031 -10.781 1 97 11 PHE B CA 1
ATOM 3124 C C . PHE B 1 11 ? -8.07 18.516 -10.93 1 97 11 PHE B C 1
ATOM 3126 O O . PHE B 1 11 ? -9.125 17.953 -10.641 1 97 11 PHE B O 1
ATOM 3133 N N . LYS B 1 12 ? -6.992 17.906 -11.391 1 94.69 12 LYS B N 1
ATOM 3134 C CA . LYS B 1 12 ? -6.996 16.469 -11.664 1 94.69 12 LYS B CA 1
ATOM 3135 C C . LYS B 1 12 ? -8.141 16.094 -12.594 1 94.69 12 LYS B C 1
ATOM 3137 O O . LYS B 1 12 ? -8.258 16.625 -13.703 1 94.69 12 LYS B O 1
ATOM 3142 N N . ASN B 1 13 ? -9.047 15.211 -12.227 1 92.62 13 ASN B N 1
ATOM 3143 C CA . ASN B 1 13 ? -10.094 14.836 -13.172 1 92.62 13 ASN B CA 1
ATOM 3144 C C . ASN B 1 13 ? -11.336 15.703 -13.008 1 92.62 13 ASN B C 1
ATOM 3146 O O . ASN B 1 13 ? -12.375 15.43 -13.609 1 92.62 13 ASN B O 1
ATOM 3150 N N . LEU B 1 14 ? -11.227 16.734 -12.133 1 94.94 14 LEU B N 1
ATOM 3151 C CA . LEU B 1 14 ? -12.32 17.672 -11.93 1 94.94 14 LEU B CA 1
ATOM 3152 C C . LEU B 1 14 ? -12.164 18.891 -12.836 1 94.94 14 LEU B C 1
ATOM 3154 O O . LEU B 1 14 ? -11.344 19.766 -12.57 1 94.94 14 LEU B O 1
ATOM 3158 N N . LYS B 1 15 ? -12.969 18.953 -13.828 1 93.88 15 LYS B N 1
ATOM 3159 C CA . LYS B 1 15 ? -12.867 20.047 -14.789 1 93.88 15 LYS B CA 1
ATOM 3160 C C . LYS B 1 15 ? -13.422 21.344 -14.195 1 93.88 15 LYS B C 1
ATOM 3162 O O . LYS B 1 15 ? -12.773 22.391 -14.266 1 93.88 15 LYS B O 1
ATOM 3167 N N . GLN B 1 16 ? -14.602 21.281 -13.734 1 93.94 16 GLN B N 1
ATOM 3168 C CA . GLN B 1 16 ? -15.25 22.406 -13.07 1 93.94 16 GLN B CA 1
ATOM 3169 C C . GLN B 1 16 ? -16.234 21.922 -12.008 1 93.94 16 GLN B C 1
ATOM 3171 O O . GLN B 1 16 ? -16.984 20.984 -12.234 1 93.94 16 GLN B O 1
ATOM 3176 N N . CYS B 1 17 ? -16.109 22.578 -10.82 1 93.81 17 CYS B N 1
ATOM 3177 C CA . CYS B 1 17 ? -16.984 22.203 -9.711 1 93.81 17 CYS B CA 1
ATOM 3178 C C . CYS B 1 17 ? -17.234 23.406 -8.797 1 93.81 17 CYS B C 1
ATOM 3180 O O . CYS B 1 17 ? -16.297 24.109 -8.422 1 93.81 17 CYS B O 1
ATOM 3182 N N . GLU B 1 18 ? -18.484 23.734 -8.602 1 95.31 18 GLU B N 1
ATOM 3183 C CA . GLU B 1 18 ? -18.891 24.734 -7.629 1 95.31 18 GLU B CA 1
ATOM 3184 C C . GLU B 1 18 ? -19.875 24.156 -6.625 1 95.31 18 GLU B C 1
ATOM 3186 O O . GLU B 1 18 ? -20.969 23.734 -7 1 95.31 18 GLU B O 1
ATOM 3191 N N . LEU B 1 19 ? -19.516 24.203 -5.34 1 96.75 19 LEU B N 1
ATOM 3192 C CA . LEU B 1 19 ? -20.328 23.5 -4.344 1 96.75 19 LEU B CA 1
ATOM 3193 C C . LEU B 1 19 ? -20.609 24.406 -3.15 1 96.75 19 LEU B C 1
ATOM 3195 O O . LEU B 1 19 ? -19.734 25.141 -2.693 1 96.75 19 LEU B O 1
ATOM 3199 N N . ASP B 1 20 ? -21.875 24.406 -2.723 1 96.94 20 ASP B N 1
ATOM 3200 C CA . ASP B 1 20 ? -22.25 24.922 -1.405 1 96.94 20 ASP B CA 1
ATOM 3201 C C . ASP B 1 20 ? -22.266 23.797 -0.368 1 96.94 20 ASP B C 1
ATOM 3203 O O . ASP B 1 20 ? -23 22.812 -0.521 1 96.94 20 ASP B O 1
ATOM 3207 N N . LEU B 1 21 ? -21.531 24 0.711 1 97.25 21 LEU B N 1
ATOM 3208 C CA . LEU B 1 21 ? -21.328 22.938 1.685 1 97.25 21 LEU B CA 1
ATOM 3209 C C . LEU B 1 21 ? -22.031 23.25 2.994 1 97.25 21 LEU B C 1
ATOM 3211 O O . LEU B 1 21 ? -22.469 24.391 3.213 1 97.25 21 LEU B O 1
ATOM 3215 N N . THR B 1 22 ? -22.234 22.266 3.773 1 96.19 22 THR B N 1
ATOM 3216 C CA . THR B 1 22 ? -22.812 22.453 5.105 1 96.19 22 THR B CA 1
ATOM 3217 C C . THR B 1 22 ? -21.719 22.328 6.176 1 96.19 22 THR B C 1
ATOM 3219 O O . THR B 1 22 ? -20.641 21.797 5.914 1 96.19 22 THR B O 1
ATOM 3222 N N . SER B 1 23 ? -21.984 22.906 7.352 1 95.19 23 SER B N 1
ATOM 3223 C CA . SER B 1 23 ? -21.031 22.812 8.461 1 95.19 23 SER B CA 1
ATOM 3224 C C . SER B 1 23 ? -21.078 21.422 9.109 1 95.19 23 SER B C 1
ATOM 3226 O O . SER B 1 23 ? -20.203 21.078 9.914 1 95.19 23 SER B O 1
ATOM 3228 N N . GLY B 1 24 ? -22.062 20.625 8.711 1 95.19 24 GLY B N 1
ATOM 3229 C CA . GLY B 1 24 ? -22.172 19.266 9.211 1 95.19 24 GLY B CA 1
ATOM 3230 C C . GLY B 1 24 ? -21.453 18.25 8.352 1 95.19 24 GLY B C 1
ATOM 3231 O O . GLY B 1 24 ? -20.25 18.375 8.102 1 95.19 24 GLY B O 1
ATOM 3232 N N . ILE B 1 25 ? -22.219 17.312 7.77 1 95.88 25 ILE B N 1
ATOM 3233 C CA . ILE B 1 25 ? -21.609 16.234 7.004 1 95.88 25 ILE B CA 1
ATOM 3234 C C . ILE B 1 25 ? -21.875 16.438 5.516 1 95.88 25 ILE B C 1
ATOM 3236 O O . ILE B 1 25 ? -23.031 16.562 5.105 1 95.88 25 ILE B O 1
ATOM 3240 N N . ASN B 1 26 ? -20.859 16.531 4.738 1 97 26 ASN B N 1
ATOM 3241 C CA . ASN B 1 26 ? -20.938 16.562 3.281 1 97 26 ASN B CA 1
ATOM 3242 C C . ASN B 1 26 ? -20.562 15.219 2.662 1 97 26 ASN B C 1
ATOM 3244 O O . ASN B 1 26 ? -19.391 14.82 2.717 1 97 26 ASN B O 1
ATOM 3248 N N . CYS B 1 27 ? -21.516 14.555 2.02 1 96.31 27 CYS B N 1
ATOM 3249 C CA . CYS B 1 27 ? -21.328 13.211 1.496 1 96.31 27 CYS B CA 1
ATOM 3250 C C . CYS B 1 27 ? -21.156 13.227 -0.017 1 96.31 27 CYS B C 1
ATOM 3252 O O . CYS B 1 27 ? -21.969 13.805 -0.737 1 96.31 27 CYS B O 1
ATOM 3254 N N . PHE B 1 28 ? -20.109 12.641 -0.455 1 96.44 28 PHE B N 1
ATOM 3255 C CA . PHE B 1 28 ? -19.844 12.516 -1.882 1 96.44 28 PHE B CA 1
ATOM 3256 C C . PHE B 1 28 ? -19.906 11.055 -2.316 1 96.44 28 PHE B C 1
ATOM 3258 O O . PHE B 1 28 ? -19.141 10.227 -1.839 1 96.44 28 PHE B O 1
ATOM 3265 N N . VAL B 1 29 ? -20.797 10.727 -3.207 1 95 29 VAL B N 1
ATOM 3266 C CA . VAL B 1 29 ? -21.016 9.367 -3.678 1 95 29 VAL B CA 1
ATOM 3267 C C . VAL B 1 29 ? -20.781 9.297 -5.188 1 95 29 VAL B C 1
ATOM 3269 O O . VAL B 1 29 ? -21.156 10.219 -5.918 1 95 29 VAL B O 1
ATOM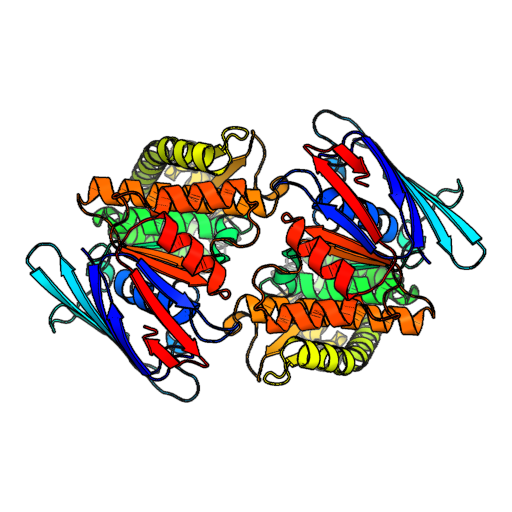 3272 N N . GLY B 1 30 ? -20.188 8.266 -5.645 1 93.5 30 GLY B N 1
ATOM 3273 C CA . GLY B 1 30 ? -19.922 8.062 -7.059 1 93.5 30 GLY B CA 1
ATOM 3274 C C . GLY B 1 30 ? -19.125 6.801 -7.336 1 93.5 30 GLY B C 1
ATOM 3275 O O . GLY B 1 30 ? -18.609 6.172 -6.41 1 93.5 30 GLY B O 1
ATOM 3276 N N . LYS B 1 31 ? -19.031 6.477 -8.57 1 93.25 31 LYS B N 1
ATOM 3277 C CA . LYS B 1 31 ? -18.328 5.27 -9.008 1 93.25 31 LYS B CA 1
ATOM 3278 C C . LYS B 1 31 ? -16.828 5.434 -8.867 1 93.25 31 LYS B C 1
ATOM 3280 O O . LYS B 1 31 ? -16.328 6.527 -8.586 1 93.25 31 LYS B O 1
ATOM 3285 N N . ASN B 1 32 ? -16.172 4.285 -9.008 1 91.62 32 ASN B N 1
ATOM 3286 C CA . ASN B 1 32 ? -14.711 4.328 -8.977 1 91.62 32 ASN B CA 1
ATOM 3287 C C . ASN B 1 32 ? -14.148 5.219 -10.078 1 91.62 32 ASN B C 1
ATOM 3289 O O . ASN B 1 32 ? -14.586 5.141 -11.234 1 91.62 32 ASN B O 1
ATOM 3293 N N . GLY B 1 33 ? -13.258 6.09 -9.664 1 90.12 33 GLY B N 1
ATOM 3294 C CA . GLY B 1 33 ? -12.609 6.953 -10.641 1 90.12 33 GLY B CA 1
ATOM 3295 C C . GLY B 1 33 ? -13.414 8.195 -10.969 1 90.12 33 GLY B C 1
ATOM 3296 O O . GLY B 1 33 ? -13.023 8.977 -11.836 1 90.12 33 GLY B O 1
ATOM 3297 N N . ALA B 1 34 ? -14.469 8.445 -10.211 1 92.44 34 ALA B N 1
ATOM 3298 C CA . ALA B 1 34 ? -15.383 9.531 -10.562 1 92.44 34 ALA B CA 1
ATOM 3299 C C . ALA B 1 34 ? -14.828 10.883 -10.125 1 92.44 34 ALA B C 1
ATOM 3301 O O . ALA B 1 34 ? -15.258 11.922 -10.625 1 92.44 34 ALA B O 1
ATOM 3302 N N . GLY B 1 35 ? -13.945 10.898 -9.102 1 94.06 35 GLY B N 1
ATOM 3303 C CA . GLY B 1 35 ? -13.352 12.156 -8.672 1 94.06 35 GLY B CA 1
ATOM 3304 C C . GLY B 1 35 ? -13.617 12.469 -7.211 1 94.06 35 GLY B C 1
ATOM 3305 O O . GLY B 1 35 ? -13.25 13.539 -6.723 1 94.06 35 GLY B O 1
ATOM 3306 N N . LYS B 1 36 ? -14.211 11.547 -6.457 1 95 36 LYS B N 1
ATOM 3307 C CA . LYS B 1 36 ? -14.555 11.742 -5.051 1 95 36 LYS B CA 1
ATOM 3308 C C . LYS B 1 36 ? -13.32 12.109 -4.23 1 95 36 LYS B C 1
ATOM 3310 O O . LYS B 1 36 ? -13.312 13.117 -3.523 1 95 36 LYS B O 1
ATOM 3315 N N . THR B 1 37 ? -12.281 11.352 -4.418 1 95.25 37 THR B N 1
ATOM 3316 C CA . THR B 1 37 ? -11.031 11.531 -3.689 1 95.25 37 THR B CA 1
ATOM 3317 C C . THR B 1 37 ? -10.344 12.828 -4.098 1 95.25 37 THR B C 1
ATOM 3319 O O . THR B 1 37 ? -9.75 13.516 -3.262 1 95.25 37 THR B O 1
ATOM 3322 N N . ASN B 1 38 ? -10.445 13.219 -5.344 1 96.25 38 ASN B N 1
ATOM 3323 C CA . ASN B 1 38 ? -9.805 14.43 -5.844 1 96.25 38 ASN B CA 1
ATOM 3324 C C . ASN B 1 38 ? -10.43 15.688 -5.246 1 96.25 38 ASN B C 1
ATOM 3326 O O . ASN B 1 38 ? -9.734 16.688 -5.02 1 96.25 38 ASN B O 1
ATOM 3330 N N . LEU B 1 39 ? -11.703 15.609 -5.008 1 97.12 39 LEU B N 1
ATOM 3331 C CA . LEU B 1 39 ? -12.352 16.734 -4.332 1 97.12 39 LEU B CA 1
ATOM 3332 C C . LEU B 1 39 ? -11.789 16.922 -2.928 1 97.12 39 LEU B C 1
ATOM 3334 O O . LEU B 1 39 ? -11.469 18.031 -2.523 1 97.12 39 LEU B O 1
ATOM 3338 N N . LEU B 1 40 ? -11.648 15.828 -2.188 1 97.81 40 LEU B N 1
ATOM 3339 C CA . LEU B 1 40 ? -11.07 15.898 -0.851 1 97.81 40 LEU B CA 1
ATOM 3340 C C . LEU B 1 40 ? -9.633 16.422 -0.91 1 97.81 40 LEU B C 1
ATOM 3342 O O . LEU B 1 40 ? -9.211 17.188 -0.049 1 97.81 40 LEU B O 1
ATOM 3346 N N . ASP B 1 41 ? -8.938 16.016 -1.938 1 97.44 41 ASP B N 1
ATOM 3347 C CA . ASP B 1 41 ? -7.555 16.453 -2.115 1 97.44 41 ASP B CA 1
ATOM 3348 C C . ASP B 1 41 ? -7.488 17.969 -2.35 1 97.44 41 ASP B C 1
ATOM 3350 O O . ASP B 1 41 ? -6.562 18.625 -1.882 1 97.44 41 ASP B O 1
ATOM 3354 N N . ALA B 1 42 ? -8.477 18.484 -3.066 1 98.06 42 ALA B N 1
ATOM 3355 C CA . ALA B 1 42 ? -8.547 19.922 -3.301 1 98.06 42 ALA B CA 1
ATOM 3356 C C . ALA B 1 42 ? -8.734 20.688 -1.991 1 98.06 42 ALA B C 1
ATOM 3358 O O . ALA B 1 42 ? -8.086 21.703 -1.763 1 98.06 42 ALA B O 1
ATOM 3359 N N . VAL B 1 43 ? -9.594 20.172 -1.155 1 98.38 43 VAL B N 1
ATOM 3360 C CA . VAL B 1 43 ? -9.82 20.797 0.147 1 98.38 43 VAL B CA 1
ATOM 3361 C C . VAL B 1 43 ? -8.539 20.719 0.976 1 98.38 43 VAL B C 1
ATOM 3363 O O . VAL B 1 43 ? -8.148 21.703 1.615 1 98.38 43 VAL B O 1
ATOM 3366 N N . PHE B 1 44 ? -7.902 19.609 0.911 1 98.19 44 PHE B N 1
ATOM 3367 C CA . PHE B 1 44 ? -6.633 19.422 1.604 1 98.19 44 PHE B CA 1
ATOM 3368 C C . PHE B 1 44 ? -5.594 20.422 1.104 1 98.19 44 PHE B C 1
ATOM 3370 O O . PHE B 1 44 ? -4.883 21.031 1.9 1 98.19 44 PHE B O 1
ATOM 3377 N N . TYR B 1 45 ? -5.566 20.578 -0.171 1 98.12 45 TYR B N 1
ATOM 3378 C CA . TYR B 1 45 ? -4.617 21.469 -0.825 1 98.12 45 TYR B CA 1
ATOM 3379 C C . TYR B 1 45 ? -4.758 22.891 -0.297 1 98.12 45 TYR B C 1
ATOM 3381 O O . TYR B 1 45 ? -3.758 23.578 -0.096 1 98.12 45 TYR B O 1
ATOM 3389 N N . MET B 1 46 ? -5.941 23.297 -0.032 1 97.5 46 MET B N 1
ATOM 3390 C CA . MET B 1 46 ? -6.219 24.641 0.445 1 97.5 46 MET B CA 1
ATOM 3391 C C . MET B 1 46 ? -5.648 24.859 1.843 1 97.5 46 MET B C 1
ATOM 3393 O O . MET B 1 46 ? -5.375 25.984 2.242 1 97.5 46 MET B O 1
ATOM 3397 N N . SER B 1 47 ? -5.453 23.766 2.531 1 96.75 47 SER B N 1
ATOM 3398 C CA . SER B 1 47 ? -4.949 23.859 3.898 1 96.75 47 SER B CA 1
ATOM 3399 C C . SER B 1 47 ? -3.432 23.734 3.938 1 96.75 47 SER B C 1
ATOM 3401 O O . SER B 1 47 ? -2.768 24.375 4.742 1 96.75 47 SER B O 1
ATOM 3403 N N . PHE B 1 48 ? -2.885 22.938 3.018 1 96.25 48 PHE B N 1
ATOM 3404 C CA . PHE B 1 48 ? -1.5 22.531 3.217 1 96.25 48 PHE B CA 1
ATOM 3405 C C . PHE B 1 48 ? -0.629 22.969 2.049 1 96.25 48 PHE B C 1
ATOM 3407 O O . PHE B 1 48 ? 0.589 22.781 2.068 1 96.25 48 PHE B O 1
ATOM 3414 N N . CYS B 1 49 ? -1.198 23.484 0.996 1 96.06 49 CYS B N 1
ATOM 3415 C CA . CYS B 1 49 ? -0.526 24.031 -0.182 1 96.06 49 CYS B CA 1
ATOM 3416 C C . CYS B 1 49 ? 0.097 22.906 -1.011 1 96.06 49 CYS B C 1
ATOM 3418 O O . CYS B 1 49 ? 0.966 23.156 -1.847 1 96.06 49 CYS B O 1
ATOM 3420 N N . LYS B 1 50 ? -0.257 21.75 -0.681 1 95.81 50 LYS B N 1
ATOM 3421 C CA . LYS B 1 50 ? 0.2 20.578 -1.438 1 95.81 50 LYS B CA 1
ATOM 3422 C C . LYS B 1 50 ? -0.846 19.469 -1.425 1 95.81 50 LYS B C 1
ATOM 3424 O O . LYS B 1 50 ? -1.715 19.438 -0.551 1 95.81 50 LYS B O 1
ATOM 3429 N N . SER B 1 51 ? -0.71 18.625 -2.443 1 96.06 51 SER B N 1
ATOM 3430 C CA . SER B 1 51 ? -1.609 17.484 -2.531 1 96.06 51 SER B CA 1
ATOM 3431 C C . SER B 1 51 ? -1.275 16.438 -1.473 1 96.06 51 SER B C 1
ATOM 3433 O O . SER B 1 51 ? -0.111 16.266 -1.107 1 96.06 51 SER B O 1
ATOM 3435 N N . TYR B 1 52 ? -2.336 15.789 -1.01 1 94.5 52 TYR B N 1
ATOM 3436 C CA . TYR B 1 52 ? -2.166 14.688 -0.065 1 94.5 52 TYR B CA 1
ATOM 3437 C C . TYR B 1 52 ? -1.556 13.469 -0.749 1 94.5 52 TYR B C 1
ATOM 3439 O O . TYR B 1 52 ? -0.82 12.703 -0.123 1 94.5 52 TYR B O 1
ATOM 3447 N N . PHE B 1 53 ? -1.733 13.336 -2.012 1 90.94 53 PHE B N 1
ATOM 3448 C CA . PHE B 1 53 ? -1.471 12.086 -2.709 1 90.94 53 PHE B CA 1
ATOM 3449 C C . PHE B 1 53 ? -0.281 12.227 -3.65 1 90.94 53 PHE B C 1
ATOM 3451 O O . PHE B 1 53 ? 0.392 11.242 -3.963 1 90.94 53 PHE B O 1
ATOM 3458 N N . ASN B 1 54 ? -0.076 13.375 -4.117 1 88.94 54 ASN B N 1
ATOM 3459 C CA . ASN B 1 54 ? 0.938 13.609 -5.141 1 88.94 54 ASN B CA 1
ATOM 3460 C C . ASN B 1 54 ? 1.74 14.875 -4.855 1 88.94 54 ASN B C 1
ATOM 3462 O O . ASN B 1 54 ? 1.19 15.977 -4.859 1 88.94 54 ASN B O 1
ATOM 3466 N N . SER B 1 55 ? 2.99 14.742 -4.77 1 88.5 55 SER B N 1
ATOM 3467 C CA . SER B 1 55 ? 3.826 15.867 -4.371 1 88.5 55 SER B CA 1
ATOM 3468 C C . SER B 1 55 ? 4.18 16.75 -5.566 1 88.5 55 SER B C 1
ATOM 3470 O O . SER B 1 55 ? 4.684 17.859 -5.398 1 88.5 55 SER B O 1
ATOM 3472 N N . ILE B 1 56 ? 3.875 16.312 -6.773 1 92.31 56 ILE B N 1
ATOM 3473 C CA . ILE B 1 56 ? 4.199 17.078 -7.973 1 92.31 56 ILE B CA 1
ATOM 3474 C C . ILE B 1 56 ? 2.988 17.906 -8.391 1 92.31 56 ILE B C 1
ATOM 3476 O O . ILE B 1 56 ? 2.047 17.391 -8.992 1 92.31 56 ILE B O 1
ATOM 3480 N N . ASP B 1 57 ? 3.096 19.125 -8.258 1 94.38 57 ASP B N 1
ATOM 3481 C CA . ASP B 1 57 ? 1.967 20.031 -8.445 1 94.38 57 ASP B CA 1
ATOM 3482 C C . ASP B 1 57 ? 1.512 20.047 -9.898 1 94.38 57 ASP B C 1
ATOM 3484 O O . ASP B 1 57 ? 0.315 20.125 -10.18 1 94.38 57 ASP B O 1
ATOM 3488 N N . SER B 1 58 ? 2.471 19.938 -10.82 1 93.44 58 SER B N 1
ATOM 3489 C CA . SER B 1 58 ? 2.125 20.031 -12.234 1 93.44 58 SER B CA 1
ATOM 3490 C C . SER B 1 58 ? 1.221 18.875 -12.656 1 93.44 58 SER B C 1
ATOM 3492 O O . SER B 1 58 ? 0.46 19 -13.617 1 93.44 58 SER B O 1
ATOM 3494 N N . GLN B 1 59 ? 1.299 17.844 -11.93 1 92.25 59 GLN B N 1
ATOM 3495 C CA . GLN B 1 59 ? 0.513 16.656 -12.25 1 92.25 59 GLN B CA 1
ATOM 3496 C C . GLN B 1 59 ? -0.896 16.75 -11.672 1 92.25 59 GLN B C 1
ATOM 3498 O O . GLN B 1 59 ? -1.729 15.875 -11.906 1 92.25 59 GLN B O 1
ATOM 3503 N N . LEU B 1 60 ? -1.141 17.828 -10.961 1 95.75 60 LEU B N 1
ATOM 3504 C CA . LEU B 1 60 ? -2.469 18.031 -10.391 1 95.75 60 LEU B CA 1
ATOM 3505 C C . LEU B 1 60 ? -3.375 18.75 -11.383 1 95.75 60 LEU B C 1
ATOM 3507 O O . LEU B 1 60 ? -4.586 18.844 -11.172 1 95.75 60 LEU B O 1
ATOM 3511 N N . ILE B 1 61 ? -2.764 19.266 -12.43 1 96.44 61 ILE B N 1
ATOM 3512 C CA . ILE B 1 61 ? -3.52 19.953 -13.461 1 96.44 61 ILE B CA 1
ATOM 3513 C C . ILE B 1 61 ? -4.285 18.953 -14.312 1 96.44 61 ILE B C 1
ATOM 3515 O O . ILE B 1 61 ? -3.746 17.906 -14.68 1 96.44 61 ILE B O 1
ATOM 3519 N N . HIS B 1 62 ? -5.535 19.25 -14.5 1 94.69 62 HIS B N 1
ATOM 3520 C CA . HIS B 1 62 ? -6.332 18.406 -15.383 1 94.69 62 HIS B CA 1
ATOM 3521 C C . HIS B 1 62 ? -5.602 18.125 -16.688 1 94.69 62 HIS B C 1
ATOM 3523 O O . HIS B 1 62 ? -4.973 19.031 -17.25 1 94.69 62 HIS B O 1
ATOM 3529 N N . HIS B 1 63 ? -5.812 16.891 -17.156 1 89.06 63 HIS B N 1
ATOM 3530 C CA . HIS B 1 63 ? -5.113 16.5 -18.375 1 89.06 63 HIS B CA 1
ATOM 3531 C C . HIS B 1 63 ? -5.461 17.422 -19.547 1 89.06 63 HIS B C 1
ATOM 3533 O O . HIS B 1 63 ? -6.621 17.828 -19.703 1 89.06 63 HIS B O 1
ATOM 3539 N N . ASP B 1 64 ? -4.527 17.781 -20.297 1 89.06 64 ASP B N 1
ATOM 3540 C CA . ASP B 1 64 ? -4.664 18.578 -21.516 1 89.06 64 ASP B CA 1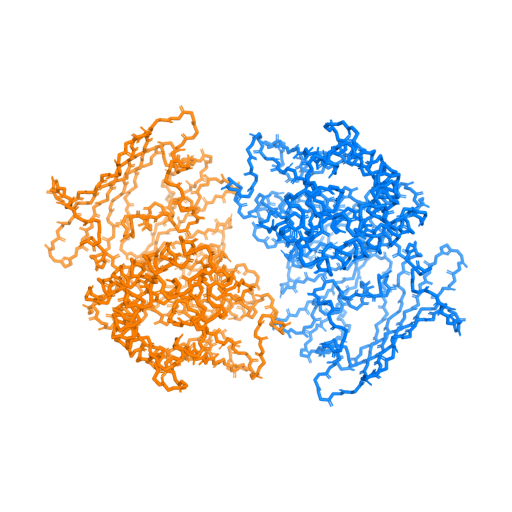
ATOM 3541 C C . ASP B 1 64 ? -4.949 20.047 -21.188 1 89.06 64 ASP B C 1
ATOM 3543 O O . ASP B 1 64 ? -5.336 20.812 -22.062 1 89.06 64 ASP B O 1
ATOM 3547 N N . GLU B 1 65 ? -4.988 20.469 -19.844 1 95.5 65 GLU B N 1
ATOM 3548 C CA . GLU B 1 65 ? -5.109 21.875 -19.422 1 95.5 65 GLU B CA 1
ATOM 3549 C C . GLU B 1 65 ? -3.768 22.422 -18.938 1 95.5 65 GLU B C 1
ATOM 3551 O O . GLU B 1 65 ? -2.789 21.672 -18.844 1 95.5 65 GLU B O 1
ATOM 3556 N N . ASP B 1 66 ? -3.758 23.75 -18.672 1 96.62 66 ASP B N 1
ATOM 3557 C CA . ASP B 1 66 ? -2.463 24.359 -18.391 1 96.62 66 ASP B CA 1
ATOM 3558 C C . ASP B 1 66 ? -2.436 24.938 -16.984 1 96.62 66 ASP B C 1
ATOM 3560 O O . ASP B 1 66 ? -1.414 25.484 -16.547 1 96.62 66 ASP B O 1
ATOM 3564 N N . PHE B 1 67 ? -3.57 24.859 -16.375 1 97.75 67 PHE B N 1
ATOM 3565 C CA . PHE B 1 67 ? -3.617 25.453 -15.047 1 97.75 67 PHE B CA 1
ATOM 3566 C C . PHE B 1 67 ? -4.715 24.797 -14.211 1 97.75 67 PHE B C 1
ATOM 3568 O O . PHE B 1 67 ? -5.566 24.078 -14.742 1 97.75 67 PHE B O 1
ATOM 3575 N N . PHE B 1 68 ? -4.656 25.031 -12.898 1 98.19 68 PHE B N 1
ATOM 3576 C CA . PHE B 1 68 ? -5.801 24.75 -12.039 1 98.19 68 PHE B CA 1
ATOM 3577 C C . PHE B 1 68 ? -6.016 25.891 -11.047 1 98.19 68 PHE B C 1
ATOM 3579 O O . PHE B 1 68 ? -5.105 26.672 -10.797 1 98.19 68 PHE B O 1
ATOM 3586 N N . VAL B 1 69 ? -7.27 26.031 -10.609 1 98.31 69 VAL B N 1
ATOM 3587 C CA . VAL B 1 69 ? -7.645 27.031 -9.602 1 98.31 69 VAL B CA 1
ATOM 3588 C C . VAL B 1 69 ? -8.57 26.391 -8.57 1 98.31 69 VAL B C 1
ATOM 3590 O O . VAL B 1 69 ? -9.469 25.625 -8.914 1 98.31 69 VAL B O 1
ATOM 3593 N N . ILE B 1 70 ? -8.273 26.656 -7.355 1 98.5 70 ILE B N 1
ATOM 3594 C CA . ILE B 1 70 ? -9.156 26.297 -6.246 1 98.5 70 ILE B CA 1
ATOM 3595 C C . ILE B 1 70 ? -9.453 27.547 -5.41 1 98.5 70 ILE B C 1
ATOM 3597 O O . ILE B 1 70 ? -8.539 28.266 -5 1 98.5 70 ILE B O 1
ATOM 3601 N N . GLN B 1 71 ? -10.703 27.781 -5.199 1 98.38 71 GLN B N 1
ATOM 3602 C CA . GLN B 1 71 ? -11.141 28.875 -4.34 1 98.38 71 GLN B CA 1
ATOM 3603 C C . GLN B 1 71 ? -12.109 28.391 -3.273 1 98.38 71 GLN B C 1
ATOM 3605 O O . GLN B 1 71 ? -13.031 27.625 -3.57 1 98.38 71 GLN B O 1
ATOM 3610 N N . GLY B 1 72 ? -11.844 28.797 -2.074 1 98.12 72 GLY B N 1
ATOM 3611 C CA . GLY B 1 72 ? -12.711 28.406 -0.975 1 98.12 72 GLY B CA 1
ATOM 3612 C C . GLY B 1 72 ? -13.094 29.547 -0.069 1 98.12 72 GLY B C 1
ATOM 3613 O O . GLY B 1 72 ? -12.273 30.438 0.194 1 98.12 72 GLY B O 1
ATOM 3614 N N . SER B 1 73 ? -14.336 29.562 0.318 1 98.12 73 SER B N 1
ATOM 3615 C CA . SER B 1 73 ? -14.828 30.5 1.329 1 98.12 73 SER B CA 1
ATOM 3616 C C . SER B 1 73 ? -14.984 29.812 2.682 1 98.12 73 SER B C 1
ATOM 3618 O O . SER B 1 73 ? -15.797 28.891 2.826 1 98.12 73 SER B O 1
ATOM 3620 N N . TYR B 1 74 ? -14.25 30.297 3.678 1 97.81 74 TYR B N 1
ATOM 3621 C CA . TYR B 1 74 ? -14.266 29.703 5.008 1 97.81 74 TYR B CA 1
ATOM 3622 C C . TYR B 1 74 ? -14.93 30.625 6.016 1 97.81 74 TYR B C 1
ATOM 3624 O O . TYR B 1 74 ? -14.805 31.859 5.914 1 97.81 74 TYR B O 1
ATOM 3632 N N . VAL B 1 75 ? -15.625 30.016 6.918 1 95.94 75 VAL B N 1
ATOM 3633 C CA . VAL B 1 75 ? -16.156 30.75 8.062 1 95.94 75 VAL B CA 1
ATOM 3634 C C . VAL B 1 75 ? -15.375 30.375 9.32 1 95.94 75 VAL B C 1
ATOM 3636 O O . VAL B 1 75 ? -15.344 29.219 9.727 1 95.94 75 VAL B O 1
ATOM 3639 N N . ARG B 1 76 ? -14.688 31.297 9.883 1 89.5 76 ARG B N 1
ATOM 3640 C CA . ARG B 1 76 ? -13.914 31.141 11.109 1 89.5 76 ARG B CA 1
ATOM 3641 C C . ARG B 1 76 ? -14.406 32.094 12.195 1 89.5 76 ARG B C 1
ATOM 3643 O O . ARG B 1 76 ? -14.062 33.25 12.203 1 89.5 76 ARG B O 1
ATOM 3650 N N . GLY B 1 77 ? -15.07 31.531 13.117 1 85.44 77 GLY B N 1
ATOM 3651 C CA . GLY B 1 77 ? -15.711 32.438 14.062 1 85.44 77 GLY B CA 1
ATOM 3652 C C . GLY B 1 77 ? -16.672 33.406 13.406 1 85.44 77 GLY B C 1
ATOM 3653 O O . GLY B 1 77 ? -17.609 32.969 12.711 1 85.44 77 GLY B O 1
ATOM 3654 N N . ASP B 1 78 ? -16.312 34.656 13.57 1 86 78 ASP B N 1
ATOM 3655 C CA . ASP B 1 78 ? -17.188 35.688 13.016 1 86 78 ASP B CA 1
ATOM 3656 C C . ASP B 1 78 ? -16.594 36.25 11.742 1 86 78 ASP B C 1
ATOM 3658 O O . ASP B 1 78 ? -17.094 37.25 11.219 1 86 78 ASP B O 1
ATOM 3662 N N . GLN B 1 79 ? -15.633 35.562 11.266 1 89 79 GLN B N 1
ATOM 3663 C CA . GLN B 1 79 ? -14.945 36.125 10.102 1 89 79 GLN B CA 1
ATOM 3664 C C . GLN B 1 79 ? -15.047 35.156 8.906 1 89 79 GLN B C 1
ATOM 3666 O O . GLN B 1 79 ? -15.078 33.938 9.078 1 89 79 GLN B O 1
ATOM 3671 N N . ASP B 1 80 ? -15.156 35.812 7.754 1 92.5 80 ASP B N 1
ATOM 3672 C CA . ASP B 1 80 ? -15.102 35.094 6.496 1 92.5 80 ASP B CA 1
ATOM 3673 C C . ASP B 1 80 ? -13.727 35.219 5.844 1 92.5 80 ASP B C 1
ATOM 3675 O O . ASP B 1 80 ? -13.141 36.281 5.828 1 92.5 80 ASP B O 1
ATOM 3679 N N . ASP B 1 81 ? -13.195 34.125 5.48 1 95.44 81 ASP B N 1
ATOM 3680 C CA . ASP B 1 81 ? -11.906 34.094 4.797 1 95.44 81 ASP B CA 1
ATOM 3681 C C . ASP B 1 81 ? -12.031 33.5 3.396 1 95.44 81 ASP B C 1
ATOM 3683 O O . ASP B 1 81 ? -12.68 32.469 3.207 1 95.44 81 ASP B O 1
ATOM 3687 N N . GLN B 1 82 ? -11.484 34.25 2.51 1 97.69 82 GLN B N 1
ATOM 3688 C CA . GLN B 1 82 ? -11.391 33.75 1.141 1 97.69 82 GLN B CA 1
ATOM 3689 C C . GLN B 1 82 ? -9.984 33.25 0.826 1 97.69 82 GLN B C 1
ATOM 3691 O O . GLN B 1 82 ? -9.016 34.031 0.939 1 97.69 82 GLN B O 1
ATOM 3696 N N . ILE B 1 83 ? -9.906 32.031 0.433 1 98.06 83 ILE B N 1
ATOM 3697 C CA . ILE B 1 83 ? -8.609 31.438 0.108 1 98.06 83 ILE B CA 1
ATOM 3698 C C . ILE B 1 83 ? -8.555 31.094 -1.378 1 98.06 83 ILE B C 1
ATOM 3700 O O . ILE B 1 83 ? -9.508 30.516 -1.921 1 98.06 83 ILE B O 1
ATOM 3704 N N . TYR B 1 84 ? -7.48 31.484 -1.999 1 98.31 84 TYR B N 1
ATOM 3705 C CA . TYR B 1 84 ? -7.238 31.203 -3.412 1 98.31 84 TYR B CA 1
ATOM 3706 C C . TYR B 1 84 ? -5.949 30.422 -3.604 1 98.31 84 TYR B C 1
ATOM 3708 O O . TYR B 1 84 ? -4.918 30.75 -3.02 1 98.31 84 TYR B O 1
ATOM 3716 N N . ALA B 1 85 ? -6.02 29.344 -4.379 1 97.88 85 ALA B N 1
ATOM 3717 C CA . ALA B 1 85 ? -4.848 28.578 -4.797 1 97.88 85 ALA B CA 1
ATOM 3718 C C . ALA B 1 85 ? -4.848 28.359 -6.309 1 97.88 85 ALA B C 1
ATOM 3720 O O . ALA B 1 85 ? -5.848 27.922 -6.879 1 97.88 85 ALA B O 1
ATOM 3721 N N . GLY B 1 86 ? -3.746 28.688 -6.953 1 97.38 86 GLY B N 1
ATOM 3722 C CA . GLY B 1 86 ? -3.637 28.516 -8.398 1 97.38 86 GLY B CA 1
ATOM 3723 C C . GLY B 1 86 ? -2.246 28.109 -8.844 1 97.38 86 GLY B C 1
ATOM 3724 O O . GLY B 1 86 ? -1.253 28.469 -8.211 1 97.38 86 GLY B O 1
ATOM 3725 N N . LEU B 1 87 ? -2.219 27.344 -9.867 1 97.62 87 LEU B N 1
ATOM 3726 C CA . LEU B 1 87 ? -0.958 26.938 -10.477 1 97.62 87 LEU B CA 1
ATOM 3727 C C . LEU B 1 87 ? -1.079 26.906 -12 1 97.62 87 LEU B C 1
ATOM 3729 O O . LEU B 1 87 ? -2.018 26.312 -12.539 1 97.62 87 LEU B O 1
ATOM 3733 N N . LYS B 1 88 ? -0.219 27.609 -12.641 1 96.69 88 LYS B N 1
ATOM 3734 C CA . LYS B 1 88 ? -0.051 27.531 -14.086 1 96.69 88 LYS B CA 1
ATOM 3735 C C . LYS B 1 88 ? 1.203 26.75 -14.453 1 96.69 88 LYS B C 1
ATOM 3737 O O . LYS B 1 88 ? 2.229 26.844 -13.773 1 96.69 88 LYS B O 1
ATOM 3742 N N . ARG B 1 89 ? 1.039 26 -15.508 1 93.94 89 ARG B N 1
ATOM 3743 C CA . ARG B 1 89 ? 2.172 25.188 -15.93 1 93.94 89 ARG B CA 1
ATOM 3744 C C . ARG B 1 89 ? 3.443 26.016 -16.031 1 93.94 89 ARG B C 1
ATOM 3746 O O . ARG B 1 89 ? 3.424 27.125 -16.578 1 93.94 89 ARG B O 1
ATOM 3753 N N . ASN B 1 90 ? 4.523 25.562 -15.492 1 90.88 90 ASN B N 1
ATOM 3754 C CA . ASN B 1 90 ? 5.859 26.156 -15.539 1 90.88 90 ASN B CA 1
ATOM 3755 C C . ASN B 1 90 ? 5.91 27.484 -14.789 1 90.88 90 ASN B C 1
ATOM 3757 O O . ASN B 1 90 ? 6.758 28.328 -15.07 1 90.88 90 ASN B O 1
ATOM 3761 N N . GLN B 1 91 ? 4.918 27.766 -13.969 1 93.62 91 GLN B N 1
ATOM 3762 C CA . GLN B 1 91 ? 4.934 28.938 -13.086 1 93.62 91 GLN B CA 1
ATOM 3763 C C . GLN B 1 91 ? 4.867 28.516 -11.617 1 93.62 91 GLN B C 1
ATOM 3765 O O . GLN B 1 91 ? 4.641 27.344 -11.312 1 93.62 91 GLN B O 1
ATOM 3770 N N . LYS B 1 92 ? 5.145 29.469 -10.875 1 93 92 LYS B N 1
ATOM 3771 C CA . LYS B 1 92 ? 5.078 29.203 -9.438 1 93 92 LYS B CA 1
ATOM 3772 C C . LYS B 1 92 ? 3.635 29.172 -8.953 1 93 92 LYS B C 1
ATOM 3774 O O . LYS B 1 92 ? 2.77 29.844 -9.5 1 93 92 LYS B O 1
ATOM 3779 N N . LYS B 1 93 ? 3.393 28.391 -7.902 1 93.69 93 LYS B N 1
ATOM 3780 C CA . LYS B 1 93 ? 2.072 28.312 -7.281 1 93.69 93 LYS B CA 1
ATOM 3781 C C . LYS B 1 93 ? 1.716 29.625 -6.582 1 93.69 93 LYS B C 1
ATOM 3783 O O . LYS B 1 93 ? 2.582 30.281 -6 1 93.69 93 LYS B O 1
ATOM 3788 N N . GLN B 1 94 ? 0.508 29.969 -6.68 1 95.25 94 GLN B N 1
ATOM 3789 C CA . GLN B 1 94 ? 0.002 31.188 -6.055 1 95.25 94 GLN B CA 1
ATOM 3790 C C . GLN B 1 94 ? -1.026 30.875 -4.977 1 95.25 94 GLN B C 1
ATOM 3792 O O . GLN B 1 94 ? -1.934 30.062 -5.195 1 95.25 94 GLN B O 1
ATOM 3797 N N . PHE B 1 95 ? -0.833 31.484 -3.822 1 97.44 95 PHE B N 1
ATOM 3798 C CA . PHE B 1 95 ? -1.77 31.375 -2.711 1 97.44 95 PHE B CA 1
ATOM 3799 C C . PHE B 1 95 ? -2.139 32.75 -2.17 1 97.44 95 PHE B C 1
ATOM 3801 O O . PHE B 1 95 ? -1.268 33.594 -1.967 1 97.44 95 PHE B O 1
ATOM 3808 N N . LYS B 1 96 ? -3.463 32.969 -2.053 1 97.75 96 LYS B N 1
ATOM 3809 C CA . LYS B 1 96 ? -3.936 34.25 -1.55 1 97.75 96 LYS B CA 1
ATOM 3810 C C . LYS B 1 96 ? -4.945 34.062 -0.421 1 97.75 96 LYS B C 1
ATOM 3812 O O . LYS B 1 96 ? -5.746 33.125 -0.446 1 97.75 96 LYS B O 1
ATOM 3817 N N . ARG B 1 97 ? -4.852 34.938 0.507 1 97.06 97 ARG B N 1
ATOM 3818 C CA . ARG B 1 97 ? -5.867 35.094 1.54 1 97.06 97 ARG B CA 1
ATOM 3819 C C . ARG B 1 97 ? -6.523 36.469 1.456 1 97.06 97 ARG B C 1
ATOM 3821 O O . ARG B 1 97 ? -5.844 37.469 1.562 1 97.06 97 ARG B O 1
ATOM 3828 N N . ASN B 1 98 ? -7.82 36.438 1.233 1 96.5 98 ASN B N 1
ATOM 3829 C CA . ASN B 1 98 ? -8.539 37.688 1.079 1 96.5 98 ASN B CA 1
ATOM 3830 C C . ASN B 1 98 ? -7.859 38.594 0.065 1 96.5 98 ASN B C 1
ATOM 3832 O O . ASN B 1 98 ? -7.59 39.781 0.357 1 96.5 98 ASN B O 1
ATOM 3836 N N . LYS B 1 99 ? -7.441 38.031 -0.987 1 94 99 LYS B N 1
ATOM 3837 C CA . LYS B 1 99 ? -6.906 38.688 -2.17 1 94 99 LYS B CA 1
ATOM 3838 C C . LYS B 1 99 ? -5.457 39.125 -1.952 1 94 99 LYS B C 1
ATOM 3840 O O . LYS B 1 99 ? -4.824 39.688 -2.852 1 94 99 LYS B O 1
ATOM 3845 N N . LYS B 1 100 ? -4.93 38.812 -0.842 1 95.62 100 LYS B N 1
ATOM 3846 C CA . LYS B 1 100 ? -3.529 39.125 -0.577 1 95.62 100 LYS B CA 1
ATOM 3847 C C . LYS B 1 100 ? -2.648 37.906 -0.759 1 95.62 100 LYS B C 1
ATOM 3849 O O . LYS B 1 100 ? -2.887 36.875 -0.137 1 95.62 100 LYS B O 1
ATOM 3854 N N . GLU B 1 101 ? -1.636 38.062 -1.449 1 95 101 GLU B N 1
ATOM 3855 C CA . GLU B 1 101 ? -0.742 36.938 -1.767 1 95 101 GLU B CA 1
ATOM 3856 C C . GLU B 1 101 ? 0.238 36.688 -0.626 1 95 101 GLU B C 1
ATOM 3858 O O . GLU B 1 101 ? 0.74 37.625 -0.004 1 95 101 GLU B O 1
ATOM 3863 N N . TYR B 1 102 ? 0.483 35.469 -0.435 1 94.12 102 TYR B N 1
ATOM 3864 C CA . TYR B 1 102 ? 1.483 35.094 0.56 1 94.12 102 TYR B CA 1
ATOM 3865 C C . TYR B 1 102 ? 2.893 35.312 0.018 1 94.12 102 TYR B C 1
ATOM 3867 O O . TYR B 1 102 ? 3.164 35 -1.15 1 94.12 102 TYR B O 1
ATOM 3875 N N . THR B 1 103 ? 3.76 35.75 0.897 1 91.19 103 THR B N 1
ATOM 3876 C CA . THR B 1 103 ? 5.172 35.781 0.537 1 91.19 103 THR B CA 1
ATOM 3877 C C . THR B 1 103 ? 5.809 34.406 0.694 1 91.19 103 THR B C 1
ATOM 3879 O O . THR B 1 103 ? 6.613 34 -0.141 1 91.19 103 THR B O 1
ATOM 3882 N N . ARG B 1 104 ? 5.527 33.812 1.755 1 92.5 104 ARG B N 1
ATOM 3883 C CA . ARG B 1 104 ? 5.957 32.438 2.035 1 92.5 104 ARG B CA 1
ATOM 3884 C C . ARG B 1 104 ? 4.754 31.531 2.248 1 92.5 104 ARG B C 1
ATOM 3886 O O . ARG B 1 104 ? 3.891 31.812 3.082 1 92.5 104 ARG B O 1
ATOM 3893 N N . LEU B 1 105 ? 4.762 30.469 1.544 1 93.06 105 LEU B N 1
ATOM 3894 C CA . LEU B 1 105 ? 3.666 29.516 1.649 1 93.06 105 LEU B CA 1
ATOM 3895 C C . LEU B 1 105 ? 3.551 28.969 3.072 1 93.06 105 LEU B C 1
ATOM 3897 O O . LEU B 1 105 ? 2.451 28.656 3.531 1 93.06 105 LEU B O 1
ATOM 3901 N N . SER B 1 106 ? 4.66 28.922 3.742 1 92.62 106 SER B N 1
ATOM 3902 C CA . SER B 1 106 ? 4.684 28.406 5.109 1 92.62 106 SER B CA 1
ATOM 3903 C C . SER B 1 106 ? 3.809 29.25 6.031 1 92.62 106 SER B C 1
ATOM 3905 O O . SER B 1 106 ? 3.352 28.766 7.07 1 92.62 106 SER B O 1
ATOM 3907 N N . ASP B 1 107 ? 3.57 30.469 5.672 1 94.56 107 ASP B N 1
ATOM 3908 C CA . ASP B 1 107 ? 2.762 31.359 6.488 1 94.56 107 ASP B CA 1
ATOM 3909 C C . ASP B 1 107 ? 1.289 30.969 6.453 1 94.56 107 ASP B C 1
ATOM 3911 O O . ASP B 1 107 ? 0.501 31.391 7.297 1 94.56 107 ASP B O 1
ATOM 3915 N N . HIS B 1 108 ? 0.958 30.203 5.488 1 95.56 108 HIS B N 1
ATOM 3916 C CA . HIS B 1 108 ? -0.42 29.75 5.344 1 95.56 108 HIS B CA 1
ATOM 3917 C C . HIS B 1 108 ? -0.691 28.531 6.219 1 95.56 108 HIS B C 1
ATOM 3919 O O . HIS B 1 108 ? -1.838 28.266 6.594 1 95.56 108 HIS B O 1
ATOM 3925 N N . ILE B 1 109 ? 0.361 27.812 6.52 1 94.75 109 ILE B N 1
ATOM 3926 C CA . ILE B 1 109 ? 0.223 26.547 7.227 1 94.75 109 ILE B CA 1
ATOM 3927 C C . ILE B 1 109 ? -0.276 26.797 8.648 1 94.75 109 ILE B C 1
ATOM 3929 O O . ILE B 1 109 ? 0.29 27.609 9.375 1 94.75 109 ILE B O 1
ATOM 3933 N N . GLY B 1 110 ? -1.33 26.125 8.984 1 93.06 110 GLY B N 1
ATOM 3934 C CA . GLY B 1 110 ? -1.887 26.266 10.32 1 93.06 110 GLY B CA 1
ATOM 3935 C C . GLY B 1 110 ? -3.123 27.156 10.359 1 93.06 110 GLY B C 1
ATOM 3936 O O . GLY B 1 110 ? -3.859 27.156 11.352 1 93.06 110 GLY B O 1
ATOM 3937 N N . LEU B 1 111 ? -3.371 27.875 9.305 1 93.75 111 LEU B N 1
ATOM 3938 C CA . LEU B 1 111 ? -4.531 28.75 9.234 1 93.75 111 LEU B CA 1
ATOM 3939 C C . LEU B 1 111 ? -5.824 27.953 9.219 1 93.75 111 LEU B C 1
ATOM 3941 O O . LEU B 1 111 ? -6.809 28.344 9.859 1 93.75 111 LEU B O 1
ATOM 3945 N N . LEU B 1 112 ? -5.805 26.891 8.43 1 96.06 112 LEU B N 1
ATOM 3946 C CA . LEU B 1 112 ? -6.973 26.047 8.234 1 96.06 112 LEU B CA 1
ATOM 3947 C C . LEU B 1 112 ? -6.68 24.609 8.68 1 96.06 112 LEU B C 1
ATOM 3949 O O . LEU B 1 112 ? -6.523 23.719 7.844 1 96.06 112 LEU B O 1
ATOM 3953 N N . PRO B 1 113 ? -6.742 24.359 9.984 1 96.25 113 PRO B N 1
ATOM 3954 C CA . PRO B 1 113 ? -6.453 23 10.438 1 96.25 113 PRO B CA 1
ATOM 3955 C C . PRO B 1 113 ? -7.375 21.969 9.812 1 96.25 113 PRO B C 1
ATOM 3957 O O . PRO B 1 113 ? -8.578 22.203 9.68 1 96.25 113 PRO B O 1
ATOM 3960 N N . LEU B 1 114 ? -6.785 20.922 9.43 1 97.25 114 LEU B N 1
ATOM 3961 C CA . LEU B 1 114 ? -7.484 19.891 8.68 1 97.25 114 LEU B CA 1
ATOM 3962 C C . LEU B 1 114 ? -6.844 18.516 8.898 1 97.25 114 LEU B C 1
ATOM 3964 O O . LEU B 1 114 ? -5.617 18.406 8.977 1 97.25 114 LEU B O 1
ATOM 3968 N N . VAL B 1 115 ? -7.703 17.453 9.062 1 97.44 115 VAL B N 1
ATOM 3969 C CA . VAL B 1 115 ? -7.227 16.078 9.172 1 97.44 115 VAL B CA 1
ATOM 3970 C C . VAL B 1 115 ? -7.848 15.227 8.07 1 97.44 115 VAL B C 1
ATOM 3972 O O . VAL B 1 115 ? -9.062 15.266 7.855 1 97.44 115 VAL B O 1
ATOM 3975 N N . MET B 1 116 ? -6.992 14.539 7.363 1 97.44 116 MET B N 1
ATOM 3976 C CA . MET B 1 116 ? -7.43 13.648 6.293 1 97.44 116 MET B CA 1
ATOM 3977 C C . MET B 1 116 ? -7.18 12.195 6.664 1 97.44 116 MET B C 1
ATOM 3979 O O . MET B 1 116 ? -6.105 11.852 7.164 1 97.44 116 MET B O 1
ATOM 3983 N N . ILE B 1 117 ? -8.172 11.367 6.543 1 97.06 117 ILE B N 1
ATOM 3984 C CA . ILE B 1 117 ? -8.047 9.922 6.695 1 97.06 117 ILE B CA 1
ATOM 3985 C C . ILE B 1 117 ? -8.336 9.234 5.363 1 97.06 117 ILE B C 1
ATOM 3987 O O . ILE B 1 117 ? -9.438 9.352 4.828 1 97.06 117 ILE B O 1
ATOM 3991 N N . SER B 1 118 ? -7.383 8.609 4.859 1 95.56 118 SER B N 1
ATOM 3992 C CA . SER B 1 118 ? -7.504 7.984 3.545 1 95.56 118 SER B CA 1
ATOM 3993 C C . SER B 1 118 ? -6.832 6.617 3.52 1 95.56 118 SER B C 1
ATOM 3995 O O . SER B 1 118 ? -5.926 6.348 4.312 1 95.56 118 SER B O 1
ATOM 3997 N N . PRO B 1 119 ? -7.262 5.734 2.631 1 90.31 119 PRO B N 1
ATOM 3998 C CA . PRO B 1 119 ? -6.652 4.41 2.521 1 90.31 119 PRO B CA 1
ATOM 3999 C C . PRO B 1 119 ? -5.137 4.473 2.324 1 90.31 119 PRO B C 1
ATOM 4001 O O . PRO B 1 119 ? -4.414 3.596 2.803 1 90.31 119 PRO B O 1
ATOM 4004 N N . GLY B 1 120 ? -4.688 5.477 1.677 1 87.81 120 GLY B N 1
ATOM 4005 C CA . GLY B 1 120 ? -3.26 5.656 1.468 1 87.81 120 GLY B CA 1
ATOM 4006 C C . GLY B 1 120 ? -2.48 5.789 2.762 1 87.81 120 GLY B C 1
ATOM 4007 O O . GLY B 1 120 ? -1.263 5.594 2.781 1 87.81 120 GLY B O 1
ATOM 4008 N N . ASP B 1 121 ? -3.158 6.016 3.84 1 93.06 121 ASP B N 1
ATOM 4009 C CA . ASP B 1 121 ? -2.51 6.18 5.141 1 93.06 121 ASP B CA 1
ATOM 4010 C C . ASP B 1 121 ? -1.9 4.867 5.617 1 93.06 121 ASP B C 1
ATOM 4012 O O . ASP B 1 121 ? -1.076 4.855 6.535 1 93.06 121 ASP B O 1
ATOM 4016 N N . GLU B 1 122 ? -2.301 3.848 4.977 1 90.19 122 GLU B N 1
ATOM 4017 C CA . GLU B 1 122 ? -1.721 2.553 5.32 1 90.19 122 GLU B CA 1
ATOM 4018 C C . GLU B 1 122 ? -0.203 2.57 5.16 1 90.19 122 GLU B C 1
ATOM 4020 O O . GLU B 1 122 ? 0.507 1.841 5.859 1 90.19 122 GLU B O 1
ATOM 4025 N N . ARG B 1 123 ? 0.276 3.367 4.32 1 90.19 123 ARG B N 1
ATOM 4026 C CA . ARG B 1 123 ? 1.705 3.482 4.047 1 90.19 123 ARG B CA 1
ATOM 4027 C C . ARG B 1 123 ? 2.465 3.943 5.285 1 90.19 123 ARG B C 1
ATOM 4029 O O . ARG B 1 123 ? 3.668 3.711 5.406 1 90.19 123 ARG B O 1
ATOM 4036 N N . LEU B 1 124 ? 1.734 4.652 6.203 1 93.06 124 LEU B N 1
ATOM 4037 C CA . LEU B 1 124 ? 2.326 5.047 7.477 1 93.06 124 LEU B CA 1
ATOM 4038 C C . LEU B 1 124 ? 2.85 3.826 8.234 1 93.06 124 LEU B C 1
ATOM 4040 O O . LEU B 1 124 ? 3.82 3.928 8.984 1 93.06 124 LEU B O 1
ATOM 4044 N N . ILE B 1 125 ? 2.236 2.717 7.984 1 93.81 125 ILE B N 1
ATOM 4045 C CA . ILE B 1 125 ? 2.562 1.484 8.695 1 93.81 125 ILE B CA 1
ATOM 4046 C C . ILE B 1 125 ? 3.537 0.652 7.867 1 93.81 125 ILE B C 1
ATOM 4048 O O . ILE B 1 125 ? 4.547 0.165 8.383 1 93.81 125 ILE B O 1
ATOM 4052 N N . THR B 1 126 ? 3.309 0.609 6.59 1 88.5 126 THR B N 1
ATOM 4053 C CA . THR B 1 126 ? 3.984 -0.398 5.781 1 88.5 126 THR B CA 1
ATOM 4054 C C . THR B 1 126 ? 5.27 0.164 5.176 1 88.5 126 THR B C 1
ATOM 4056 O O . THR B 1 126 ? 6.211 -0.582 4.906 1 88.5 126 THR B O 1
ATOM 4059 N N . GLU B 1 127 ? 5.312 1.442 4.977 1 89.06 127 GLU B N 1
ATOM 4060 C CA . GLU B 1 127 ? 6.457 2.035 4.293 1 89.06 127 GLU B CA 1
ATOM 4061 C C . GLU B 1 127 ? 7.531 2.465 5.285 1 89.06 127 GLU B C 1
ATOM 4063 O O . GLU B 1 127 ? 7.441 2.158 6.477 1 89.06 127 GLU B O 1
ATOM 4068 N N . GLY B 1 128 ? 8.508 3.113 4.754 1 87.56 128 GLY B N 1
ATOM 4069 C CA . GLY B 1 128 ? 9.688 3.473 5.531 1 87.56 128 GLY B CA 1
ATOM 4070 C C . GLY B 1 128 ? 9.438 4.613 6.496 1 87.56 128 GLY B C 1
ATOM 4071 O O . GLY B 1 128 ? 8.344 5.188 6.52 1 87.56 128 GLY B O 1
ATOM 4072 N N . SER B 1 129 ? 10.445 5.027 7.254 1 94.81 129 SER B N 1
ATOM 4073 C CA . SER B 1 129 ? 10.367 5.984 8.352 1 94.81 129 SER B CA 1
ATOM 4074 C C . SER B 1 129 ? 10.102 7.398 7.836 1 94.81 129 SER B C 1
ATOM 4076 O O . SER B 1 129 ? 9.625 8.258 8.586 1 94.81 129 SER B O 1
ATOM 4078 N N . GLU B 1 130 ? 10.43 7.625 6.637 1 94.94 130 GLU B N 1
ATOM 4079 C CA . GLU B 1 130 ? 10.266 8.961 6.066 1 94.94 130 GLU B CA 1
ATOM 4080 C C . GLU B 1 130 ? 8.82 9.422 6.145 1 94.94 130 GLU B C 1
ATOM 4082 O O . GLU B 1 130 ? 8.547 10.562 6.523 1 94.94 130 GLU B O 1
ATOM 4087 N N . LEU B 1 131 ? 7.887 8.555 5.832 1 93.94 131 LEU B N 1
ATOM 4088 C CA . LEU B 1 131 ? 6.473 8.914 5.855 1 93.94 131 LEU B CA 1
ATOM 4089 C C . LEU B 1 131 ? 6.008 9.195 7.281 1 93.94 131 LEU B C 1
ATOM 4091 O O . LEU B 1 131 ? 5.191 10.094 7.504 1 93.94 131 LEU B O 1
ATOM 4095 N N . ARG B 1 132 ? 6.496 8.453 8.203 1 96.5 132 ARG B N 1
ATOM 4096 C CA . ARG B 1 132 ? 6.129 8.656 9.602 1 96.5 132 ARG B CA 1
ATOM 4097 C C . ARG B 1 132 ? 6.672 9.977 10.125 1 96.5 132 ARG B C 1
ATOM 4099 O O . ARG B 1 132 ? 5.984 10.688 10.867 1 96.5 132 ARG B O 1
ATOM 4106 N N . ARG B 1 133 ? 7.875 10.383 9.727 1 96.5 133 ARG B N 1
ATOM 4107 C CA . ARG B 1 133 ? 8.422 11.688 10.102 1 96.5 133 ARG B CA 1
ATOM 4108 C C . ARG B 1 133 ? 7.605 12.812 9.477 1 96.5 133 ARG B C 1
ATOM 4110 O O . ARG B 1 133 ? 7.297 13.805 10.141 1 96.5 133 ARG B O 1
ATOM 4117 N N . LYS B 1 134 ? 7.281 12.609 8.211 1 94.88 134 LYS B N 1
ATOM 4118 C CA . LYS B 1 134 ? 6.484 13.617 7.523 1 94.88 134 LYS B CA 1
ATOM 4119 C C . LYS B 1 134 ? 5.133 13.812 8.211 1 94.88 134 LYS B C 1
ATOM 4121 O O . LYS B 1 134 ? 4.633 14.93 8.305 1 94.88 134 LYS B O 1
ATOM 4126 N N . TYR B 1 135 ? 4.605 12.68 8.695 1 95.62 135 TYR B N 1
ATOM 4127 C CA . TYR B 1 135 ? 3.35 12.734 9.43 1 95.62 135 TYR B CA 1
ATOM 4128 C C . TYR B 1 135 ? 3.484 13.609 10.672 1 95.62 135 TYR B C 1
ATOM 4130 O O . TYR B 1 135 ? 2.703 14.539 10.867 1 95.62 135 TYR B O 1
ATOM 4138 N N . ILE B 1 136 ? 4.484 13.398 11.414 1 96.38 136 ILE B N 1
ATOM 4139 C CA . ILE B 1 136 ? 4.707 14.164 12.633 1 96.38 136 ILE B CA 1
ATOM 4140 C C . ILE B 1 136 ? 4.934 15.633 12.289 1 96.38 136 ILE B C 1
ATOM 4142 O O . ILE B 1 136 ? 4.316 16.516 12.891 1 96.38 136 ILE B O 1
ATOM 4146 N N . ASP B 1 137 ? 5.773 15.812 11.336 1 95.75 137 ASP B N 1
ATOM 4147 C CA . ASP B 1 137 ? 6.125 17.172 10.961 1 95.75 137 ASP B CA 1
ATOM 4148 C C . ASP B 1 137 ? 4.902 17.938 10.461 1 95.75 137 ASP B C 1
ATOM 4150 O O . ASP B 1 137 ? 4.723 19.109 10.789 1 95.75 137 ASP B O 1
ATOM 4154 N N . SER B 1 138 ? 4.094 17.234 9.719 1 94.12 138 SER B N 1
ATOM 4155 C CA . SER B 1 138 ? 2.9 17.875 9.172 1 94.12 138 SER B CA 1
ATOM 4156 C C . SER B 1 138 ? 1.922 18.266 10.273 1 94.12 138 SER B C 1
ATOM 4158 O O . SER B 1 138 ? 1.3 19.328 10.211 1 94.12 138 SER B O 1
ATOM 4160 N N . VAL B 1 139 ? 1.815 17.438 11.219 1 94.94 139 VAL B N 1
ATOM 4161 C CA . VAL B 1 139 ? 0.874 17.688 12.305 1 94.94 139 VAL B CA 1
ATOM 4162 C C . VAL B 1 139 ? 1.399 18.828 13.188 1 94.94 139 VAL B C 1
ATOM 4164 O O . VAL B 1 139 ? 0.704 19.812 13.414 1 94.94 139 VAL B O 1
ATOM 4167 N N . VAL B 1 140 ? 2.625 18.734 13.617 1 95.81 140 VAL B N 1
ATOM 4168 C CA . VAL B 1 140 ? 3.209 19.688 14.555 1 95.81 140 VAL B CA 1
ATOM 4169 C C . VAL B 1 140 ? 3.326 21.062 13.898 1 95.81 140 VAL B C 1
ATOM 4171 O O . VAL B 1 140 ? 3.111 22.094 14.539 1 95.81 140 VAL B O 1
ATOM 4174 N N . SER B 1 141 ? 3.592 21.047 12.633 1 94.88 141 SER B N 1
ATOM 4175 C CA . SER B 1 141 ? 3.783 22.297 11.906 1 94.88 141 SER B CA 1
ATOM 4176 C C . SER B 1 141 ? 2.488 23.109 11.828 1 94.88 141 SER B C 1
ATOM 4178 O O . SER B 1 141 ? 2.512 24.312 11.586 1 94.88 141 SER B O 1
ATOM 4180 N N . GLN B 1 142 ? 1.36 22.438 11.977 1 93.31 142 GLN B N 1
ATOM 4181 C CA . GLN B 1 142 ? 0.088 23.141 11.875 1 93.31 142 GLN B CA 1
ATOM 4182 C C . GLN B 1 142 ? -0.131 24.062 13.07 1 93.31 142 GLN B C 1
ATOM 4184 O O . GLN B 1 142 ? -0.805 25.078 12.961 1 93.31 142 GLN B O 1
ATOM 4189 N N . PHE B 1 143 ? 0.452 23.688 14.258 1 93.94 143 PHE B N 1
ATOM 4190 C CA . PHE B 1 143 ? 0.142 24.484 15.438 1 93.94 143 PHE B CA 1
ATOM 4191 C C . PHE B 1 143 ? 1.406 25.094 16.016 1 93.94 143 PHE B C 1
ATOM 4193 O O . PHE B 1 143 ? 1.339 25.875 16.969 1 93.94 143 PHE B O 1
ATOM 4200 N N . ASP B 1 144 ? 2.559 24.766 15.484 1 95.06 144 ASP B N 1
ATOM 4201 C CA . ASP B 1 144 ? 3.842 25.266 15.969 1 95.06 144 ASP B CA 1
ATOM 4202 C C . ASP B 1 144 ? 4.68 25.828 14.82 1 95.06 144 ASP B C 1
ATOM 4204 O O . ASP B 1 144 ? 5.539 25.141 14.273 1 95.06 144 ASP B O 1
ATOM 4208 N N . LYS B 1 145 ? 4.539 27.109 14.578 1 94 145 LYS B N 1
ATOM 4209 C CA . LYS B 1 145 ? 5.227 27.766 13.469 1 94 145 LYS B CA 1
ATOM 4210 C C . LYS B 1 145 ? 6.738 27.734 13.656 1 94 145 LYS B C 1
ATOM 4212 O O . LYS B 1 145 ? 7.484 27.438 12.719 1 94 145 LYS B O 1
ATOM 4217 N N . PRO B 1 146 ? 7.148 28.016 14.836 1 95.94 146 PRO B N 1
ATOM 4218 C CA . PRO B 1 146 ? 8.594 27.891 15.055 1 95.94 146 PRO B CA 1
ATOM 4219 C C . PRO B 1 146 ? 9.125 26.516 14.711 1 95.94 146 PRO B C 1
ATOM 4221 O O . PRO B 1 146 ? 10.234 26.391 14.18 1 95.94 146 PRO B O 1
ATOM 4224 N N . TYR B 1 147 ? 8.367 25.547 15 1 97.31 147 TYR B N 1
ATOM 4225 C CA . TYR B 1 147 ? 8.758 24.188 14.648 1 97.31 147 TYR B CA 1
ATOM 4226 C C . TYR B 1 147 ? 8.93 24.031 13.148 1 97.31 147 TYR B C 1
ATOM 4228 O O . TYR B 1 147 ? 9.906 23.438 12.68 1 97.31 147 TYR B O 1
ATOM 4236 N N . LEU B 1 148 ? 8.008 24.547 12.414 1 96.25 148 LEU B N 1
ATOM 4237 C CA . LEU B 1 148 ? 8.078 24.5 10.961 1 96.25 148 LEU B CA 1
ATOM 4238 C C . LEU B 1 148 ? 9.352 25.172 10.453 1 96.25 148 LEU B C 1
ATOM 4240 O O . LEU B 1 148 ? 10.047 24.641 9.586 1 96.25 148 LEU B O 1
ATOM 4244 N N . ASP B 1 149 ? 9.633 26.266 11.07 1 96.62 149 ASP B N 1
ATOM 4245 C CA . ASP B 1 149 ? 10.844 27 10.703 1 96.62 149 ASP B CA 1
ATOM 4246 C C . ASP B 1 149 ? 12.094 26.172 11.008 1 96.62 149 ASP B C 1
ATOM 4248 O O . ASP B 1 149 ? 13.047 26.172 10.234 1 96.62 149 ASP B O 1
ATOM 4252 N N . LEU B 1 150 ? 12.047 25.547 12.125 1 97.25 150 LEU B N 1
ATOM 4253 C CA . LEU B 1 150 ? 13.164 24.703 12.523 1 97.25 150 LEU B CA 1
ATOM 4254 C C . LEU B 1 150 ? 13.367 23.562 11.523 1 97.25 150 LEU B C 1
ATOM 4256 O O . LEU B 1 150 ? 14.5 23.25 11.148 1 97.25 150 LEU B O 1
ATOM 4260 N N . ILE B 1 151 ? 12.281 22.969 11.094 1 97.19 151 ILE B N 1
ATOM 4261 C CA . ILE B 1 151 ? 12.344 21.859 10.148 1 97.19 151 ILE B CA 1
ATOM 4262 C C . ILE B 1 151 ? 12.953 22.328 8.836 1 97.19 151 ILE B C 1
ATOM 4264 O O . ILE B 1 151 ? 13.805 21.656 8.258 1 97.19 151 ILE B O 1
ATOM 4268 N N . ILE B 1 152 ? 12.547 23.469 8.391 1 96.31 152 ILE B N 1
ATOM 4269 C CA . ILE B 1 152 ? 13.047 24.031 7.145 1 96.31 152 ILE B CA 1
ATOM 4270 C C . ILE B 1 152 ? 14.547 24.297 7.27 1 96.31 152 ILE B C 1
ATOM 4272 O O . ILE B 1 152 ? 15.328 23.922 6.387 1 96.31 152 ILE B O 1
ATOM 4276 N N . ARG B 1 153 ? 14.914 24.891 8.352 1 97.19 153 ARG B N 1
ATOM 4277 C CA . ARG B 1 153 ? 16.328 25.188 8.617 1 97.19 153 ARG B CA 1
ATOM 4278 C C . ARG B 1 153 ? 17.141 23.906 8.711 1 97.19 153 ARG B C 1
ATOM 4280 O O . ARG B 1 153 ? 18.234 23.812 8.117 1 97.19 153 ARG B O 1
ATOM 4287 N N . TYR B 1 154 ? 16.656 22.969 9.414 1 98.06 154 TYR B N 1
ATOM 4288 C CA . TYR B 1 154 ? 17.359 21.703 9.594 1 98.06 154 TYR B CA 1
ATOM 4289 C C . TYR B 1 154 ? 17.609 21.016 8.258 1 98.06 154 TYR B C 1
ATOM 4291 O O . TYR B 1 154 ? 18.719 20.547 7.992 1 98.06 154 TYR B O 1
ATOM 4299 N N . ASN B 1 155 ? 16.562 20.953 7.484 1 97.25 155 ASN B N 1
ATOM 4300 C CA . ASN B 1 155 ? 16.688 20.312 6.184 1 97.25 155 ASN B CA 1
ATOM 4301 C C . ASN B 1 155 ? 17.734 21.016 5.312 1 97.25 155 ASN B C 1
ATOM 4303 O O . ASN B 1 155 ? 18.484 20.359 4.578 1 97.25 155 ASN B O 1
ATOM 4307 N N . ARG B 1 156 ? 17.781 22.281 5.391 1 97.31 156 ARG B N 1
ATOM 4308 C CA . ARG B 1 156 ? 18.797 23.047 4.668 1 97.31 156 ARG B CA 1
ATOM 4309 C C . ARG B 1 156 ? 20.188 22.688 5.156 1 97.31 156 ARG B C 1
ATOM 4311 O O . ARG B 1 156 ? 21.109 22.516 4.348 1 97.31 156 ARG B O 1
ATOM 4318 N N . ILE B 1 157 ? 20.328 22.578 6.43 1 97.5 157 ILE B N 1
ATOM 4319 C CA . ILE B 1 157 ? 21.625 22.25 7.035 1 97.5 157 ILE B CA 1
ATOM 4320 C C . ILE B 1 157 ? 22.062 20.859 6.574 1 97.5 157 ILE B C 1
ATOM 4322 O O . ILE B 1 157 ? 23.219 20.672 6.168 1 97.5 157 ILE B O 1
ATOM 4326 N N . VAL B 1 158 ? 21.203 19.922 6.637 1 97.56 158 VAL B N 1
ATOM 4327 C CA . VAL B 1 158 ? 21.516 18.562 6.207 1 97.56 158 VAL B CA 1
ATOM 4328 C C . VAL B 1 158 ? 21.953 18.562 4.75 1 97.56 158 VAL B C 1
ATOM 4330 O O . VAL B 1 158 ? 22.953 17.922 4.395 1 97.56 158 VAL B O 1
ATOM 4333 N N . ASN B 1 159 ? 21.203 19.266 3.951 1 97.19 159 ASN B N 1
ATOM 4334 C CA . ASN B 1 159 ? 21.531 19.344 2.533 1 97.19 159 ASN B CA 1
ATOM 4335 C C . ASN B 1 159 ? 22.922 19.953 2.314 1 97.19 159 ASN B C 1
ATOM 4337 O O . ASN B 1 159 ? 23.703 19.453 1.501 1 97.19 159 ASN B O 1
ATOM 4341 N N . GLN B 1 160 ? 23.234 20.984 2.986 1 95.94 160 GLN B N 1
ATOM 4342 C CA . GLN B 1 160 ? 24.531 21.641 2.869 1 95.94 160 GLN B CA 1
ATOM 4343 C C . GLN B 1 160 ? 25.656 20.719 3.32 1 95.94 160 GLN B C 1
ATOM 4345 O O . GLN B 1 160 ? 26.703 20.656 2.674 1 95.94 160 GLN B O 1
ATOM 4350 N N . ARG B 1 161 ? 25.438 20.094 4.414 1 96 161 ARG B N 1
ATOM 4351 C CA . ARG B 1 161 ? 26.438 19.141 4.902 1 96 161 ARG B CA 1
ATOM 4352 C C . ARG B 1 161 ? 26.672 18.031 3.883 1 96 161 ARG B C 1
ATOM 4354 O O . ARG B 1 161 ? 27.812 17.641 3.643 1 96 161 ARG B O 1
ATOM 4361 N N . ASN B 1 162 ? 25.594 17.531 3.336 1 95.94 162 ASN B N 1
ATOM 4362 C CA . ASN B 1 162 ? 25.703 16.469 2.342 1 95.94 162 ASN B CA 1
ATOM 4363 C C . ASN B 1 162 ? 26.484 16.938 1.112 1 95.94 162 ASN B C 1
ATOM 4365 O O . ASN B 1 162 ? 27.281 16.188 0.555 1 95.94 162 ASN B O 1
ATOM 4369 N N . VAL B 1 163 ? 26.188 18.109 0.676 1 95 163 VAL B N 1
ATOM 4370 C CA . VAL B 1 163 ? 26.906 18.688 -0.455 1 95 163 VAL B CA 1
ATOM 4371 C C . VAL B 1 163 ? 28.406 18.766 -0.137 1 95 163 VAL B C 1
ATOM 4373 O O . VAL B 1 163 ? 29.234 18.422 -0.978 1 95 163 VAL B O 1
ATOM 4376 N N . LEU B 1 164 ? 28.703 19.266 1.058 1 93.62 164 LEU B N 1
ATOM 4377 C CA . LEU B 1 164 ? 30.094 19.344 1.507 1 93.62 164 LEU B CA 1
ATOM 4378 C C . LEU B 1 164 ? 30.75 17.969 1.52 1 93.62 164 LEU B C 1
ATOM 4380 O O . LEU B 1 164 ? 31.875 17.797 1.045 1 93.62 164 LEU B O 1
ATOM 4384 N N . LEU B 1 165 ? 30.109 16.953 2.035 1 92.81 165 LEU B N 1
ATOM 4385 C CA . LEU B 1 165 ? 30.609 15.586 2.105 1 92.81 165 LEU B CA 1
ATOM 4386 C C . LEU B 1 165 ? 30.922 15.055 0.713 1 92.81 165 LEU B C 1
ATOM 4388 O O . LEU B 1 165 ? 31.969 14.43 0.504 1 92.81 165 LEU B O 1
ATOM 4392 N N . LYS B 1 166 ? 30.031 15.25 -0.192 1 91.19 166 LYS B N 1
ATOM 4393 C CA . LYS B 1 166 ? 30.203 14.75 -1.555 1 91.19 166 LYS B CA 1
ATOM 4394 C C . LYS B 1 166 ? 31.359 15.477 -2.26 1 91.19 166 LYS B C 1
ATOM 4396 O O . LYS B 1 166 ? 32.062 14.883 -3.072 1 91.19 166 LYS B O 1
ATOM 4401 N N . SER B 1 167 ? 31.516 16.703 -1.965 1 89.62 167 SER B N 1
ATOM 4402 C CA . SER B 1 167 ? 32.531 17.516 -2.639 1 89.62 167 SER B CA 1
ATOM 4403 C C . SER B 1 167 ? 33.938 17.156 -2.18 1 89.62 167 SER B C 1
ATOM 4405 O O . SER B 1 167 ? 34.906 17.438 -2.881 1 89.62 167 SER B O 1
ATOM 4407 N N . ALA B 1 168 ? 34.062 16.578 -1.099 1 85.12 168 ALA B N 1
ATOM 4408 C CA . ALA B 1 168 ? 35.375 16.281 -0.511 1 85.12 168 ALA B CA 1
ATOM 4409 C C . ALA B 1 168 ? 36.062 15.156 -1.263 1 85.12 168 ALA B C 1
ATOM 4411 O O . ALA B 1 168 ? 37.281 15 -1.169 1 85.12 168 ALA B O 1
ATOM 4412 N N . ARG B 1 169 ? 35.438 14.508 -1.988 1 70.56 169 ARG B N 1
ATOM 4413 C CA . ARG B 1 169 ? 36 13.422 -2.795 1 70.56 169 ARG B CA 1
ATOM 4414 C C . ARG B 1 169 ? 36.906 12.531 -1.966 1 70.56 169 ARG B C 1
ATOM 4416 O O . ARG B 1 169 ? 38.062 12.25 -2.373 1 70.56 169 ARG B O 1
ATOM 4423 N N . GLY B 1 170 ? 36.562 12.328 -0.736 1 73.25 170 GLY B N 1
ATOM 4424 C CA . GLY B 1 170 ? 37.281 11.359 0.075 1 73.25 170 GLY B CA 1
ATOM 4425 C C . GLY B 1 170 ? 38.312 12.008 0.998 1 73.25 170 GLY B C 1
ATOM 4426 O O . GLY B 1 170 ? 38.875 11.344 1.871 1 73.25 170 GLY B O 1
ATOM 4427 N N . ASN B 1 171 ? 38.594 13.328 0.866 1 81.25 171 ASN B N 1
ATOM 4428 C CA . ASN B 1 171 ? 39.594 13.992 1.695 1 81.25 171 ASN B CA 1
ATOM 4429 C C . ASN B 1 171 ? 38.938 14.82 2.803 1 81.25 171 ASN B C 1
ATOM 4431 O O . ASN B 1 171 ? 38.625 15.992 2.604 1 81.25 171 ASN B O 1
ATOM 4435 N N . ILE B 1 172 ? 38.938 14.297 3.961 1 82.62 172 ILE B N 1
ATOM 4436 C CA . ILE B 1 172 ? 38.219 14.852 5.102 1 82.62 172 ILE B CA 1
ATOM 4437 C C . ILE B 1 172 ? 38.938 16.094 5.613 1 82.62 172 ILE B C 1
ATOM 4439 O O . ILE B 1 172 ? 38.312 17.016 6.129 1 82.62 172 ILE B O 1
ATOM 4443 N N . LYS B 1 173 ? 40.25 16.172 5.555 1 84.88 173 LYS B N 1
ATOM 4444 C CA . LYS B 1 173 ? 41.031 17.281 6.113 1 84.88 173 LYS B CA 1
ATOM 4445 C C . LYS B 1 173 ? 40.656 18.609 5.457 1 84.88 173 LYS B C 1
ATOM 4447 O O . LYS B 1 173 ? 40.688 19.656 6.098 1 84.88 173 LYS B O 1
ATOM 4452 N N . LEU B 1 174 ? 40.156 18.578 4.289 1 84 174 LEU B N 1
ATOM 4453 C CA . LEU B 1 174 ? 39.844 19.766 3.51 1 84 174 LEU B CA 1
ATOM 4454 C C . LEU B 1 174 ? 38.531 20.406 4.008 1 84 174 LEU B C 1
ATOM 4456 O O . LEU B 1 174 ? 38.312 21.609 3.799 1 84 174 LEU B O 1
ATOM 4460 N N . ILE B 1 175 ? 37.75 19.625 4.68 1 88 175 ILE B N 1
ATOM 4461 C CA . ILE B 1 175 ? 36.438 20.141 4.977 1 88 175 ILE B CA 1
ATOM 4462 C C . ILE B 1 175 ? 36.156 20.016 6.473 1 88 175 ILE B C 1
ATOM 4464 O O . ILE B 1 175 ? 35.031 20.266 6.922 1 88 175 ILE B O 1
ATOM 4468 N N . GLU B 1 176 ? 37.094 19.641 7.195 1 89.56 176 GLU B N 1
ATOM 4469 C CA . GLU B 1 176 ? 36.906 19.312 8.602 1 89.56 176 GLU B CA 1
ATOM 4470 C C . GLU B 1 176 ? 36.344 20.5 9.383 1 89.56 176 GLU B C 1
ATOM 4472 O O . GLU B 1 176 ? 35.375 20.344 10.141 1 89.56 176 GLU B O 1
ATOM 4477 N N . SER B 1 177 ? 36.906 21.641 9.164 1 90.94 177 SER B N 1
ATOM 4478 C CA . SER B 1 177 ? 36.469 22.812 9.898 1 90.94 177 SER B CA 1
ATOM 4479 C C . SER B 1 177 ? 35.062 23.203 9.516 1 90.94 177 SER B C 1
ATOM 4481 O O . SER B 1 177 ? 34.25 23.594 10.367 1 90.94 177 SER B O 1
ATOM 4483 N N . GLN B 1 178 ? 34.75 23.094 8.297 1 92.44 178 GLN B N 1
ATOM 4484 C CA . GLN B 1 178 ? 33.406 23.391 7.836 1 92.44 178 GLN B CA 1
ATOM 4485 C C . GLN B 1 178 ? 32.406 22.375 8.367 1 92.44 178 GLN B C 1
ATOM 4487 O O . GLN B 1 178 ? 31.281 22.734 8.703 1 92.44 178 GLN B O 1
ATOM 4492 N N . LEU B 1 179 ? 32.844 21.172 8.477 1 94.06 179 LEU B N 1
ATOM 4493 C CA . LEU B 1 179 ? 32 20.109 9 1 94.06 179 LEU B CA 1
ATOM 4494 C C . LEU B 1 179 ? 31.656 20.359 10.469 1 94.06 179 LEU B C 1
ATOM 4496 O O . LEU B 1 179 ? 30.531 20.078 10.898 1 94.06 179 LEU B O 1
ATOM 4500 N N . ASP B 1 180 ? 32.625 20.859 11.133 1 94.31 180 ASP B N 1
ATOM 4501 C CA . ASP B 1 180 ? 32.375 21.156 12.539 1 94.31 180 ASP B CA 1
ATOM 4502 C C . ASP B 1 180 ? 31.25 22.156 12.719 1 94.31 180 ASP B C 1
ATOM 4504 O O . ASP B 1 180 ? 30.422 22.016 13.617 1 94.31 180 ASP B O 1
ATOM 4508 N N . VAL B 1 181 ? 31.25 23.109 11.906 1 94.38 181 VAL B N 1
ATOM 4509 C CA . VAL B 1 181 ? 30.234 24.156 11.977 1 94.38 181 VAL B CA 1
ATOM 4510 C C . VAL B 1 181 ? 28.859 23.547 11.68 1 94.38 181 VAL B C 1
ATOM 4512 O O . VAL B 1 181 ? 27.906 23.781 12.43 1 94.38 181 VAL B O 1
ATOM 4515 N N . TRP B 1 182 ? 28.7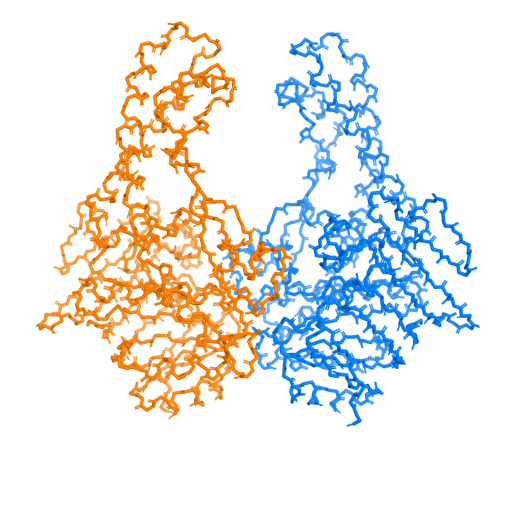66 22.797 10.656 1 95.44 182 TRP B N 1
ATOM 4516 C CA . TRP B 1 182 ? 27.5 22.188 10.273 1 95.44 182 TRP B CA 1
ATOM 4517 C C . TRP B 1 182 ? 27.031 21.188 11.328 1 95.44 182 TRP B C 1
ATOM 4519 O O . TRP B 1 182 ? 25.844 21.078 11.609 1 95.44 182 TRP B O 1
ATOM 4529 N N . ASP B 1 183 ? 27.969 20.453 11.891 1 96.44 183 ASP B N 1
ATOM 4530 C CA . ASP B 1 183 ? 27.641 19.484 12.93 1 96.44 183 ASP B CA 1
ATOM 4531 C C . ASP B 1 183 ? 27.016 20.172 14.141 1 96.44 183 ASP B C 1
ATOM 4533 O O . ASP B 1 183 ? 26.031 19.672 14.703 1 96.44 183 ASP B O 1
ATOM 4537 N N . GLU B 1 184 ? 27.547 21.266 14.461 1 96.75 184 GLU B N 1
ATOM 4538 C CA . GLU B 1 184 ? 27.031 22.016 15.594 1 96.75 184 GLU B CA 1
ATOM 4539 C C . GLU B 1 184 ? 25.625 22.547 15.312 1 96.75 184 GLU B C 1
ATOM 4541 O O . GLU B 1 184 ? 24.734 22.453 16.156 1 96.75 184 GLU B O 1
ATOM 4546 N N . GLN B 1 185 ? 25.484 23.094 14.172 1 97.12 185 GLN B N 1
ATOM 4547 C CA . GLN B 1 185 ? 24.172 23.609 13.789 1 97.12 185 GLN B CA 1
ATOM 4548 C C . GLN B 1 185 ? 23.141 22.5 13.719 1 97.12 185 GLN B C 1
ATOM 4550 O O . GLN B 1 185 ? 22 22.672 14.156 1 97.12 185 GLN B O 1
ATOM 4555 N N . LEU B 1 186 ? 23.547 21.375 13.242 1 97.56 186 LEU B N 1
ATOM 4556 C CA . LEU B 1 186 ? 22.672 20.219 13.141 1 97.56 186 LEU B CA 1
ATOM 4557 C C . LEU B 1 186 ? 22.234 19.734 14.523 1 97.56 186 LEU B C 1
ATOM 4559 O O . LEU B 1 186 ? 21.078 19.406 14.742 1 97.56 186 LEU B O 1
ATOM 4563 N N . ALA B 1 187 ? 23.172 19.719 15.367 1 97.44 187 ALA B N 1
ATOM 4564 C CA . ALA B 1 187 ? 22.906 19.234 16.719 1 97.44 187 ALA B CA 1
ATOM 4565 C C . ALA B 1 187 ? 21.938 20.172 17.453 1 97.44 187 ALA B C 1
ATOM 4567 O O . ALA B 1 187 ? 21 19.719 18.109 1 97.44 187 ALA B O 1
ATOM 4568 N N . ILE B 1 188 ? 22.141 21.438 17.312 1 97.5 188 ILE B N 1
ATOM 4569 C CA . ILE B 1 188 ? 21.344 22.438 18.016 1 97.5 188 ILE B CA 1
ATOM 4570 C C . ILE B 1 188 ? 19.906 22.438 17.484 1 97.5 188 ILE B C 1
ATOM 4572 O O . ILE B 1 188 ? 18.953 22.312 18.25 1 97.5 188 ILE B O 1
ATOM 4576 N N . THR B 1 189 ? 19.781 22.5 16.203 1 97.81 189 THR B N 1
ATOM 4577 C CA . THR B 1 189 ? 18.469 22.531 15.57 1 97.81 189 THR B CA 1
ATOM 4578 C C . THR B 1 189 ? 17.75 21.188 15.758 1 97.81 189 THR B C 1
ATOM 4580 O O . THR B 1 189 ? 16.562 21.156 16.047 1 97.81 189 THR B O 1
ATOM 4583 N N . GLY B 1 190 ? 18.5 20.125 15.648 1 98 190 GLY B N 1
ATOM 4584 C CA . GLY B 1 190 ? 17.938 18.797 15.812 1 98 190 GLY B CA 1
ATOM 4585 C C . GLY B 1 190 ? 17.406 18.531 17.203 1 98 190 GLY B C 1
ATOM 4586 O O . GLY B 1 190 ? 16.375 17.875 17.375 1 98 190 GLY B O 1
ATOM 4587 N N . GLU B 1 191 ? 18.125 19.016 18.141 1 97.88 191 GLU B N 1
ATOM 4588 C CA . GLU B 1 191 ? 17.703 18.828 19.531 1 97.88 191 GLU B CA 1
ATOM 4589 C C . GLU B 1 191 ? 16.375 19.516 19.797 1 97.88 191 GLU B C 1
ATOM 4591 O O . GLU B 1 191 ? 15.516 18.969 20.5 1 97.88 191 GLU B O 1
ATOM 4596 N N . GLN B 1 192 ? 16.25 20.656 19.281 1 98.12 192 GLN B N 1
ATOM 4597 C CA . GLN B 1 192 ? 14.992 21.375 19.453 1 98.12 192 GLN B CA 1
ATOM 4598 C C . GLN B 1 192 ? 13.836 20.625 18.812 1 98.12 192 GLN B C 1
ATOM 4600 O O . GLN B 1 192 ? 12.758 20.5 19.406 1 98.12 192 GLN B O 1
ATOM 4605 N N . ILE B 1 193 ? 14.039 20.109 17.656 1 98.31 193 ILE B N 1
ATOM 4606 C CA . ILE B 1 193 ? 13.016 19.359 16.938 1 98.31 193 ILE B CA 1
ATOM 4607 C C . ILE B 1 193 ? 12.703 18.062 17.688 1 98.31 193 ILE B C 1
ATOM 4609 O O . ILE B 1 193 ? 11.531 17.703 17.859 1 98.31 193 ILE B O 1
ATOM 4613 N N . PHE B 1 194 ? 13.766 17.453 18.172 1 98.12 194 PHE B N 1
ATOM 4614 C CA . PHE B 1 194 ? 13.633 16.219 18.922 1 98.12 194 PHE B CA 1
ATOM 4615 C C . PHE B 1 194 ? 12.734 16.422 20.141 1 98.12 194 PHE B C 1
ATOM 4617 O O . PHE B 1 194 ? 11.828 15.617 20.391 1 98.12 194 PHE B O 1
ATOM 4624 N N . ASN B 1 195 ? 12.961 17.438 20.812 1 98 195 ASN B N 1
ATOM 4625 C CA . ASN B 1 195 ? 12.195 17.719 22.031 1 98 195 ASN B CA 1
ATOM 4626 C C . ASN B 1 195 ? 10.719 17.953 21.719 1 98 195 ASN B C 1
ATOM 4628 O O . ASN B 1 195 ? 9.844 17.469 22.438 1 98 195 ASN B O 1
ATOM 4632 N N . LYS B 1 196 ? 10.492 18.656 20.688 1 97.62 196 LYS B N 1
ATOM 4633 C CA . LYS B 1 196 ? 9.109 18.922 20.297 1 97.62 196 LYS B CA 1
ATOM 4634 C C . LYS B 1 196 ? 8.406 17.656 19.844 1 97.62 196 LYS B C 1
ATOM 4636 O O . LYS B 1 196 ? 7.242 17.422 20.188 1 97.62 196 LYS B O 1
ATOM 4641 N N . ARG B 1 197 ? 9.133 16.812 19.078 1 97.81 197 ARG B N 1
ATOM 4642 C CA . ARG B 1 197 ? 8.57 15.555 18.625 1 97.81 197 ARG B CA 1
ATOM 4643 C C . ARG B 1 197 ? 8.242 14.641 19.812 1 97.81 197 ARG B C 1
ATOM 4645 O O . ARG B 1 197 ? 7.168 14.047 19.859 1 97.81 197 ARG B O 1
ATOM 4652 N N . GLU B 1 198 ? 9.203 14.578 20.672 1 97.38 198 GLU B N 1
ATOM 4653 C CA . GLU B 1 198 ? 9.039 13.711 21.828 1 97.38 198 GLU B CA 1
ATOM 4654 C C . GLU B 1 198 ? 7.828 14.133 22.656 1 97.38 198 GLU B C 1
ATOM 4656 O O . GLU B 1 198 ? 7.027 13.289 23.062 1 97.38 198 GLU B O 1
ATOM 4661 N N . THR B 1 199 ? 7.707 15.375 22.859 1 96.81 199 THR B N 1
ATOM 4662 C CA . THR B 1 199 ? 6.586 15.906 23.625 1 96.81 199 THR B CA 1
ATOM 4663 C C . THR B 1 199 ? 5.266 15.625 22.922 1 96.81 199 THR B C 1
ATOM 4665 O O . THR B 1 199 ? 4.301 15.18 23.547 1 96.81 199 THR B O 1
ATOM 4668 N N . PHE B 1 200 ? 5.223 15.852 21.703 1 96.25 200 PHE B N 1
ATOM 4669 C CA . PHE B 1 200 ? 4.016 15.633 20.906 1 96.25 200 PHE B CA 1
ATOM 4670 C C . PHE B 1 200 ? 3.572 14.18 20.984 1 96.25 200 PHE B C 1
ATOM 4672 O O . PHE B 1 200 ? 2.398 13.891 21.234 1 96.25 200 PHE B O 1
ATOM 4679 N N . ILE B 1 201 ? 4.512 13.273 20.797 1 97.12 201 ILE B N 1
ATOM 4680 C CA . ILE B 1 201 ? 4.199 11.852 20.766 1 97.12 201 ILE B CA 1
ATOM 4681 C C . ILE B 1 201 ? 3.697 11.406 22.141 1 97.12 201 ILE B C 1
ATOM 4683 O O . ILE B 1 201 ? 2.748 10.625 22.25 1 97.12 201 ILE B O 1
ATOM 4687 N N . LYS B 1 202 ? 4.32 11.914 23.156 1 96.56 202 LYS B N 1
ATOM 4688 C CA . LYS B 1 202 ? 3.912 11.586 24.516 1 96.56 202 LYS B CA 1
ATOM 4689 C C . LYS B 1 202 ? 2.477 12.023 24.781 1 96.56 202 LYS B C 1
ATOM 4691 O O . LYS B 1 202 ? 1.722 11.328 25.453 1 96.56 202 LYS B O 1
ATOM 4696 N N . GLU B 1 203 ? 2.148 13.133 24.219 1 96 203 GLU B N 1
ATOM 4697 C CA . GLU B 1 203 ? 0.809 13.68 24.422 1 96 203 GLU B CA 1
ATOM 4698 C C . GLU B 1 203 ? -0.211 12.984 23.516 1 96 203 GLU B C 1
ATOM 4700 O O . GLU B 1 203 ? -1.375 12.828 23.906 1 96 203 GLU B O 1
ATOM 4705 N N . LEU B 1 204 ? 0.182 12.57 22.422 1 96.25 204 LEU B N 1
ATOM 4706 C CA . LEU B 1 204 ? -0.703 11.984 21.422 1 96.25 204 LEU B CA 1
ATOM 4707 C C . LEU B 1 204 ? -1.058 10.547 21.797 1 96.25 204 LEU B C 1
ATOM 4709 O O . LEU B 1 204 ? -2.178 10.094 21.547 1 96.25 204 LEU B O 1
ATOM 4713 N N . GLU B 1 205 ? -0.135 9.789 22.375 1 97 205 GLU B N 1
ATOM 4714 C CA . GLU B 1 205 ? -0.221 8.344 22.547 1 97 205 GLU B CA 1
ATOM 4715 C C . GLU B 1 205 ? -1.446 7.957 23.359 1 97 205 GLU B C 1
ATOM 4717 O O . GLU B 1 205 ? -2.211 7.074 22.969 1 97 205 GLU B O 1
ATOM 4722 N N . PRO B 1 206 ? -1.679 8.664 24.516 1 97 206 PRO B N 1
ATOM 4723 C CA . PRO B 1 206 ? -2.857 8.273 25.297 1 97 206 PRO B CA 1
ATOM 4724 C C . PRO B 1 206 ? -4.164 8.492 24.531 1 97 206 PRO B C 1
ATOM 4726 O O . PRO B 1 206 ? -5.09 7.684 24.656 1 97 206 PRO B O 1
ATOM 4729 N N . VAL B 1 207 ? -4.281 9.562 23.812 1 97.06 207 VAL B N 1
ATOM 4730 C CA . VAL B 1 207 ? -5.477 9.852 23.016 1 97.06 207 VAL B CA 1
ATOM 4731 C C . VAL B 1 207 ? -5.621 8.82 21.906 1 97.06 207 VAL B C 1
ATOM 4733 O O . VAL B 1 207 ? -6.723 8.32 21.641 1 97.06 207 VAL B O 1
ATOM 4736 N N . PHE B 1 208 ? -4.535 8.5 21.328 1 97.44 208 PHE B N 1
ATOM 4737 C CA . PHE B 1 208 ? -4.465 7.473 20.297 1 97.44 208 PHE B CA 1
ATOM 4738 C C . PHE B 1 208 ? -4.957 6.133 20.828 1 97.44 208 PHE B C 1
ATOM 4740 O O . PHE B 1 208 ? -5.789 5.477 20.203 1 97.44 208 PHE B O 1
ATOM 4747 N N . GLN B 1 209 ? -4.484 5.766 21.953 1 97.88 209 GLN B N 1
ATOM 4748 C CA . GLN B 1 209 ? -4.871 4.508 22.578 1 97.88 209 GLN B CA 1
ATOM 4749 C C . GLN B 1 209 ? -6.363 4.488 22.906 1 97.88 209 GLN B C 1
ATOM 4751 O O . GLN B 1 209 ? -7.027 3.469 22.719 1 97.88 209 GLN B O 1
ATOM 4756 N N . LYS B 1 210 ? -6.828 5.605 23.328 1 96.94 210 LYS B N 1
ATOM 4757 C CA . LYS B 1 210 ? -8.25 5.727 23.641 1 96.94 210 LYS B CA 1
ATOM 4758 C C . LYS B 1 210 ? -9.109 5.496 22.406 1 96.94 210 LYS B C 1
ATOM 4760 O O . LYS B 1 210 ? -10.07 4.723 22.453 1 96.94 210 LYS B O 1
ATOM 4765 N N . TYR B 1 211 ? -8.789 6.133 21.328 1 97 211 TYR B N 1
ATOM 4766 C CA . TYR B 1 211 ? -9.547 5.977 20.094 1 97 211 TYR B CA 1
ATOM 4767 C C . TYR B 1 211 ? -9.445 4.547 19.562 1 97 211 TYR B C 1
ATOM 4769 O O . TYR B 1 211 ? -10.445 3.963 19.141 1 97 211 TYR B O 1
ATOM 4777 N N . TYR B 1 212 ? -8.266 4.02 19.578 1 97.75 212 TYR B N 1
ATOM 4778 C CA . TYR B 1 212 ? -8.102 2.654 19.094 1 97.75 212 TYR B CA 1
ATOM 4779 C C . TYR B 1 212 ? -8.93 1.68 19.922 1 97.75 212 TYR B C 1
ATOM 4781 O O . TYR B 1 212 ? -9.602 0.801 19.391 1 97.75 212 TYR B O 1
ATOM 4789 N N . CYS B 1 213 ? -8.836 1.827 21.219 1 97 213 CYS B N 1
ATOM 4790 C CA . CYS B 1 213 ? -9.594 0.972 22.125 1 97 213 CYS B CA 1
ATOM 4791 C C . CYS B 1 213 ? -11.086 1.047 21.828 1 97 213 CYS B C 1
ATOM 4793 O O . CYS B 1 213 ? -11.758 0.018 21.75 1 97 213 CYS B O 1
ATOM 4795 N N . PHE B 1 214 ? -11.555 2.203 21.594 1 96.19 214 PHE B N 1
ATOM 4796 C CA . PHE B 1 214 ? -12.969 2.408 21.312 1 96.19 214 PHE B CA 1
ATOM 4797 C C . PHE B 1 214 ? -13.359 1.736 20 1 96.19 214 PHE B C 1
ATOM 4799 O O . PHE B 1 214 ? -14.375 1.03 19.938 1 96.19 214 PHE B O 1
ATOM 4806 N N . ILE B 1 215 ? -12.594 1.901 18.953 1 96.31 215 ILE B N 1
ATOM 4807 C CA . ILE B 1 215 ? -12.922 1.409 17.625 1 96.31 215 ILE B CA 1
ATOM 4808 C C . ILE B 1 215 ? -12.797 -0.112 17.578 1 96.31 215 ILE B C 1
ATOM 4810 O O . ILE B 1 215 ? -13.617 -0.796 16.969 1 96.31 215 ILE B O 1
ATOM 4814 N N . SER B 1 216 ? -11.727 -0.657 18.234 1 94.56 216 SER B N 1
ATOM 4815 C CA . SER B 1 216 ? -11.445 -2.086 18.156 1 94.56 216 SER B CA 1
ATOM 4816 C C . SER B 1 216 ? -12.281 -2.873 19.156 1 94.56 216 SER B C 1
ATOM 4818 O O . SER B 1 216 ? -12.258 -4.105 19.156 1 94.56 216 SER B O 1
ATOM 4820 N N . GLY B 1 217 ? -12.938 -2.248 20.047 1 92.06 217 GLY B N 1
ATOM 4821 C CA . GLY B 1 217 ? -13.75 -2.93 21.047 1 92.06 217 GLY B CA 1
ATOM 4822 C C . GLY B 1 217 ? -12.977 -3.334 22.281 1 92.06 217 GLY B C 1
ATOM 4823 O O . GLY B 1 217 ? -13.422 -4.188 23.047 1 92.06 217 GLY B O 1
ATOM 4824 N N . GLY B 1 218 ? -11.789 -2.855 22.453 1 89.38 218 GLY B N 1
ATOM 4825 C CA . GLY B 1 218 ? -11.023 -2.98 23.688 1 89.38 218 GLY B CA 1
ATOM 4826 C C . GLY B 1 218 ? -10.219 -4.266 23.766 1 89.38 218 GLY B C 1
ATOM 4827 O O . GLY B 1 218 ? -9.594 -4.555 24.781 1 89.38 218 GLY B O 1
ATOM 4828 N N . HIS B 1 219 ? -10.125 -5.027 22.703 1 85.94 219 HIS B N 1
ATOM 4829 C CA . HIS B 1 219 ? -9.469 -6.328 22.75 1 85.94 219 HIS B CA 1
ATOM 4830 C C . HIS B 1 219 ? -8.016 -6.23 22.297 1 85.94 219 HIS B C 1
ATOM 4832 O O . HIS B 1 219 ? -7.277 -7.215 22.359 1 85.94 219 HIS B O 1
ATOM 4838 N N . GLU B 1 220 ? -7.633 -5.109 21.891 1 92.38 220 GLU B N 1
ATOM 4839 C CA . GLU B 1 220 ? -6.305 -4.883 21.328 1 92.38 220 GLU B CA 1
ATOM 4840 C C . GLU B 1 220 ? -5.637 -3.666 21.953 1 92.38 220 GLU B C 1
ATOM 4842 O O . GLU B 1 220 ? -6.316 -2.729 22.375 1 92.38 220 GLU B O 1
ATOM 4847 N N . GLN B 1 221 ? -4.328 -3.785 22.078 1 94.56 221 GLN B N 1
ATOM 4848 C CA . GLN B 1 221 ? -3.568 -2.656 22.609 1 94.56 221 GLN B CA 1
ATOM 4849 C C . GLN B 1 221 ? -2.541 -2.156 21.594 1 94.56 221 GLN B C 1
ATOM 4851 O O . GLN B 1 221 ? -1.879 -2.955 20.938 1 94.56 221 GLN B O 1
ATOM 4856 N N . VAL B 1 222 ? -2.479 -0.794 21.516 1 96.94 222 VAL B N 1
ATOM 4857 C CA . VAL B 1 222 ? -1.538 -0.221 20.562 1 96.94 222 VAL B CA 1
ATOM 4858 C C . VAL B 1 222 ? -0.56 0.701 21.297 1 96.94 222 VAL B C 1
ATOM 4860 O O . VAL B 1 222 ? -0.868 1.222 22.359 1 96.94 222 VAL B O 1
ATOM 4863 N N . SER B 1 223 ? 0.645 0.838 20.781 1 97.25 223 SER B N 1
ATOM 4864 C CA . SER B 1 223 ? 1.636 1.769 21.312 1 97.25 223 SER B CA 1
ATOM 4865 C C . SER B 1 223 ? 2.566 2.271 20.219 1 97.25 223 SER B C 1
ATOM 4867 O O . SER B 1 223 ? 2.615 1.698 19.125 1 97.25 223 SER B O 1
ATOM 4869 N N . ILE B 1 224 ? 3.178 3.402 20.5 1 97.12 224 ILE B N 1
ATOM 4870 C CA . ILE B 1 224 ? 4.148 4.027 19.609 1 97.12 224 ILE B CA 1
ATOM 4871 C C . ILE B 1 224 ? 5.453 4.281 20.359 1 97.12 224 ILE B C 1
ATOM 4873 O O . ILE B 1 224 ? 5.445 4.852 21.453 1 97.12 224 ILE B O 1
ATOM 4877 N N . ILE B 1 225 ? 6.539 3.846 19.844 1 97 225 ILE B N 1
ATOM 4878 C CA . ILE B 1 225 ? 7.852 4.113 20.422 1 97 225 ILE B CA 1
ATOM 4879 C C . ILE B 1 225 ? 8.656 5.008 19.484 1 97 225 ILE B C 1
ATOM 4881 O O . ILE B 1 225 ? 8.875 4.656 18.312 1 97 225 ILE B O 1
ATOM 4885 N N . TYR B 1 226 ? 9.086 6.137 20 1 97.5 226 TYR B N 1
ATOM 4886 C CA . TYR B 1 226 ? 9.875 7.102 19.234 1 97.5 226 TYR B CA 1
ATOM 4887 C C . TYR B 1 226 ? 11.367 6.816 19.375 1 97.5 226 TYR B C 1
ATOM 4889 O O . TYR B 1 226 ? 11.883 6.695 20.484 1 97.5 226 TYR B O 1
ATOM 4897 N N . HIS B 1 227 ? 12.008 6.625 18.25 1 97.62 227 HIS B N 1
ATOM 4898 C CA . HIS B 1 227 ? 13.445 6.391 18.203 1 97.62 227 HIS B CA 1
ATOM 4899 C C . HIS B 1 227 ? 14.172 7.562 17.547 1 97.62 227 HIS B C 1
ATOM 4901 O O . HIS B 1 227 ? 13.828 7.977 16.438 1 97.62 227 HIS B O 1
ATOM 4907 N N . SER B 1 228 ? 15.117 8.062 18.219 1 97.62 228 SER B N 1
ATOM 4908 C CA . SER B 1 228 ? 15.938 9.156 17.719 1 97.62 228 SER B CA 1
ATOM 4909 C C . SER B 1 228 ? 17.391 9 18.156 1 97.62 228 SER B C 1
ATOM 4911 O O . SER B 1 228 ? 17.672 8.445 19.219 1 97.62 228 SER B O 1
ATOM 4913 N N . HIS B 1 229 ? 18.266 9.484 17.344 1 96.5 229 HIS B N 1
ATOM 4914 C CA . HIS B 1 229 ? 19.672 9.508 17.719 1 96.5 229 HIS B CA 1
ATOM 4915 C C . HIS B 1 229 ? 19.922 10.422 18.922 1 96.5 229 HIS B C 1
ATOM 4917 O O . HIS B 1 229 ? 20.859 10.219 19.688 1 96.5 229 HIS B O 1
ATOM 4923 N N . HIS B 1 230 ? 19.094 11.359 19.062 1 96.31 230 HIS B N 1
ATOM 4924 C CA . HIS B 1 230 ? 19.25 12.328 20.141 1 96.31 230 HIS B CA 1
ATOM 4925 C C . HIS B 1 230 ? 19 11.68 21.5 1 96.31 230 HIS B C 1
ATOM 4927 O O . HIS B 1 230 ? 19.328 12.266 22.547 1 96.31 230 HIS B O 1
ATOM 4933 N N . GLN B 1 231 ? 18.453 10.516 21.516 1 95.62 231 GLN B N 1
ATOM 4934 C CA . GLN B 1 231 ? 18.219 9.797 22.766 1 95.62 231 GLN B CA 1
ATOM 4935 C C . GLN B 1 231 ? 19.469 9.016 23.188 1 95.62 231 GLN B C 1
ATOM 4937 O O . GLN B 1 231 ? 19.516 8.484 24.297 1 95.62 231 GLN B O 1
ATOM 4942 N N . LYS B 1 232 ? 20.484 8.938 22.312 1 94.31 232 LYS B N 1
ATOM 4943 C CA . LYS B 1 232 ? 21.641 8.094 22.547 1 94.31 232 LYS B CA 1
ATOM 4944 C C . LYS B 1 232 ? 22.875 8.938 22.891 1 94.31 232 LYS B C 1
ATOM 4946 O O . LYS B 1 232 ? 24 8.508 22.672 1 94.31 232 LYS B O 1
ATOM 4951 N N . GLY B 1 233 ? 22.688 10.203 23.297 1 92 233 GLY B N 1
ATOM 4952 C CA . GLY B 1 233 ? 23.812 11.07 23.672 1 92 233 GLY B CA 1
ATOM 4953 C C . GLY B 1 233 ? 23.922 12.297 22.781 1 92 233 GLY B C 1
ATOM 4954 O O . GLY B 1 233 ? 22.969 12.656 22.078 1 92 233 GLY B O 1
ATOM 4955 N N . LYS B 1 234 ? 25.094 12.938 22.922 1 94.56 234 LYS B N 1
ATOM 4956 C CA . LYS B 1 234 ? 25.312 14.172 22.156 1 94.56 234 LYS B CA 1
ATOM 4957 C C . LYS B 1 234 ? 25.484 13.883 20.672 1 94.56 234 LYS B C 1
ATOM 4959 O O . LYS B 1 234 ? 26.359 13.109 20.281 1 94.56 234 LYS B O 1
ATOM 4964 N N . LEU B 1 235 ? 24.641 14.555 19.906 1 96.62 235 LEU B N 1
ATOM 4965 C CA . LEU B 1 235 ? 24.672 14.305 18.469 1 96.62 235 LEU B CA 1
ATOM 4966 C C . LEU B 1 235 ? 26.016 14.688 17.859 1 96.62 235 LEU B C 1
ATOM 4968 O O . LEU B 1 235 ? 26.484 14.031 16.938 1 96.62 235 LEU B O 1
ATOM 4972 N N . THR B 1 236 ? 26.656 15.758 18.406 1 95.81 236 THR B N 1
ATOM 4973 C CA . THR B 1 236 ? 27.938 16.203 17.875 1 95.81 236 THR B CA 1
ATOM 4974 C C . THR B 1 236 ? 28.984 15.102 18 1 95.81 236 THR B C 1
ATOM 4976 O O . THR B 1 236 ? 29.797 14.898 17.078 1 95.81 236 THR B O 1
ATOM 4979 N N . GLU B 1 237 ? 28.953 14.398 19.062 1 96.12 237 GLU B N 1
ATOM 4980 C CA . GLU B 1 237 ? 29.875 13.289 19.266 1 96.12 237 GLU B CA 1
ATOM 4981 C C . GLU B 1 237 ? 29.578 12.141 18.312 1 96.12 237 GLU B C 1
ATOM 4983 O O . GLU B 1 237 ? 30.484 11.5 17.781 1 96.12 237 GLU B O 1
ATOM 4988 N N . GLN B 1 238 ? 28.344 11.898 18.156 1 96.75 238 GLN B N 1
ATOM 4989 C CA . GLN B 1 238 ? 27.938 10.844 17.25 1 96.75 238 GLN B CA 1
ATOM 4990 C C . GLN B 1 238 ? 28.375 11.164 15.812 1 96.75 238 GLN B C 1
ATOM 4992 O O . GLN B 1 238 ? 28.844 10.289 15.094 1 96.75 238 GLN B O 1
ATOM 4997 N N . LEU B 1 239 ? 28.188 12.414 15.438 1 96.06 239 LEU B N 1
ATOM 4998 C CA . LEU B 1 239 ? 28.562 12.844 14.094 1 96.06 239 LEU B CA 1
ATOM 4999 C C . LEU B 1 239 ? 30.062 12.758 13.891 1 96.06 239 LEU B C 1
ATOM 5001 O O . LEU B 1 239 ? 30.531 12.359 12.82 1 96.06 239 LEU B O 1
ATOM 5005 N N . LEU B 1 240 ? 30.75 13.125 14.938 1 94 240 LEU B N 1
ATOM 5006 C CA . LEU B 1 240 ? 32.219 13.047 14.867 1 94 240 LEU B CA 1
ATOM 5007 C C . LEU B 1 240 ? 32.656 11.609 14.656 1 94 240 LEU B C 1
ATOM 5009 O O . LEU B 1 240 ? 33.531 11.344 13.82 1 94 240 LEU B O 1
ATOM 5013 N N . LYS B 1 241 ? 32.125 10.68 15.344 1 94.12 241 LYS B N 1
ATOM 5014 C CA . LYS B 1 241 ? 32.469 9.266 15.258 1 94.12 241 LYS B CA 1
ATOM 5015 C C . LYS B 1 241 ? 32.094 8.688 13.891 1 94.12 241 LYS B C 1
ATOM 5017 O O . LYS B 1 241 ? 32.719 7.738 13.422 1 94.12 241 LYS B O 1
ATOM 5022 N N . ARG B 1 242 ? 31.141 9.305 13.266 1 92.62 242 ARG B N 1
ATOM 5023 C CA . ARG B 1 242 ? 30.609 8.742 12.023 1 92.62 242 ARG B CA 1
ATOM 5024 C C . ARG B 1 242 ? 31.125 9.508 10.812 1 92.62 242 ARG B C 1
ATOM 5026 O O . ARG B 1 242 ? 30.734 9.227 9.68 1 92.62 242 ARG B O 1
ATOM 5033 N N . ARG B 1 243 ? 31.969 10.406 11.047 1 91.62 243 ARG B N 1
ATOM 5034 C CA . ARG B 1 243 ? 32.406 11.312 9.984 1 91.62 243 ARG B CA 1
ATOM 5035 C C . ARG B 1 243 ? 33 10.531 8.82 1 91.62 243 ARG B C 1
ATOM 5037 O O . ARG B 1 243 ? 32.688 10.812 7.66 1 91.62 243 ARG B O 1
ATOM 5044 N N . ALA B 1 244 ? 33.844 9.609 9.148 1 87.19 244 ALA B N 1
ATOM 5045 C CA . ALA B 1 244 ? 34.5 8.82 8.102 1 87.19 244 ALA B CA 1
ATOM 5046 C C . ALA B 1 244 ? 33.469 8.055 7.285 1 87.19 244 ALA B C 1
ATOM 5048 O O . ALA B 1 244 ? 33.531 8 6.055 1 87.19 244 ALA B O 1
ATOM 5049 N N . LYS B 1 245 ? 32.594 7.52 7.961 1 88.5 245 LYS B N 1
ATOM 5050 C CA . LYS B 1 245 ? 31.547 6.766 7.285 1 88.5 245 LYS B CA 1
ATOM 5051 C C . LYS B 1 245 ? 30.672 7.68 6.434 1 88.5 245 LYS B C 1
ATOM 5053 O O . LYS B 1 245 ? 30.344 7.352 5.289 1 88.5 245 LYS B O 1
ATOM 5058 N N . ASP B 1 246 ? 30.25 8.82 6.957 1 92.38 246 ASP B N 1
ATOM 5059 C CA . ASP B 1 246 ? 29.422 9.789 6.234 1 92.38 246 ASP B CA 1
ATOM 5060 C C . ASP B 1 246 ? 30.125 10.266 4.965 1 92.38 246 ASP B C 1
ATOM 5062 O O . ASP B 1 246 ? 29.469 10.5 3.943 1 92.38 246 ASP B O 1
ATOM 5066 N N . LEU B 1 247 ? 31.406 10.359 5.078 1 88.06 247 LEU B N 1
ATOM 5067 C CA . LEU B 1 247 ? 32.188 10.797 3.932 1 88.06 247 LEU B CA 1
ATOM 5068 C C . LEU B 1 247 ? 32.094 9.789 2.791 1 88.06 247 LEU B C 1
ATOM 5070 O O . LEU B 1 247 ? 31.953 10.172 1.629 1 88.06 247 LEU B O 1
ATOM 5074 N N . VAL B 1 248 ? 32.156 8.602 3.203 1 83 248 VAL B N 1
ATOM 5075 C CA . VAL B 1 248 ? 32.125 7.539 2.209 1 83 248 VAL B CA 1
ATOM 5076 C C . VAL B 1 248 ? 30.703 7.453 1.617 1 83 248 VAL B C 1
ATOM 5078 O O . VAL B 1 248 ? 30.547 7.297 0.405 1 83 248 VAL B O 1
ATOM 5081 N N . LEU B 1 249 ? 29.75 7.586 2.416 1 85.88 249 LEU B N 1
ATOM 5082 C CA . LEU B 1 249 ? 28.359 7.469 1.991 1 85.88 249 LEU B CA 1
ATOM 5083 C C . LEU B 1 249 ? 27.922 8.688 1.185 1 85.88 249 LEU B C 1
ATOM 5085 O O . LEU B 1 249 ? 27.062 8.586 0.316 1 85.88 249 LEU B O 1
ATOM 5089 N N . GLY B 1 250 ? 28.484 9.82 1.527 1 90.44 250 GLY B N 1
ATOM 5090 C CA . GLY B 1 250 ? 28.125 11.07 0.877 1 90.44 250 GLY B CA 1
ATOM 5091 C C . GLY B 1 250 ? 26.891 11.719 1.458 1 90.44 250 GLY B C 1
ATOM 5092 O O . GLY B 1 250 ? 26.297 12.617 0.843 1 90.44 250 GLY B O 1
ATOM 5093 N N . TYR B 1 251 ? 26.438 11.18 2.555 1 95 251 TYR B N 1
ATOM 5094 C CA . TYR B 1 251 ? 25.281 11.781 3.211 1 95 251 TYR B CA 1
ATOM 5095 C C . TYR B 1 251 ? 25.375 11.617 4.723 1 95 251 TYR B C 1
ATOM 5097 O O . TYR B 1 251 ? 26.156 10.805 5.223 1 95 251 TYR B O 1
ATOM 5105 N N . THR B 1 252 ? 24.594 12.438 5.41 1 96.06 252 THR B N 1
ATOM 5106 C CA . THR B 1 252 ? 24.562 12.438 6.867 1 96.06 252 THR B CA 1
ATOM 5107 C C . THR B 1 252 ? 23.734 11.266 7.391 1 96.06 252 THR B C 1
ATOM 5109 O O . THR B 1 252 ? 22.547 11.148 7.098 1 96.06 252 THR B O 1
ATOM 5112 N N . SER B 1 253 ? 24.297 10.461 8.242 1 95.75 253 SER B N 1
ATOM 5113 C CA . SER B 1 253 ? 23.656 9.211 8.625 1 95.75 253 SER B CA 1
ATOM 5114 C C . SER B 1 253 ? 23.031 9.305 10.016 1 95.75 253 SER B C 1
ATOM 5116 O O . SER B 1 253 ? 22.344 8.391 10.453 1 95.75 253 SER B O 1
ATOM 5118 N N . LYS B 1 254 ? 23.297 10.398 10.703 1 96.69 254 LYS B N 1
ATOM 5119 C CA . LYS B 1 254 ? 22.75 10.562 12.055 1 96.69 254 LYS B CA 1
ATOM 5120 C C . LYS B 1 254 ? 22.016 11.891 12.188 1 96.69 254 LYS B C 1
ATOM 5122 O O . LYS B 1 254 ? 22.422 12.898 11.617 1 96.69 254 LYS B O 1
ATOM 5127 N N . GLY B 1 255 ? 20.984 11.836 12.938 1 97.56 255 GLY B N 1
ATOM 5128 C CA . GLY B 1 255 ? 20.203 13.031 13.164 1 97.56 255 GLY B CA 1
ATOM 5129 C C . GLY B 1 255 ? 18.703 12.781 13.125 1 97.56 255 GLY B C 1
ATOM 5130 O O . GLY B 1 255 ? 18.266 11.648 12.922 1 97.56 255 GLY B O 1
ATOM 5131 N N . ILE B 1 256 ? 17.906 13.797 13.227 1 97.62 256 ILE B N 1
ATOM 5132 C CA . ILE B 1 256 ? 16.453 13.672 13.367 1 97.62 256 ILE B CA 1
ATOM 5133 C C . ILE B 1 256 ? 15.852 13.234 12.031 1 97.62 256 ILE B C 1
ATOM 5135 O O . ILE B 1 256 ? 14.742 12.695 11.992 1 97.62 256 ILE B O 1
ATOM 5139 N N . HIS B 1 257 ? 16.594 13.508 10.93 1 97.44 257 HIS B N 1
ATOM 5140 C CA . HIS B 1 257 ? 16.109 13.094 9.617 1 97.44 257 HIS B CA 1
ATOM 5141 C C . HIS B 1 257 ? 16.172 11.578 9.461 1 97.44 257 HIS B C 1
ATOM 5143 O O . HIS B 1 257 ? 15.805 11.039 8.414 1 97.44 257 HIS B O 1
ATOM 5149 N N . ARG B 1 258 ? 16.594 10.906 10.555 1 96.81 258 ARG B N 1
ATOM 5150 C CA . ARG B 1 258 ? 16.609 9.445 10.578 1 96.81 258 ARG B CA 1
ATOM 5151 C C . ARG B 1 258 ? 15.719 8.898 11.688 1 96.81 258 ARG B C 1
ATOM 5153 O O . ARG B 1 258 ? 15.727 7.699 11.961 1 96.81 258 ARG B O 1
ATOM 5160 N N . ASP B 1 259 ? 15.008 9.727 12.289 1 97.75 259 ASP B N 1
ATOM 5161 C CA . ASP B 1 259 ? 14.109 9.297 13.352 1 97.75 259 ASP B CA 1
ATOM 5162 C C . ASP B 1 259 ? 13.047 8.344 12.82 1 97.75 259 ASP B C 1
ATOM 5164 O O . ASP B 1 259 ? 12.781 8.312 11.617 1 97.75 259 ASP B O 1
ATOM 5168 N N . ASP B 1 260 ? 12.5 7.57 13.805 1 97.44 260 ASP B N 1
ATOM 5169 C CA . ASP B 1 260 ? 11.477 6.621 13.398 1 97.44 260 ASP B CA 1
ATOM 5170 C C . ASP B 1 260 ? 10.461 6.387 14.523 1 97.44 260 ASP B C 1
ATOM 5172 O O . ASP B 1 260 ? 10.719 6.746 15.672 1 97.44 260 ASP B O 1
ATOM 5176 N N . LEU B 1 261 ? 9.344 5.945 14.07 1 97.44 261 LEU B N 1
ATOM 5177 C CA . LEU B 1 261 ? 8.312 5.504 15 1 97.44 261 LEU B CA 1
ATOM 5178 C C . LEU B 1 261 ? 8.094 3.996 14.891 1 97.44 261 LEU B C 1
ATOM 5180 O O . LEU B 1 261 ? 7.793 3.484 13.812 1 97.44 261 LEU B O 1
ATOM 5184 N N . GLU B 1 262 ? 8.289 3.377 15.969 1 96.88 262 GLU B N 1
ATOM 5185 C CA . GLU B 1 262 ? 7.918 1.966 16.047 1 96.88 262 GLU B CA 1
ATOM 5186 C C . GLU B 1 262 ? 6.449 1.8 16.422 1 96.88 262 GLU B C 1
ATOM 5188 O O . GLU B 1 262 ? 6.027 2.236 17.5 1 96.88 262 GLU B O 1
ATOM 5193 N N . LEU B 1 263 ? 5.672 1.19 15.555 1 97.25 263 LEU B N 1
ATOM 5194 C CA . LEU B 1 263 ? 4.234 1.015 15.734 1 97.25 263 LEU B CA 1
ATOM 5195 C C . LEU B 1 263 ? 3.916 -0.404 16.203 1 97.25 263 LEU B C 1
ATOM 5197 O O . LEU B 1 263 ? 4.234 -1.372 15.5 1 97.25 263 LEU B O 1
ATOM 5201 N N . LEU B 1 264 ? 3.254 -0.497 17.312 1 97.06 264 LEU B N 1
ATOM 5202 C CA . LEU B 1 264 ? 3.057 -1.811 17.906 1 97.06 264 LEU B CA 1
ATOM 5203 C C . LEU B 1 264 ? 1.574 -2.092 18.125 1 97.06 264 LEU B C 1
ATOM 5205 O O . LEU B 1 264 ? 0.811 -1.19 18.484 1 97.06 264 LEU B O 1
ATOM 5209 N N . LEU B 1 265 ? 1.178 -3.248 17.875 1 95.38 265 LEU B N 1
ATOM 5210 C CA . LEU B 1 265 ? -0.126 -3.826 18.172 1 95.38 265 LEU B CA 1
ATOM 5211 C C . LEU B 1 265 ? 0.02 -5.074 19.031 1 95.38 265 LEU B C 1
ATOM 5213 O O . LEU B 1 265 ? 0.56 -6.086 18.578 1 95.38 265 LEU B O 1
ATOM 5217 N N . ASN B 1 266 ? -0.432 -5.012 20.234 1 92.38 266 ASN B N 1
ATOM 5218 C CA . ASN B 1 266 ? -0.281 -6.078 21.219 1 92.38 266 ASN B CA 1
ATOM 5219 C C . ASN B 1 266 ? 1.183 -6.469 21.406 1 92.38 266 ASN B C 1
ATOM 5221 O O . ASN B 1 266 ? 1.514 -7.652 21.453 1 92.38 266 ASN B O 1
ATOM 5225 N N . GLY B 1 267 ? 2.039 -5.457 21.344 1 92 267 GLY B N 1
ATOM 5226 C CA . GLY B 1 267 ? 3.451 -5.66 21.625 1 92 267 GLY B CA 1
ATOM 5227 C C . GLY B 1 267 ? 4.246 -6.09 20.406 1 92 267 GLY B C 1
ATOM 5228 O O . GLY B 1 267 ? 5.473 -6.227 20.469 1 92 267 GLY B O 1
ATOM 5229 N N . TYR B 1 268 ? 3.592 -6.285 19.297 1 90.81 268 TYR B N 1
ATOM 5230 C CA . TYR B 1 268 ? 4.262 -6.727 18.078 1 90.81 268 TYR B CA 1
ATOM 5231 C C . TYR B 1 268 ? 4.164 -5.672 16.984 1 90.81 268 TYR B C 1
ATOM 5233 O O . TYR B 1 268 ? 3.268 -4.824 17.016 1 90.81 268 TYR B O 1
ATOM 5241 N N . ALA B 1 269 ? 5.078 -5.758 16.062 1 92.5 269 ALA B N 1
ATOM 5242 C CA . ALA B 1 269 ? 5.082 -4.793 14.961 1 92.5 269 ALA B CA 1
ATOM 5243 C C . ALA B 1 269 ? 3.812 -4.914 14.117 1 92.5 269 ALA B C 1
ATOM 5245 O O . ALA B 1 269 ? 3.533 -5.977 13.555 1 92.5 269 ALA B O 1
ATOM 5246 N N . VAL B 1 270 ? 3.08 -3.873 14 1 93.75 270 VAL B N 1
ATOM 5247 C CA . VAL B 1 270 ? 1.802 -3.883 13.297 1 93.75 270 VAL B CA 1
ATOM 5248 C C . VAL B 1 270 ? 2.025 -4.227 11.828 1 93.75 270 VAL B C 1
ATOM 5250 O O . VAL B 1 270 ? 1.193 -4.895 11.203 1 93.75 270 VAL B O 1
ATOM 5253 N N . LYS B 1 271 ? 3.145 -3.781 11.281 1 90.5 271 LYS B N 1
ATOM 5254 C CA . LYS B 1 271 ? 3.475 -4 9.875 1 90.5 271 LYS B CA 1
ATOM 5255 C C . LYS B 1 271 ? 3.492 -5.488 9.539 1 90.5 271 LYS B C 1
ATOM 5257 O O . LYS B 1 271 ? 3.02 -5.895 8.477 1 90.5 271 LYS B O 1
ATOM 5262 N N . LYS B 1 272 ? 3.865 -6.273 10.406 1 84.75 272 LYS B N 1
ATOM 5263 C CA . LYS B 1 272 ? 4.082 -7.691 10.148 1 84.75 272 LYS B CA 1
ATOM 5264 C C . LYS B 1 272 ? 2.893 -8.523 10.625 1 84.75 272 LYS B C 1
ATOM 5266 O O . LYS B 1 272 ? 2.486 -9.477 9.953 1 84.75 272 LYS B O 1
ATOM 5271 N N . ASP B 1 273 ? 2.275 -8.055 11.672 1 84.44 273 ASP B N 1
ATOM 5272 C CA . ASP B 1 273 ? 1.351 -8.953 12.359 1 84.44 273 ASP B CA 1
ATOM 5273 C C . ASP B 1 273 ? -0.093 -8.477 12.195 1 84.44 273 ASP B C 1
ATOM 5275 O O . ASP B 1 273 ? -1.032 -9.234 12.445 1 84.44 273 ASP B O 1
ATOM 5279 N N . GLY B 1 274 ? -0.245 -7.316 11.812 1 88.69 274 GLY B N 1
ATOM 5280 C CA . GLY B 1 274 ? -1.591 -6.766 11.781 1 88.69 274 GLY B CA 1
ATOM 5281 C C . GLY B 1 274 ? -2.365 -7.156 10.539 1 88.69 274 GLY B C 1
ATOM 5282 O O . GLY B 1 274 ? -1.818 -7.152 9.438 1 88.69 274 GLY B O 1
ATOM 5283 N N . SER B 1 275 ? -3.607 -7.539 10.766 1 90.62 275 SER B N 1
ATOM 5284 C CA . SER B 1 275 ? -4.504 -7.727 9.633 1 90.62 275 SER B CA 1
ATOM 5285 C C . SER B 1 275 ? -4.789 -6.402 8.93 1 90.62 275 SER B C 1
ATOM 5287 O O . SER B 1 275 ? -4.453 -5.336 9.445 1 90.62 275 SER B O 1
ATOM 5289 N N . GLN B 1 276 ? -5.395 -6.48 7.762 1 89.69 276 GLN B N 1
ATOM 5290 C CA . GLN B 1 276 ? -5.742 -5.277 7.012 1 89.69 276 GLN B CA 1
ATOM 5291 C C . GLN B 1 276 ? -6.664 -4.371 7.816 1 89.69 276 GLN B C 1
ATOM 5293 O O . GLN B 1 276 ? -6.469 -3.154 7.863 1 89.69 276 GLN B O 1
ATOM 5298 N N . GLY B 1 277 ? -7.66 -4.969 8.445 1 93 277 GLY B N 1
ATOM 5299 C CA . GLY B 1 277 ? -8.586 -4.188 9.258 1 93 277 GLY B CA 1
ATOM 5300 C C . GLY B 1 277 ? -7.934 -3.582 10.484 1 93 277 GLY B C 1
ATOM 5301 O O . GLY B 1 277 ? -8.281 -2.471 10.891 1 93 277 GLY B O 1
ATOM 5302 N N . GLN B 1 278 ? -6.988 -4.312 11.023 1 93.5 278 GLN B N 1
ATOM 5303 C CA . GLN B 1 278 ? -6.254 -3.807 12.18 1 93.5 278 GLN B CA 1
ATOM 5304 C C . GLN B 1 278 ? -5.344 -2.645 11.797 1 93.5 278 GLN B C 1
ATOM 5306 O O . GLN B 1 278 ? -5.27 -1.642 12.508 1 93.5 278 GLN B O 1
ATOM 5311 N N . LYS B 1 279 ? -4.707 -2.82 10.703 1 94.5 279 LYS B N 1
ATOM 5312 C CA . LYS B 1 279 ? -3.865 -1.734 10.211 1 94.5 279 LYS B CA 1
ATOM 5313 C C . LYS B 1 279 ? -4.691 -0.487 9.914 1 94.5 279 LYS B C 1
ATOM 5315 O O . LYS B 1 279 ? -4.297 0.625 10.266 1 94.5 279 LYS B O 1
ATOM 5320 N N . LYS B 1 280 ? -5.773 -0.672 9.32 1 94.94 280 LYS B N 1
ATOM 5321 C CA . LYS B 1 280 ? -6.664 0.445 9.023 1 94.94 280 LYS B CA 1
ATOM 5322 C C . LYS B 1 280 ? -7.16 1.111 10.305 1 94.94 280 LYS B C 1
ATOM 5324 O O . LYS B 1 280 ? -7.152 2.34 10.414 1 94.94 280 LYS B O 1
ATOM 5329 N N . THR B 1 281 ? -7.578 0.289 11.234 1 96.25 281 THR B N 1
ATOM 5330 C CA . THR B 1 281 ? -8 0.827 12.516 1 96.25 281 THR B CA 1
ATOM 5331 C C . THR B 1 281 ? -6.879 1.623 13.172 1 96.25 281 THR B C 1
ATOM 5333 O O . THR B 1 281 ? -7.117 2.674 13.773 1 96.25 281 THR B O 1
ATOM 5336 N N . PHE B 1 282 ? -5.77 1.11 13.008 1 96.94 282 PHE B N 1
ATOM 5337 C CA . PHE B 1 282 ? -4.582 1.724 13.594 1 96.94 282 PHE B CA 1
ATOM 5338 C C . PHE B 1 282 ? -4.402 3.15 13.086 1 96.94 282 PHE B C 1
ATOM 5340 O O . PHE B 1 282 ? -4.352 4.094 13.875 1 96.94 282 PHE B O 1
ATOM 5347 N N . PHE B 1 283 ? -4.34 3.33 11.75 1 96.19 283 PHE B N 1
ATOM 5348 C CA . PHE B 1 283 ? -4.074 4.672 11.242 1 96.19 283 PHE B CA 1
ATOM 5349 C C . PHE B 1 283 ? -5.293 5.566 11.414 1 96.19 283 PHE B C 1
ATOM 5351 O O . PHE B 1 283 ? -5.164 6.777 11.609 1 96.19 283 PHE B O 1
ATOM 5358 N N . ILE B 1 284 ? -6.496 5.035 11.461 1 97.31 284 ILE B N 1
ATOM 5359 C CA . ILE B 1 284 ? -7.688 5.832 11.727 1 97.31 284 ILE B CA 1
ATOM 5360 C C . ILE B 1 284 ? -7.617 6.414 13.141 1 97.31 284 ILE B C 1
ATOM 5362 O O . ILE B 1 284 ? -7.828 7.613 13.336 1 97.31 284 ILE B O 1
ATOM 5366 N N . ALA B 1 285 ? -7.293 5.539 14.055 1 97.5 285 ALA B N 1
ATOM 5367 C CA . ALA B 1 285 ? -7.188 5.969 15.445 1 97.5 285 ALA B CA 1
ATOM 5368 C C . ALA B 1 285 ? -6.117 7.047 15.609 1 97.5 285 ALA B C 1
ATOM 5370 O O . ALA B 1 285 ? -6.312 8.023 16.328 1 97.5 285 ALA B O 1
ATOM 5371 N N . LEU B 1 286 ? -5.059 6.84 14.953 1 97.12 286 LEU B N 1
ATOM 5372 C CA . LEU B 1 286 ? -3.967 7.809 14.992 1 97.12 286 LEU B CA 1
ATOM 5373 C C . LEU B 1 286 ? -4.422 9.164 14.461 1 97.12 286 LEU B C 1
ATOM 5375 O O . LEU B 1 286 ? -4.152 10.195 15.07 1 97.12 286 LEU B O 1
ATOM 5379 N N . LYS B 1 287 ? -5.109 9.188 13.375 1 97.5 287 LYS B N 1
ATOM 5380 C CA . LYS B 1 287 ? -5.582 10.414 12.734 1 97.5 287 LYS B CA 1
ATOM 5381 C C . LYS B 1 287 ? -6.672 11.078 13.57 1 97.5 287 LYS B C 1
ATOM 5383 O O . LYS B 1 287 ? -6.746 12.305 13.641 1 97.5 287 LYS B O 1
ATOM 5388 N N . LEU B 1 288 ? -7.492 10.297 14.172 1 97.25 288 LEU B N 1
ATOM 5389 C CA . LEU B 1 288 ? -8.516 10.859 15.039 1 97.25 288 LEU B CA 1
ATOM 5390 C C . LEU B 1 288 ? -7.891 11.477 16.297 1 97.25 288 LEU B C 1
ATOM 5392 O O . LEU B 1 288 ? -8.359 12.5 16.781 1 97.25 288 LEU B O 1
ATOM 5396 N N . ALA B 1 289 ? -6.867 10.82 16.797 1 97 289 ALA B N 1
ATOM 5397 C CA . ALA B 1 289 ? -6.121 11.398 17.906 1 97 289 ALA B CA 1
ATOM 5398 C C . ALA B 1 289 ? -5.516 12.75 17.516 1 97 289 ALA B C 1
ATOM 5400 O O . ALA B 1 289 ? -5.582 13.711 18.297 1 97 289 ALA B O 1
ATOM 5401 N N . GLN B 1 290 ? -4.938 12.758 16.359 1 96.38 290 GLN B N 1
ATOM 5402 C CA . GLN B 1 290 ? -4.441 14.016 15.805 1 96.38 290 GLN B CA 1
ATOM 5403 C C . GLN B 1 290 ? -5.539 15.078 15.773 1 96.38 290 GLN B C 1
ATOM 5405 O O . GLN B 1 290 ? -5.305 16.234 16.141 1 96.38 290 GLN B O 1
ATOM 5410 N N . PHE B 1 291 ? -6.676 14.719 15.375 1 97.31 291 PHE B N 1
ATOM 5411 C CA . PHE B 1 291 ? -7.805 15.641 15.273 1 97.31 291 PHE B CA 1
ATOM 5412 C C . PHE B 1 291 ? -8.109 16.266 16.641 1 97.31 291 PHE B C 1
ATOM 5414 O O . PHE B 1 291 ? -8.211 17.484 16.75 1 97.31 291 PHE B O 1
ATOM 5421 N N . GLU B 1 292 ? -8.25 15.422 17.562 1 95.44 292 GLU B N 1
ATOM 5422 C CA . GLU B 1 292 ? -8.578 15.883 18.906 1 95.44 292 GLU B CA 1
ATOM 5423 C C . GLU B 1 292 ? -7.48 16.797 19.469 1 95.44 292 GLU B C 1
ATOM 5425 O O . GLU B 1 292 ? -7.766 17.812 20.094 1 95.44 292 GLU B O 1
ATOM 5430 N N . PHE B 1 293 ? -6.309 16.422 19.234 1 93.88 293 PHE B N 1
ATOM 5431 C CA . PHE B 1 293 ? -5.18 17.234 19.672 1 93.88 293 PHE B CA 1
ATOM 5432 C C . PHE B 1 293 ? -5.258 18.625 19.062 1 93.88 293 PHE B C 1
ATOM 5434 O O . PHE B 1 293 ? -5.148 19.625 19.781 1 93.88 293 PHE B O 1
ATOM 5441 N N . LEU B 1 294 ? -5.473 18.688 17.781 1 94.88 294 LEU B N 1
ATOM 5442 C CA . LEU B 1 294 ? -5.551 19.969 17.078 1 94.88 294 LEU B CA 1
ATOM 5443 C C . LEU B 1 294 ? -6.742 20.781 17.562 1 94.88 294 LEU B C 1
ATOM 5445 O O . LEU B 1 294 ? -6.637 22 17.734 1 94.88 294 LEU B O 1
ATOM 5449 N N . LYS B 1 295 ? -7.797 20.125 17.766 1 95.38 295 LYS B N 1
ATOM 5450 C CA . LYS B 1 295 ? -8.984 20.797 18.281 1 95.38 295 LYS B CA 1
ATOM 5451 C C . LYS B 1 295 ? -8.711 21.453 19.625 1 95.38 295 LYS B C 1
ATOM 5453 O O . LYS B 1 295 ? -9.055 22.625 19.828 1 95.38 295 LYS B O 1
ATOM 5458 N N . ASP B 1 296 ? -8.109 20.672 20.453 1 93.75 296 ASP B N 1
ATOM 5459 C CA . ASP B 1 296 ? -7.797 21.188 21.797 1 93.75 296 ASP B CA 1
ATOM 5460 C C . ASP B 1 296 ? -6.812 22.344 21.734 1 93.75 296 ASP B C 1
ATOM 5462 O O . ASP B 1 296 ? -6.941 23.312 22.469 1 93.75 296 ASP B O 1
ATOM 5466 N N . PHE B 1 297 ? -5.914 22.266 20.906 1 91.75 297 PHE B N 1
ATOM 5467 C CA . PHE B 1 297 ? -4.902 23.312 20.781 1 91.75 297 PHE B CA 1
ATOM 5468 C C . PHE B 1 297 ? -5.512 24.594 20.219 1 91.75 297 PHE B C 1
ATOM 5470 O O . PHE B 1 297 ? -5.293 25.672 20.766 1 91.75 297 PHE B O 1
ATOM 5477 N N . PHE B 1 298 ? -6.316 24.484 19.188 1 92.06 298 PHE B N 1
ATOM 5478 C CA . PHE B 1 298 ? -6.828 25.656 18.484 1 92.06 298 PHE B CA 1
ATOM 5479 C C . PHE B 1 298 ? -8.07 26.203 19.172 1 92.06 298 PHE B C 1
ATOM 5481 O O . PHE B 1 298 ? -8.391 27.391 19.047 1 92.06 298 PHE B O 1
ATOM 5488 N N . GLY B 1 299 ? -8.742 25.344 19.844 1 92 299 GLY B N 1
ATOM 5489 C CA . GLY B 1 299 ? -9.969 25.75 20.516 1 92 299 GLY B CA 1
ATOM 5490 C C . GLY B 1 299 ? -11.188 25.672 19.609 1 92 299 GLY B C 1
ATOM 5491 O O . GLY B 1 299 ? -12.281 26.078 20 1 92 299 GLY B O 1
ATOM 5492 N N . PHE B 1 300 ? -10.961 25.312 18.391 1 92.12 300 PHE B N 1
ATOM 5493 C CA . PHE B 1 300 ? -12.055 25.047 17.469 1 92.12 300 PHE B CA 1
ATOM 5494 C C . PHE B 1 300 ? -11.781 23.781 16.656 1 92.12 300 PHE B C 1
ATOM 5496 O O . PHE B 1 300 ? -10.641 23.328 16.578 1 92.12 300 PHE B O 1
ATOM 5503 N N . SER B 1 301 ? -12.82 23.234 16.047 1 95.12 301 SER B N 1
ATOM 5504 C CA . SER B 1 301 ? -12.742 21.953 15.375 1 95.12 301 SER B CA 1
ATOM 5505 C C . SER B 1 301 ? -12.086 22.078 14.008 1 95.12 301 SER B C 1
ATOM 5507 O O . SER B 1 301 ? -12.5 22.906 13.195 1 95.12 301 SER B O 1
ATOM 5509 N N . PRO B 1 302 ? -11.047 21.266 13.719 1 96.94 302 PRO B N 1
ATOM 5510 C CA . PRO B 1 302 ? -10.555 21.156 12.344 1 96.94 302 PRO B CA 1
ATOM 5511 C C . PRO B 1 302 ? -11.586 20.562 11.391 1 96.94 302 PRO B C 1
ATOM 5513 O O . PRO B 1 302 ? -12.617 20.031 11.836 1 96.94 302 PRO B O 1
ATOM 5516 N N . ILE B 1 303 ? -11.344 20.688 10.125 1 97.69 303 ILE B N 1
ATOM 5517 C CA . ILE B 1 303 ? -12.133 19.984 9.125 1 97.69 303 ILE B CA 1
ATOM 5518 C C . ILE B 1 303 ? -11.672 18.531 9.023 1 97.69 303 ILE B C 1
ATOM 5520 O O . ILE B 1 303 ? -10.469 18.266 9.055 1 97.69 303 ILE B O 1
ATOM 5524 N N . LEU B 1 304 ? -12.617 17.594 8.969 1 97.81 304 LEU B N 1
ATOM 5525 C CA . LEU B 1 304 ? -12.297 16.172 8.875 1 97.81 304 LEU B CA 1
ATOM 5526 C C . LEU B 1 304 ? -12.664 15.625 7.5 1 97.81 304 LEU B C 1
ATOM 5528 O O . LEU B 1 304 ? -13.812 15.742 7.066 1 97.81 304 LEU B O 1
ATOM 5532 N N . LEU B 1 305 ? -11.695 15.148 6.77 1 98.25 305 LEU B N 1
ATOM 5533 C CA . LEU B 1 305 ? -11.906 14.516 5.473 1 98.25 305 LEU B CA 1
ATOM 5534 C C . LEU B 1 305 ? -11.789 13 5.582 1 98.25 305 LEU B C 1
ATOM 5536 O O . LEU B 1 305 ? -10.734 12.484 5.969 1 98.25 305 LEU B O 1
ATOM 5540 N N . LEU B 1 306 ? -12.82 12.25 5.266 1 97.12 306 LEU B N 1
ATOM 5541 C CA . LEU B 1 306 ? -12.867 10.789 5.32 1 97.12 306 LEU B CA 1
ATOM 5542 C C . LEU B 1 306 ? -13.016 10.195 3.924 1 97.12 306 LEU B C 1
ATOM 5544 O O . LEU B 1 306 ? -14.086 10.289 3.314 1 97.12 306 LEU B O 1
ATOM 5548 N N . ASP B 1 307 ? -11.953 9.578 3.443 1 95.88 307 ASP B N 1
ATOM 5549 C CA . ASP B 1 307 ? -11.93 9 2.102 1 95.88 307 ASP B CA 1
ATOM 5550 C C . ASP B 1 307 ? -12.062 7.48 2.158 1 95.88 307 ASP B C 1
ATOM 5552 O O . ASP B 1 307 ? -11.109 6.781 2.506 1 95.88 307 ASP B O 1
ATOM 5556 N N . ASP B 1 308 ? -13.133 6.902 1.734 1 91.31 308 ASP B N 1
ATOM 5557 C CA . ASP B 1 308 ? -13.375 5.461 1.684 1 91.31 308 ASP B CA 1
ATOM 5558 C C . ASP B 1 308 ? -13.016 4.797 3.012 1 91.31 308 ASP B C 1
ATOM 5560 O O . ASP B 1 308 ? -12.297 3.797 3.037 1 91.31 308 ASP B O 1
ATOM 5564 N N . LEU B 1 309 ? -13.578 5.258 4.008 1 91.06 309 LEU B N 1
ATOM 5565 C CA . LEU B 1 309 ? -13.164 4.945 5.371 1 91.06 309 LEU B CA 1
ATOM 5566 C C . LEU B 1 309 ? -13.695 3.582 5.801 1 91.06 309 LEU B C 1
ATOM 5568 O O . LEU B 1 309 ? -13.031 2.854 6.539 1 91.06 309 LEU B O 1
ATOM 5572 N N . PHE B 1 310 ? -14.789 3.141 5.309 1 87.88 310 PHE B N 1
ATOM 5573 C CA . PHE B 1 310 ? -15.516 2.057 5.957 1 87.88 310 PHE B CA 1
ATOM 5574 C C . PHE B 1 310 ? -15.195 0.719 5.301 1 87.88 310 PHE B C 1
ATOM 5576 O O . PHE B 1 310 ? -15.641 -0.331 5.77 1 87.88 310 PHE B O 1
ATOM 5583 N N . ASP B 1 311 ? -14.391 0.752 4.379 1 88.06 311 ASP B N 1
ATOM 5584 C CA . ASP B 1 311 ? -13.984 -0.484 3.721 1 88.06 311 ASP B CA 1
ATOM 5585 C C . ASP B 1 311 ? -13.039 -1.293 4.613 1 88.06 311 ASP B C 1
ATOM 5587 O O . ASP B 1 311 ? -12.352 -0.732 5.465 1 88.06 311 ASP B O 1
ATOM 5591 N N . LYS B 1 312 ? -13.039 -2.613 4.477 1 88.19 312 LYS B N 1
ATOM 5592 C CA . LYS B 1 312 ? -12.102 -3.543 5.105 1 88.19 312 LYS B CA 1
ATOM 5593 C C . LYS B 1 312 ? -12.375 -3.668 6.602 1 88.19 312 LYS B C 1
ATOM 5595 O O . LYS B 1 312 ? -11.68 -4.406 7.305 1 88.19 312 LYS B O 1
ATOM 5600 N N . LEU B 1 313 ? -13.328 -2.912 7.137 1 90.94 313 LEU B N 1
ATOM 5601 C CA . LEU B 1 313 ? -13.625 -2.961 8.562 1 90.94 313 LEU B CA 1
ATOM 5602 C C . LEU B 1 313 ? -14.844 -3.84 8.836 1 90.94 313 LEU B C 1
ATOM 5604 O O . LEU B 1 313 ? -15.789 -3.859 8.039 1 90.94 313 LEU B O 1
ATOM 5608 N N . ASP B 1 314 ? -14.773 -4.555 9.891 1 91.5 314 ASP B N 1
ATOM 5609 C CA . ASP B 1 314 ? -15.93 -5.348 10.266 1 91.5 314 ASP B CA 1
ATOM 5610 C C . ASP B 1 314 ? -17.047 -4.465 10.828 1 91.5 314 ASP B C 1
ATOM 5612 O O . ASP B 1 314 ? -16.828 -3.277 11.086 1 91.5 314 ASP B O 1
ATOM 5616 N N . ASP B 1 315 ? -18.172 -5.059 11.055 1 89.94 315 ASP B N 1
ATOM 5617 C CA . ASP B 1 315 ? -19.375 -4.309 11.414 1 89.94 315 ASP B CA 1
ATOM 5618 C C . ASP B 1 315 ? -19.203 -3.588 12.75 1 89.94 315 ASP B C 1
ATOM 5620 O O . ASP B 1 315 ? -19.688 -2.471 12.93 1 89.94 315 ASP B O 1
ATOM 5624 N N . GLU B 1 316 ? -18.516 -4.18 13.641 1 92.62 316 GLU B N 1
ATOM 5625 C CA . GLU B 1 316 ? -18.328 -3.57 14.953 1 92.62 316 GLU B CA 1
ATOM 5626 C C . GLU B 1 316 ? -17.484 -2.305 14.852 1 92.62 316 GLU B C 1
ATOM 5628 O O . GLU B 1 316 ? -17.844 -1.267 15.414 1 92.62 316 GLU B O 1
ATOM 5633 N N . ARG B 1 317 ? -16.453 -2.428 14.172 1 92.44 317 ARG B N 1
ATOM 5634 C CA . ARG B 1 317 ? -15.578 -1.276 13.977 1 92.44 317 ARG B CA 1
ATOM 5635 C C . ARG B 1 317 ? -16.297 -0.169 13.211 1 92.44 317 ARG B C 1
ATOM 5637 O O . ARG B 1 317 ? -16.156 1.012 13.539 1 92.44 317 ARG B O 1
ATOM 5644 N N . VAL B 1 318 ? -17.047 -0.53 12.258 1 92 318 VAL B N 1
ATOM 5645 C CA . VAL B 1 318 ? -17.797 0.435 11.477 1 92 318 VAL B CA 1
ATOM 5646 C C . VAL B 1 318 ? -18.781 1.175 12.375 1 92 318 VAL B C 1
ATOM 5648 O O . VAL B 1 318 ? -18.875 2.404 12.328 1 92 318 VAL B O 1
ATOM 5651 N N . SER B 1 319 ? -19.438 0.442 13.195 1 92.25 319 SER B N 1
ATOM 5652 C CA . SER B 1 319 ? -20.406 1.026 14.109 1 92.25 319 SER B CA 1
ATOM 5653 C C . SER B 1 319 ? -19.75 2.016 15.062 1 92.25 319 SER B C 1
ATOM 5655 O O . SER B 1 319 ? -20.281 3.096 15.312 1 92.25 319 SER B O 1
ATOM 5657 N N . SER B 1 320 ? -18.625 1.659 15.547 1 94.12 320 SER B N 1
ATOM 5658 C CA . SER B 1 320 ? -17.875 2.543 16.438 1 94.12 320 SER B CA 1
ATOM 5659 C C . SER B 1 320 ? -17.484 3.836 15.742 1 94.12 320 SER B C 1
ATOM 5661 O O . SER B 1 320 ? -17.578 4.918 16.328 1 94.12 320 SER B O 1
ATOM 5663 N N . LEU B 1 321 ? -17.125 3.762 14.523 1 92.56 321 LEU B N 1
ATOM 5664 C CA . LEU B 1 321 ? -16.703 4.934 13.766 1 92.56 321 LEU B CA 1
ATOM 5665 C C . LEU B 1 321 ? -17.875 5.852 13.477 1 92.56 321 LEU B C 1
ATOM 5667 O O . LEU B 1 321 ? -17.75 7.078 13.523 1 92.56 321 LEU B O 1
ATOM 5671 N N . ILE B 1 322 ? -18.969 5.242 13.203 1 90.62 322 ILE B N 1
ATOM 5672 C CA . ILE B 1 322 ? -20.188 6.016 12.977 1 90.62 322 ILE B CA 1
ATOM 5673 C C . ILE B 1 322 ? -20.562 6.777 14.242 1 90.62 322 ILE B C 1
ATOM 5675 O O . ILE B 1 322 ? -20.906 7.957 14.18 1 90.62 322 ILE B O 1
ATOM 5679 N N . GLU B 1 323 ? -20.453 6.09 15.312 1 91.94 323 GLU B N 1
ATOM 5680 C CA . GLU B 1 323 ? -20.719 6.73 16.594 1 91.94 323 GLU B CA 1
ATOM 5681 C C . GLU B 1 323 ? -19.797 7.91 16.828 1 91.94 323 GLU B C 1
ATOM 5683 O O . GLU B 1 323 ? -20.234 8.984 17.25 1 91.94 323 GLU B O 1
ATOM 5688 N N . LEU B 1 324 ? -18.578 7.73 16.547 1 90.56 324 LEU B N 1
ATOM 5689 C CA . LEU B 1 324 ? -17.594 8.789 16.719 1 90.56 324 LEU B CA 1
ATOM 5690 C C . LEU B 1 324 ? -17.922 9.977 15.812 1 90.56 324 LEU B C 1
ATOM 5692 O O . LEU B 1 324 ? -17.844 11.133 16.25 1 90.56 324 LEU B O 1
ATOM 5696 N N . ALA B 1 325 ? -18.25 9.734 14.578 1 86.38 325 ALA B N 1
ATOM 5697 C CA . ALA B 1 325 ? -18.547 10.781 13.602 1 86.38 325 ALA B CA 1
ATOM 5698 C C . ALA B 1 325 ? -19.734 11.633 14.039 1 86.38 325 ALA B C 1
ATOM 5700 O O . ALA B 1 325 ? -19.844 12.797 13.656 1 86.38 325 ALA B O 1
ATOM 5701 N N . GLY B 1 326 ? -20.578 11.07 14.867 1 88.94 326 GLY B N 1
ATOM 5702 C CA . GLY B 1 326 ? -21.766 11.758 15.328 1 88.94 326 GLY B CA 1
ATOM 5703 C C . GLY B 1 326 ? -21.516 12.703 16.484 1 88.94 326 GLY B C 1
ATOM 5704 O O . GLY B 1 326 ? -22.359 13.523 16.828 1 88.94 326 GLY B O 1
ATOM 5705 N N . ARG B 1 327 ? -20.391 12.594 17.016 1 90.31 327 ARG B N 1
ATOM 5706 C CA . ARG B 1 327 ? -20.062 13.43 18.172 1 90.31 327 ARG B CA 1
ATOM 5707 C C . ARG B 1 327 ? -19.906 14.891 17.766 1 90.31 327 ARG B C 1
ATOM 5709 O O . ARG B 1 327 ? -19.484 15.188 16.641 1 90.31 327 ARG B O 1
ATOM 5716 N N . ASP B 1 328 ? -20.109 15.797 18.672 1 88.69 328 ASP B N 1
ATOM 5717 C CA . ASP B 1 328 ? -20.031 17.234 18.438 1 88.69 328 ASP B CA 1
ATOM 5718 C C . ASP B 1 328 ? -18.594 17.688 18.219 1 88.69 328 ASP B C 1
ATOM 5720 O O . ASP B 1 328 ? -18.344 18.781 17.703 1 88.69 328 ASP B O 1
ATOM 5724 N N . THR B 1 329 ? -17.781 16.766 18.547 1 90.44 329 THR B N 1
ATOM 5725 C CA . THR B 1 329 ? -16.359 17.062 18.391 1 90.44 329 THR B CA 1
ATOM 5726 C C . THR B 1 329 ? -16.016 17.344 16.938 1 90.44 329 THR B C 1
ATOM 5728 O O . THR B 1 329 ? -15.141 18.156 16.641 1 90.44 329 THR B O 1
ATOM 5731 N N . PHE B 1 330 ? -16.734 16.734 16.078 1 92.75 330 PHE B N 1
ATOM 5732 C CA . PHE B 1 330 ? -16.469 16.859 14.656 1 92.75 330 PHE B CA 1
ATOM 5733 C C . PHE B 1 330 ? -17.5 17.781 13.992 1 92.75 330 PHE B C 1
ATOM 5735 O O . PHE B 1 330 ? -18.641 17.375 13.758 1 92.75 330 PHE B O 1
ATOM 5742 N N . GLN B 1 331 ? -17.094 18.906 13.695 1 93.38 331 GLN B N 1
ATOM 5743 C CA . GLN B 1 331 ? -18.031 19.906 13.203 1 93.38 331 GLN B CA 1
ATOM 5744 C C . GLN B 1 331 ? -18.344 19.688 11.719 1 93.38 331 GLN B C 1
ATOM 5746 O O . GLN B 1 331 ? -19.469 19.359 11.352 1 93.38 331 GLN B O 1
ATOM 5751 N N . GLN B 1 332 ? -17.328 19.812 10.891 1 97.12 332 GLN B N 1
ATOM 5752 C CA . GLN B 1 332 ? -17.531 19.609 9.461 1 97.12 332 GLN B CA 1
ATOM 5753 C C . GLN B 1 332 ? -16.781 18.359 8.977 1 97.12 332 GLN B C 1
ATOM 5755 O O . GLN B 1 332 ? -15.555 18.266 9.156 1 97.12 332 GLN B O 1
ATOM 5760 N N . ILE B 1 333 ? -17.5 17.5 8.383 1 97 333 ILE B N 1
ATOM 5761 C CA . ILE B 1 333 ? -16.969 16.234 7.883 1 97 333 ILE B CA 1
ATOM 5762 C C . ILE B 1 333 ? -17.25 16.109 6.387 1 97 333 ILE B C 1
ATOM 5764 O O . ILE B 1 333 ? -18.344 16.406 5.926 1 97 333 ILE B O 1
ATOM 5768 N N . PHE B 1 334 ? -16.203 15.859 5.621 1 97.81 334 PHE B N 1
ATOM 5769 C CA . PHE B 1 334 ? -16.344 15.383 4.246 1 97.81 334 PHE B CA 1
ATOM 5770 C C . PHE B 1 334 ? -16.156 13.875 4.172 1 97.81 334 PHE B C 1
ATOM 5772 O O . PHE B 1 334 ? -15.172 13.344 4.699 1 97.81 334 PHE B O 1
ATOM 5779 N N . ILE B 1 335 ? -17.078 13.18 3.572 1 96.5 335 ILE B N 1
ATOM 5780 C CA . ILE B 1 335 ? -16.984 11.719 3.508 1 96.5 335 ILE B CA 1
ATOM 5781 C C . ILE B 1 335 ? -17.266 11.25 2.084 1 96.5 335 ILE B C 1
ATOM 5783 O O . ILE B 1 335 ? -18.188 11.75 1.432 1 96.5 335 ILE B O 1
ATOM 5787 N N . THR B 1 336 ? -16.422 10.406 1.577 1 95.75 336 THR B N 1
ATOM 5788 C CA . THR B 1 336 ? -16.656 9.812 0.263 1 95.75 336 THR B CA 1
ATOM 5789 C C . THR B 1 336 ? -16.938 8.32 0.385 1 95.75 336 THR B C 1
ATOM 5791 O O . THR B 1 336 ? -16.5 7.676 1.341 1 95.75 336 THR B O 1
ATOM 5794 N N . ASP B 1 337 ? -17.703 7.789 -0.503 1 92.94 337 ASP B N 1
ATOM 5795 C CA . ASP B 1 337 ? -17.953 6.355 -0.613 1 92.94 337 ASP B CA 1
ATOM 5796 C C . ASP B 1 337 ? -18.516 6.004 -1.989 1 92.94 337 ASP B C 1
ATOM 5798 O O . ASP B 1 337 ? -19.062 6.867 -2.682 1 92.94 337 ASP B O 1
ATOM 5802 N N . THR B 1 338 ? -18.359 4.781 -2.334 1 90.31 338 THR B N 1
ATOM 5803 C CA . THR B 1 338 ? -18.938 4.316 -3.59 1 90.31 338 THR B CA 1
ATOM 5804 C C . THR B 1 338 ? -20.391 3.895 -3.391 1 90.31 338 THR B C 1
ATOM 5806 O O . THR B 1 338 ? -21.156 3.809 -4.355 1 90.31 338 THR B O 1
ATOM 5809 N N . GLN B 1 339 ? -20.703 3.609 -2.158 1 87.88 339 GLN B N 1
ATOM 5810 C CA . GLN B 1 339 ? -22.031 3.088 -1.861 1 87.88 339 GLN B CA 1
ATOM 5811 C C . GLN B 1 339 ? -22.906 4.148 -1.186 1 87.88 339 GLN B C 1
ATOM 5813 O O . GLN B 1 339 ? -22.688 4.477 -0.017 1 87.88 339 GLN B O 1
ATOM 5818 N N . ARG B 1 340 ? -23.906 4.559 -1.846 1 88.44 340 ARG B N 1
ATOM 5819 C CA . ARG B 1 340 ? -24.812 5.578 -1.323 1 88.44 340 ARG B CA 1
ATOM 5820 C C . ARG B 1 340 ? -25.547 5.078 -0.089 1 88.44 340 ARG B C 1
ATOM 5822 O O . ARG B 1 340 ? -25.703 5.805 0.894 1 88.44 340 ARG B O 1
ATOM 5829 N N . LYS B 1 341 ? -25.984 3.883 -0.199 1 87.06 341 LYS B N 1
ATOM 5830 C CA . LYS B 1 341 ? -26.781 3.311 0.888 1 87.06 341 LYS B CA 1
ATOM 5831 C C . LYS B 1 341 ? -26 3.312 2.197 1 87.06 341 LYS B C 1
ATOM 5833 O O . LYS B 1 341 ? -26.547 3.629 3.256 1 87.06 341 LYS B O 1
ATOM 5838 N N . ARG B 1 342 ? -24.844 2.984 2.121 1 85.69 342 ARG B N 1
ATOM 5839 C CA . ARG B 1 342 ? -24 2.957 3.309 1 85.69 342 ARG B CA 1
ATOM 5840 C C . ARG B 1 342 ? -23.891 4.344 3.932 1 85.69 342 ARG B C 1
ATOM 5842 O O . ARG B 1 342 ? -24.016 4.496 5.148 1 85.69 342 ARG B O 1
ATOM 5849 N N . LEU B 1 343 ? -23.641 5.371 3.129 1 88.81 343 LEU B N 1
ATOM 5850 C CA . LEU B 1 343 ? -23.516 6.734 3.639 1 88.81 343 LEU B CA 1
ATOM 5851 C C . LEU B 1 343 ? -24.828 7.211 4.234 1 88.81 343 LEU B C 1
ATOM 5853 O O . LEU B 1 343 ? -24.844 7.906 5.254 1 88.81 343 LEU B O 1
ATOM 5857 N N . HIS B 1 344 ? -25.859 6.824 3.588 1 90.12 344 HIS B N 1
ATOM 5858 C CA . HIS B 1 344 ? -27.172 7.199 4.102 1 90.12 344 HIS B CA 1
ATOM 5859 C C . HIS B 1 344 ? -27.391 6.625 5.496 1 90.12 344 HIS B C 1
ATOM 5861 O O . HIS B 1 344 ? -27.875 7.328 6.391 1 90.12 344 HIS B O 1
ATOM 5867 N N . ASP B 1 345 ? -27.062 5.414 5.605 1 84.88 345 ASP B N 1
ATOM 5868 C CA . ASP B 1 345 ? -27.219 4.754 6.898 1 84.88 345 ASP B CA 1
ATOM 5869 C C . ASP B 1 345 ? -26.359 5.418 7.969 1 84.88 345 ASP B C 1
ATOM 5871 O O . ASP B 1 345 ? -26.781 5.574 9.109 1 84.88 345 ASP B O 1
ATOM 5875 N N . ILE B 1 346 ? -25.266 5.824 7.578 1 82.12 346 ILE B N 1
ATOM 5876 C CA . ILE B 1 346 ? -24.312 6.461 8.484 1 82.12 346 ILE B CA 1
ATOM 5877 C C . ILE B 1 346 ? -24.859 7.812 8.938 1 82.12 346 ILE B C 1
ATOM 5879 O O . ILE B 1 346 ? -24.922 8.094 10.133 1 82.12 346 ILE B O 1
ATOM 5883 N N . VAL B 1 347 ? -25.219 8.664 8.031 1 88.88 347 VAL B N 1
ATOM 5884 C CA . VAL B 1 347 ? -25.625 10.031 8.336 1 88.88 347 VAL B CA 1
ATOM 5885 C C . VAL B 1 347 ? -26.922 10.023 9.141 1 88.88 347 VAL B C 1
ATOM 5887 O O . VAL B 1 347 ? -27.109 10.844 10.039 1 88.88 347 VAL B O 1
ATOM 5890 N N . LYS B 1 348 ? -27.734 9.094 8.82 1 88.94 348 LYS B N 1
ATOM 5891 C CA . LYS B 1 348 ? -28.984 8.977 9.555 1 88.94 348 LYS B CA 1
ATOM 5892 C C . LYS B 1 348 ? -28.734 8.68 11.031 1 88.94 348 LYS B C 1
ATOM 5894 O O . LYS B 1 348 ? -29.438 9.195 11.906 1 88.94 348 LYS B O 1
ATOM 5899 N N . GLN B 1 349 ? -27.812 7.98 11.258 1 88.56 349 GLN B N 1
ATOM 5900 C CA . GLN B 1 349 ? -27.5 7.578 12.625 1 88.56 349 GLN B CA 1
ATOM 5901 C C . GLN B 1 349 ? -26.844 8.719 13.398 1 88.56 349 GLN B C 1
ATOM 5903 O O . GLN B 1 349 ? -26.984 8.812 14.625 1 88.56 349 GLN B O 1
ATOM 5908 N N . THR B 1 350 ? -26.156 9.555 12.781 1 87.88 350 THR B N 1
ATOM 5909 C CA . THR B 1 350 ? -25.453 10.641 13.445 1 87.88 350 THR B CA 1
ATOM 5910 C C . THR B 1 350 ? -26.406 11.766 13.828 1 87.88 350 THR B C 1
ATOM 5912 O O . THR B 1 350 ? -26.188 12.469 14.812 1 87.88 350 THR B O 1
ATOM 5915 N N . GLY B 1 351 ? -27.422 12.055 13.062 1 84.25 351 GLY B N 1
ATOM 5916 C CA . GLY B 1 351 ? -28.375 13.133 13.289 1 84.25 351 GLY B CA 1
ATOM 5917 C C . GLY B 1 351 ? -27.844 14.492 12.891 1 84.25 351 GLY B C 1
ATOM 5918 O O . GLY B 1 351 ? -28.5 15.508 13.094 1 84.25 351 GLY B O 1
ATOM 5919 N N . LYS B 1 352 ? -26.766 14.578 12.305 1 89.88 352 LYS B N 1
ATOM 5920 C CA . LYS B 1 352 ? -26.156 15.844 11.898 1 89.88 352 LYS B CA 1
ATOM 5921 C C . LYS B 1 352 ? -26.719 16.328 10.57 1 89.88 352 LYS B C 1
ATOM 5923 O O . LYS B 1 352 ? -27.188 15.523 9.758 1 89.88 352 LYS B O 1
ATOM 5928 N N . GLU B 1 353 ? -26.672 17.688 10.469 1 92.44 353 GLU B N 1
ATOM 5929 C CA . GLU B 1 353 ? -26.984 18.219 9.148 1 92.44 353 GLU B CA 1
ATOM 5930 C C . GLU B 1 353 ? -26.062 17.625 8.078 1 92.44 353 GLU B C 1
ATOM 5932 O O . GLU B 1 353 ? -24.875 17.438 8.32 1 92.44 353 GLU B O 1
ATOM 5937 N N . HIS B 1 354 ? -26.719 17.281 7.008 1 93.81 354 HIS B N 1
ATOM 5938 C CA . HIS B 1 354 ? -25.906 16.656 5.98 1 93.81 354 HIS B CA 1
ATOM 5939 C C . HIS B 1 354 ? -26.344 17.062 4.582 1 93.81 354 HIS B C 1
ATOM 5941 O O . HIS B 1 354 ? -27.469 17.547 4.402 1 93.81 354 HIS B O 1
ATOM 5947 N N . ARG B 1 355 ? -25.438 17 3.66 1 94.5 355 ARG B N 1
ATOM 5948 C CA . ARG B 1 355 ? -25.672 17.172 2.229 1 94.5 355 ARG B CA 1
ATOM 5949 C C . ARG B 1 355 ? -25.078 16.016 1.434 1 94.5 355 ARG B C 1
ATOM 5951 O O . ARG B 1 355 ? -24 15.516 1.768 1 94.5 355 ARG B O 1
ATOM 5958 N N . PHE B 1 356 ? -25.812 15.633 0.383 1 95 356 PHE B N 1
ATOM 5959 C CA . PHE B 1 356 ? -25.344 14.57 -0.502 1 95 356 PHE B CA 1
ATOM 5960 C C . PHE B 1 356 ? -25.016 15.125 -1.881 1 95 356 PHE B C 1
ATOM 5962 O O . PHE B 1 356 ? -25.781 15.906 -2.447 1 95 356 PHE B O 1
ATOM 5969 N N . PHE B 1 357 ? -23.875 14.766 -2.328 1 95.94 357 PHE B N 1
ATOM 5970 C CA . PHE B 1 357 ? -23.422 15.133 -3.664 1 95.94 357 PHE B CA 1
ATOM 5971 C C . PHE B 1 357 ? -23.109 13.891 -4.492 1 95.94 357 PHE B C 1
ATOM 5973 O O . PHE B 1 357 ? -22.516 12.938 -3.99 1 95.94 357 PHE B O 1
ATOM 5980 N N . GLN B 1 358 ? -23.531 13.898 -5.691 1 94.75 358 GLN B N 1
ATOM 5981 C CA . GLN B 1 358 ? -23.203 12.836 -6.633 1 94.75 358 GLN B CA 1
ATOM 5982 C C . GLN B 1 358 ? -22.016 13.227 -7.508 1 94.75 358 GLN B C 1
ATOM 5984 O O . GLN B 1 358 ? -22.016 14.305 -8.117 1 94.75 358 GLN B O 1
ATOM 5989 N N . VAL B 1 359 ? -21.078 12.398 -7.504 1 93.31 359 VAL B N 1
ATOM 5990 C CA . VAL B 1 359 ? -19.891 12.625 -8.32 1 93.31 359 VAL B CA 1
ATOM 5991 C C . VAL B 1 359 ? -19.891 11.68 -9.516 1 93.31 359 VAL B C 1
ATOM 5993 O O . VAL B 1 359 ? -19.938 10.453 -9.352 1 93.31 359 VAL B O 1
ATOM 5996 N N . ASP B 1 360 ? -19.844 12.219 -10.68 1 90.75 360 ASP B N 1
ATOM 5997 C CA . ASP B 1 360 ? -19.875 11.422 -11.906 1 90.75 360 ASP B CA 1
ATOM 5998 C C . ASP B 1 360 ? -18.922 11.984 -12.953 1 90.75 360 ASP B C 1
ATOM 6000 O O . ASP B 1 360 ? -19.188 13.023 -13.555 1 90.75 360 ASP B O 1
ATOM 6004 N N . ASN B 1 361 ? -17.891 11.227 -13.258 1 84.75 361 ASN B N 1
ATOM 6005 C CA . ASN B 1 361 ? -16.922 11.547 -14.305 1 84.75 361 ASN B CA 1
ATOM 6006 C C . ASN B 1 361 ? -16.406 12.977 -14.172 1 84.75 361 ASN B C 1
ATOM 6008 O O . ASN B 1 361 ? -16.469 13.75 -15.133 1 84.75 361 ASN B O 1
ATOM 6012 N N . GLY B 1 362 ? -16.078 13.328 -12.969 1 84.81 362 GLY B N 1
ATOM 6013 C CA . GLY B 1 362 ? -15.461 14.617 -12.734 1 84.81 362 GLY B CA 1
ATOM 6014 C C . GLY B 1 362 ? -16.469 15.727 -12.492 1 84.81 362 GLY B C 1
ATOM 6015 O O . GLY B 1 362 ? -16.078 16.875 -12.273 1 84.81 362 GLY B O 1
ATOM 6016 N N . GLU B 1 363 ? -17.688 15.398 -12.555 1 87.5 363 GLU B N 1
ATOM 6017 C CA . GLU B 1 363 ? -18.75 16.359 -12.25 1 87.5 363 GLU B CA 1
ATOM 6018 C C . GLU B 1 363 ? -19.406 16.047 -10.914 1 87.5 363 GLU B C 1
ATOM 6020 O O . GLU B 1 363 ? -19.594 14.883 -10.562 1 87.5 363 GLU B O 1
ATOM 6025 N N . ILE B 1 364 ? -19.703 17.109 -10.195 1 89.44 364 ILE B N 1
ATOM 6026 C CA . ILE B 1 364 ? -20.312 16.938 -8.883 1 89.44 364 ILE B CA 1
ATOM 6027 C C . ILE B 1 364 ? -21.641 17.688 -8.82 1 89.44 364 ILE B C 1
ATOM 6029 O O . ILE B 1 364 ? -21.672 18.906 -9.078 1 89.44 364 ILE B O 1
ATOM 6033 N N . ASN B 1 365 ? -22.641 16.984 -8.531 1 86.44 365 ASN B N 1
ATOM 6034 C CA . ASN B 1 365 ? -23.969 17.578 -8.461 1 86.44 365 ASN B CA 1
ATOM 6035 C C . ASN B 1 365 ? -24.641 17.312 -7.113 1 86.44 365 ASN B C 1
ATOM 6037 O O . ASN B 1 365 ? -24.469 16.25 -6.535 1 86.44 365 ASN B O 1
ATOM 6041 N N . PHE B 1 366 ? -25.312 18.359 -6.688 1 84.44 366 PHE B N 1
ATOM 6042 C CA . PHE B 1 366 ? -26.062 18.234 -5.449 1 84.44 366 PHE B CA 1
ATOM 6043 C C . PHE B 1 366 ? -27.234 17.281 -5.621 1 84.44 366 PHE B C 1
ATOM 6045 O O . PHE B 1 366 ? -27.906 17.297 -6.656 1 84.44 366 PHE B O 1
ATOM 6052 N N . GLU B 1 367 ? -27.156 16.297 -4.676 1 74.5 367 GLU B N 1
ATOM 6053 C CA . GLU B 1 367 ? -28.297 15.383 -4.707 1 74.5 367 GLU B CA 1
ATOM 6054 C C . GLU B 1 367 ? -29.219 15.625 -3.525 1 74.5 367 GLU B C 1
ATOM 6056 O O . GLU B 1 367 ? -28.766 15.773 -2.389 1 74.5 367 GLU B O 1
ATOM 6061 N N . ILE B 1 368 ? -30.609 15.992 -3.754 1 60.75 368 ILE B N 1
ATOM 6062 C CA . ILE B 1 368 ? -31.625 16.234 -2.736 1 60.75 368 ILE B CA 1
ATOM 6063 C C . ILE B 1 368 ? -32.031 14.898 -2.102 1 60.75 368 ILE B C 1
ATOM 6065 O O . ILE B 1 368 ? -32.25 13.914 -2.803 1 60.75 368 ILE B O 1
#

pLDDT: mean 93.79, std 4.52, range [60.12, 98.5]

Radius of gyration: 27.53 Å; Cα contacts (8 Å, |Δi|>4): 1399; chains: 2; bounding box: 74×79×53 Å

InterPro domains:
  IPR001238 DNA-binding, RecF [MF_00365] (1-368)
  IPR001238 DNA-binding, RecF [TIGR00611] (3-336)
  IPR003395 RecF/RecN/SMC, N-terminal [PF02463] (2-345)
  IPR018078 DNA-binding, RecF, conserved site [PS00617] (117-137)
  IPR018078 DNA-binding, RecF, conserved site [PS00618] (303-321)
  IPR027417 P-loop containing nucleoside triphosphate hydrolase [G3DSA:3.40.50.300] (6-338)
  IPR027417 P-loop containing nucleoside triphosphate hydrolase [SSF52540] (1-336)
  IPR042174 DNA-binding RecF, domain 2 [G3DSA:1.20.1050.90] (120-302)

Sequence (736 aa):
MYLKHINLLNFKNLKQCELDLTSGINCFVGKNGAGKTNLLDAVFYMSFCKSYFNSIDSQLIHHDEDFFVIQGSYVRGDQDDQIYAGLKRNQKKQFKRNKKEYTRLSDHIGLLPLVMISPGDERLITEGSELRRKYIDSVVSQFDKPYLDLIIRYNRIVNQRNVLLKSARGNIKLIESQLDVWDEQLAITGEQIFNKRETFIKELEPVFQKYYCFISGGHEQVSIIYHSHHQKGKLTEQLLKRRAKDLVLGYTSKGIHRDDLELLLNGYAVKKDGSQGQKKTFFIALKLAQFEFLKDFFGFSPILLLDDLFDKLDDERVSSLIELAGRDTFQQIFITDTQRKRLHDIVKQTGKEHRFFQVDNGEINFEIMYLKHINLLNFKNLKQCELDLTSGINCFVGKNGAGKTNLLDAVFYMSFCKSYFNSIDSQLIHHDEDFFVIQGSYVRGDQDDQIYAGLKRNQKKQFKRNKKEYTRLSDHIGLLPLVMISPGDERLITEGSELRRKYIDSVVSQFDKPYLDLIIRYNRIVNQRNVLLKSARGNIKLIESQLDVWDEQLAITGEQIFNKRETFIKELEPVFQKYYCFISGGHEQVSIIYHSHHQKGKLTEQLLKRRAKDLVLGYTSKGIHRDDLELLLNGYAVKKDGSQGQKKTFFIALKLAQFEFLKDFFGFSPILLLDDLFDKLDDERVSSLIELAGRDTFQQIFITDTQRKRLHDIVKQTGKEHRFFQVDNGEINFEI

Nearest PDB structures (foldseek):
  2o5v-assembly1_A  TM=9.055E-01  e=5.691E-30  Deinococcus radiodurans
  8bpr-assembly1_B  TM=8.436E-01  e=5.963E-28  Thermus thermophilus HB8
  8a93-assembly1_A  TM=8.408E-01  e=6.281E-27  Thermus thermophilus HB8
  4w9m-assembly1_E  TM=6.319E-01  e=3.960E-16  Thermotoga maritima MSB8
  4w9m-assembly2_K  TM=5.772E-01  e=7.449E-16  Thermotoga maritima MSB8

Secondary structure (DSSP, 8-state):
-EEEEEEEEEETTEEEEEEE--SSEEEEEE-TTSSHHHHHHHHHHHHHSS-SS-S-GGGGBPTT-SEEEEEEEEEETTEEEEEEEEEETTS--EEEETTEEPSSGGGGTTSS-EEEE-GGGGHHHHS-HHHHHHHHHHHHHHH-HHHHHHHHHHHHHHHHHHHHHHHTTT-GGGTHHHHHHHHHHHHHHHHHHHHHHHHHHHHHHHHHHHHHHHHHTSS--EEEEEE-GGGGS-HHHHHHHTHHHHHHHTS--SSGGG-EEEEEETTEEHHHH--HHHHHHHHHHHHHHHHHHHHHHHSSPPEEEEESTTTT--HHHHHHHHHHHTSTT---EEEEES-HHHHHHHHHHH---EEEEEEETTEEEEE-/-EEEEEEEEEETTEEEEEEE--SSEEEEEE-TTSSHHHHHHHHHHHHHSS-SS-S-GGGGBPTT-SEEEEEEEEEETTEEEEEEEEEETTS--EEEETTEEPSSGGGGTTSS-EEEE-GGGGHHHHS-HHHHHHHHHHHHHHH-HHHHHHHHHHHHHHHHHHHHHHHTTT-GGGTHHHHHHHHHHHHHHHHHHHHHHHHHHHHHHHHHHHHHHHHHTSS--EEEEEE-GGGGS-HHHHHHHTHHHHHHHTS--SSGGG-EEEEEETTEEHHHH--HHHHHHHHHHHHHHHHHHHHHHHSSPPEEEEESTTTT--HHHHHHHHHHHTSTT---EEEEES-HHHHHHHHHHH---EEEEEEETTEEEEE-